Protein AF-A0A814Z0R0-F1 (afdb_monomer_lite)

Sequence (562 aa):
MEPKDGLTQDESASIYLYAMEWNETENSLYAILNRTLCLADRTQLRPWFRYLKLFLTALFKLPSIPCRVFWRGVPEDLSTLYSLRKEQIWWSFSSWTSSISVLESPFYLGKSKARTMMSIETKNGKLIRTHSFFQNHDEILLPPGICLRVIDQANPTDSLHFIHFQEISPPFPMLAEPFDLNQLKKTPPKLLSSQGNFPKVDASSNMSLSSSFKKDINMSLIKSVKGKDQLLLDGYRYRRDRLVWRCVTNNCKGRARYDDGIYTTYQDHICRAPDPDEIEKALYNYEIKKNAQQCHDPPRLIIQNARLKISLDAAINIPQYTASQRSIQRVRRDKDVQTEPKTFADIIIPSNYQVNALNEQFLLYDNNDNQRRILIFATKQHLDFLNECESWHCDGTFAVAPKLFEQMYSIHGSIRGKKLPLLYSLLPNKDKKTYEELFRIVAQHVRRKPDYITIDFEKAAENAFNVIYPECEILGCFFHFKKCIWKHICELHLKKEFLENQNNRRTMKNLAALAFVPPNNIVEEFSRIKENASDVLDGNKLYILNFYYVLSSFRFDFVFRR

Foldseek 3Di:
DAAPLPAGPLLLVLQAQLQDADPDNCPRPQNVQQVQLPDPPVVSCVVCPVSCVSPVVSQLSFAFDAFDKWKFKDQADCDVVADAFDKDFQRGKDKTAPDPVVCCDPVTHHDDAAMEMEMEGDRRWGQSLSRYNNVPGSITIHDGGWMKGFHDKDDPDPRYIYTYIYTDDDPDPPADPPPPVVPPDPDPDDPPPPDDDDPPPDPPPPDDPDDDPDDDPAWDWFAFLVRFIWIQHPLFIWGDDPQKTHTPDPPWPWIWGDDPNDIDTDDDTPDDDRDNLVVLQRQLLRQLLVCLLVDPDQLVVSNVVSLVVGDPVSNVVHDDSVVSNVSSVVSNVVDPPQPQDPWLLSDDQDQVNQADPVRFGFFLDWPSDRQKTKTKGAGLVLLVQQLVALEKEKDWDQVPARPQARTKIFIWGQDPNDTHTGMIMGTNDLALVRLLVVVVSSCVSHVHDHQEYEYAPSVSNVVSCCVNRVNHAYAYELVNVLVVLVVLCVVLVCVVVCVPDPQNVVLSVQLSCLLVPDLVCSVVSNVVSQVSHDPVSHDPSPCCVVVNVVSNVHRHDDVPPD

Radius of gyration: 30.55 Å; chains: 1; bounding box: 76×52×84 Å

Organism: NCBI:txid392033

Structure (mmCIF, N/CA/C/O backbone):
data_AF-A0A814Z0R0-F1
#
_entry.id   AF-A0A814Z0R0-F1
#
loop_
_atom_site.group_PDB
_atom_site.id
_atom_site.type_symbol
_atom_site.label_atom_id
_atom_site.label_alt_id
_atom_site.label_comp_id
_atom_site.label_asym_id
_atom_site.label_entity_id
_atom_site.label_seq_id
_atom_site.pdbx_PDB_ins_code
_atom_site.Cartn_x
_atom_site.Cartn_y
_atom_site.Cartn_z
_atom_site.occupancy
_atom_site.B_iso_or_equiv
_atom_site.auth_seq_id
_atom_site.auth_comp_id
_atom_site.auth_asym_id
_atom_site.auth_atom_id
_atom_site.pdbx_PDB_model_num
ATOM 1 N N . MET A 1 1 ? -4.783 -0.705 27.160 1.00 50.31 1 MET A N 1
ATOM 2 C CA . MET A 1 1 ? -4.701 -2.108 26.740 1.00 50.31 1 MET A CA 1
ATOM 3 C C . MET A 1 1 ? -3.315 -2.569 27.068 1.00 50.31 1 MET A C 1
ATOM 5 O O . MET A 1 1 ? -2.364 -1.937 26.615 1.00 50.31 1 MET A O 1
ATOM 9 N N . GLU A 1 2 ? -3.234 -3.579 27.917 1.00 62.84 2 GLU A N 1
ATOM 10 C CA . GLU A 1 2 ? -2.016 -4.364 28.019 1.00 62.84 2 GLU A CA 1
ATOM 11 C C . GLU A 1 2 ? -1.769 -5.012 26.654 1.00 62.84 2 GLU A C 1
ATOM 13 O O . GLU A 1 2 ? -2.735 -5.421 25.993 1.00 62.84 2 GLU A O 1
ATOM 18 N N . PRO A 1 3 ? -0.527 -5.003 26.159 1.00 77.12 3 PRO A N 1
ATOM 19 C CA . PRO A 1 3 ? -0.201 -5.715 24.939 1.00 77.12 3 PRO A CA 1
ATOM 20 C C . PRO A 1 3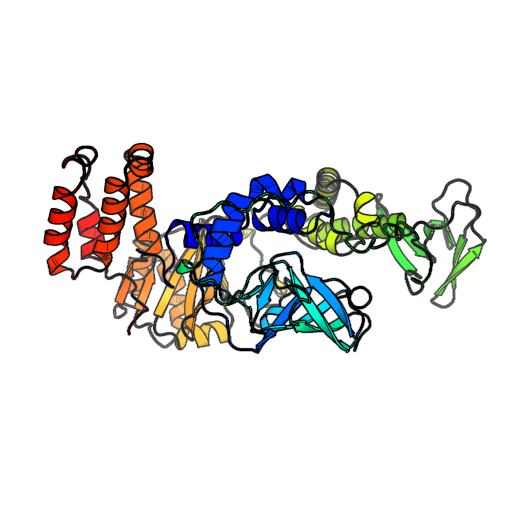 ? -0.569 -7.194 25.058 1.00 77.12 3 PRO A C 1
ATOM 22 O O . PRO A 1 3 ? -0.516 -7.780 26.138 1.00 77.12 3 PRO A O 1
ATOM 25 N N . LYS A 1 4 ? -0.958 -7.795 23.930 1.00 78.94 4 LYS A N 1
ATOM 26 C CA . LYS A 1 4 ? -1.194 -9.239 23.844 1.00 78.94 4 LYS A CA 1
ATOM 27 C C . LYS A 1 4 ? 0.102 -10.019 24.125 1.00 78.94 4 LYS A C 1
ATOM 29 O O . LYS A 1 4 ? 1.175 -9.435 24.270 1.00 78.94 4 LYS A O 1
ATOM 34 N N . ASP A 1 5 ? -0.025 -11.338 24.228 1.00 81.50 5 ASP A N 1
ATOM 35 C CA . ASP A 1 5 ? 1.114 -12.264 24.262 1.00 81.50 5 ASP A CA 1
ATOM 36 C C . ASP A 1 5 ? 2.048 -12.084 25.484 1.00 81.50 5 ASP A C 1
ATOM 38 O O . ASP A 1 5 ? 3.221 -12.447 25.455 1.00 81.50 5 ASP A O 1
ATOM 42 N N . GLY A 1 6 ? 1.524 -11.526 26.586 1.00 82.81 6 GLY A N 1
ATOM 43 C CA . GLY A 1 6 ? 2.259 -11.352 27.847 1.00 82.81 6 GLY A CA 1
ATOM 44 C C . GLY A 1 6 ? 3.383 -10.308 27.788 1.00 82.81 6 GLY A C 1
ATOM 45 O O . GLY A 1 6 ? 4.272 -10.303 28.648 1.00 82.81 6 GLY A O 1
ATOM 46 N N . LEU A 1 7 ? 3.369 -9.437 26.773 1.00 84.94 7 LEU A N 1
ATOM 47 C CA . LEU A 1 7 ? 4.368 -8.388 26.602 1.00 84.94 7 LEU A CA 1
ATOM 48 C C . LEU A 1 7 ? 4.034 -7.141 27.424 1.00 84.94 7 LEU A C 1
ATOM 50 O O . LEU A 1 7 ? 2.891 -6.694 27.502 1.00 84.94 7 LEU A O 1
ATOM 54 N N . THR A 1 8 ? 5.065 -6.510 27.978 1.00 89.50 8 THR A N 1
ATOM 55 C CA . THR A 1 8 ? 4.959 -5.147 28.508 1.00 89.50 8 THR A CA 1
ATOM 56 C C . THR A 1 8 ? 4.772 -4.142 27.370 1.00 89.50 8 THR A C 1
ATOM 58 O O . THR A 1 8 ? 5.067 -4.419 26.203 1.00 89.50 8 THR A O 1
ATOM 61 N N . GLN A 1 9 ? 4.294 -2.938 27.696 1.00 86.38 9 GLN A N 1
ATOM 62 C CA . GLN A 1 9 ? 4.086 -1.887 26.697 1.00 86.38 9 GLN A CA 1
ATOM 63 C C . GLN A 1 9 ? 5.374 -1.541 25.933 1.00 86.38 9 GLN A C 1
ATOM 65 O O . GLN A 1 9 ? 5.319 -1.367 24.717 1.00 86.38 9 GLN A O 1
ATOM 70 N N . ASP A 1 10 ? 6.516 -1.505 26.620 1.00 85.75 10 ASP A N 1
ATOM 71 C CA . ASP A 1 10 ? 7.817 -1.210 26.015 1.00 85.75 10 ASP A CA 1
ATOM 72 C C . ASP A 1 10 ? 8.303 -2.360 25.122 1.00 85.75 10 ASP A C 1
ATOM 74 O O . ASP A 1 10 ? 8.819 -2.127 24.029 1.00 85.75 10 ASP A O 1
ATOM 78 N N . GLU A 1 11 ? 8.078 -3.608 25.539 1.00 86.88 11 GLU A N 1
ATOM 79 C CA . GLU A 1 11 ? 8.384 -4.797 24.737 1.00 86.88 11 GLU A CA 1
ATOM 80 C C . GLU A 1 11 ? 7.574 -4.803 23.435 1.00 86.88 11 GLU A C 1
ATOM 82 O O . GLU A 1 11 ? 8.146 -4.902 22.349 1.00 86.88 11 GLU A O 1
ATOM 87 N N . SER A 1 12 ? 6.259 -4.593 23.514 1.00 88.31 12 SER A N 1
ATOM 88 C CA . SER A 1 12 ? 5.409 -4.484 22.325 1.00 88.31 12 SER A CA 1
ATOM 89 C C . SER A 1 12 ? 5.781 -3.289 21.445 1.00 88.31 12 SER A C 1
ATOM 91 O O . SER A 1 12 ? 5.756 -3.407 20.222 1.00 88.31 12 SER A O 1
ATOM 93 N N . ALA A 1 13 ? 6.104 -2.136 22.038 1.00 86.06 13 ALA A N 1
ATOM 94 C CA . ALA A 1 13 ? 6.502 -0.950 21.287 1.00 86.06 13 ALA A CA 1
ATOM 95 C C . ALA A 1 13 ? 7.839 -1.158 20.566 1.00 86.06 13 ALA A C 1
ATOM 97 O O . ALA A 1 13 ? 8.012 -0.653 19.462 1.00 86.06 13 ALA A O 1
ATOM 98 N N . SER A 1 14 ? 8.764 -1.931 21.144 1.00 88.69 14 SER A N 1
ATOM 99 C CA . SER A 1 14 ? 10.034 -2.254 20.489 1.00 88.69 14 SER A CA 1
ATOM 100 C C . SER A 1 14 ? 9.834 -3.063 19.201 1.00 88.69 14 SER A C 1
ATOM 102 O O . SER A 1 14 ? 10.450 -2.752 18.186 1.00 88.69 14 SER A O 1
ATOM 104 N N . ILE A 1 15 ? 8.906 -4.027 1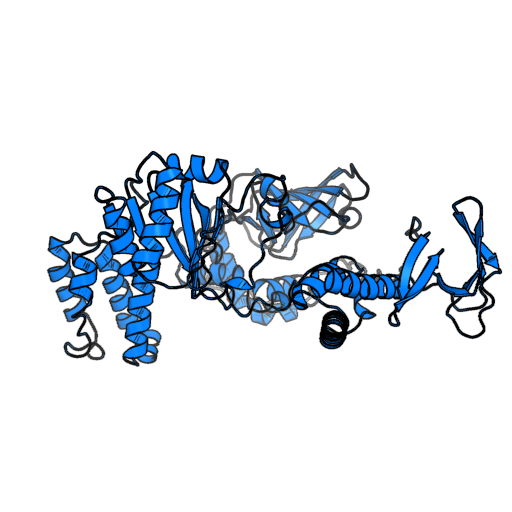9.191 1.00 87.50 15 ILE A N 1
ATOM 105 C CA . ILE A 1 15 ? 8.566 -4.791 17.980 1.00 87.50 15 ILE A CA 1
ATOM 106 C C . ILE A 1 15 ? 7.912 -3.886 16.933 1.00 87.50 15 ILE A C 1
ATOM 108 O O . ILE A 1 15 ? 8.285 -3.920 15.759 1.00 87.50 15 ILE A O 1
ATOM 112 N N . TYR A 1 16 ? 7.002 -3.017 17.372 1.00 86.62 16 TYR A N 1
ATOM 113 C CA . TYR A 1 16 ? 6.334 -2.055 16.501 1.00 86.62 16 TYR A CA 1
ATOM 114 C C . TYR A 1 16 ? 7.328 -1.087 15.847 1.00 86.62 16 TYR A C 1
ATOM 116 O O . TYR A 1 16 ? 7.265 -0.851 14.644 1.00 86.62 16 TYR A O 1
ATOM 124 N N . LEU A 1 17 ? 8.271 -0.551 16.630 1.00 85.44 17 LEU A N 1
ATOM 125 C CA . LEU A 1 17 ? 9.313 0.362 16.158 1.00 85.44 17 LEU A CA 1
ATOM 126 C C . LEU A 1 17 ? 10.288 -0.309 15.191 1.00 85.44 17 LEU A C 1
ATOM 128 O O . LEU A 1 17 ? 10.727 0.343 14.247 1.00 85.44 17 LEU A O 1
ATOM 132 N N . TYR A 1 18 ? 10.619 -1.586 15.410 1.00 84.94 18 TYR A N 1
ATOM 133 C CA . TYR A 1 18 ? 11.429 -2.355 14.471 1.00 84.94 18 TYR A CA 1
ATOM 134 C C . TYR A 1 18 ? 10.727 -2.474 13.114 1.00 84.94 18 TYR A C 1
ATOM 136 O O . TYR A 1 18 ? 11.310 -2.135 12.092 1.00 84.94 18 TYR A O 1
ATOM 144 N N . ALA A 1 19 ? 9.462 -2.894 13.099 1.00 80.06 19 ALA A N 1
ATOM 145 C CA . ALA A 1 19 ? 8.725 -3.130 11.858 1.00 80.06 19 ALA A CA 1
ATOM 146 C C . ALA A 1 19 ? 8.260 -1.848 11.136 1.00 80.06 19 ALA A C 1
ATOM 148 O O . ALA A 1 19 ? 7.743 -1.920 10.024 1.00 80.06 19 ALA A O 1
ATOM 149 N N . MET A 1 20 ? 8.405 -0.674 11.754 1.00 78.38 20 MET A N 1
ATOM 150 C CA . MET A 1 20 ? 7.964 0.596 11.183 1.00 78.38 20 MET A CA 1
ATOM 151 C C . MET A 1 20 ? 8.960 1.121 10.141 1.00 78.38 20 MET A C 1
ATOM 153 O O . MET A 1 20 ? 10.115 1.416 10.455 1.00 78.38 20 MET A O 1
ATOM 157 N N . GLU A 1 21 ? 8.485 1.319 8.912 1.00 75.75 21 GLU A N 1
ATOM 158 C CA . GLU A 1 21 ? 9.243 2.020 7.875 1.00 75.75 21 GLU A CA 1
ATOM 159 C C . GLU A 1 21 ? 9.145 3.542 8.065 1.00 75.75 21 GLU A C 1
ATOM 161 O O . GLU A 1 21 ? 8.074 4.096 8.322 1.00 75.75 21 GLU A O 1
ATOM 166 N N . TRP A 1 22 ? 10.286 4.227 7.984 1.00 75.75 22 TRP A N 1
ATOM 167 C CA . TRP A 1 22 ? 10.380 5.688 8.022 1.00 75.75 22 TRP A CA 1
ATOM 168 C C . TRP A 1 22 ? 10.327 6.254 6.597 1.00 75.75 22 TRP A C 1
ATOM 170 O O . TRP A 1 22 ? 10.413 5.517 5.622 1.00 75.75 22 TRP A O 1
ATOM 180 N N . ASN A 1 23 ? 10.231 7.580 6.450 1.00 66.69 23 ASN A N 1
ATOM 181 C CA . ASN A 1 23 ? 10.121 8.241 5.137 1.00 66.69 23 ASN A CA 1
ATOM 182 C C . ASN A 1 23 ? 11.217 7.835 4.126 1.00 66.69 23 ASN A C 1
ATOM 184 O O . ASN A 1 23 ? 10.989 7.889 2.916 1.00 66.69 23 ASN A O 1
ATOM 188 N N . GLU A 1 24 ? 12.392 7.440 4.622 1.00 72.00 24 GLU A N 1
ATOM 189 C CA . GLU A 1 24 ? 13.475 6.847 3.842 1.00 72.00 24 GLU A CA 1
ATOM 190 C C . GLU A 1 24 ? 13.832 5.474 4.428 1.00 72.00 24 GLU A C 1
ATOM 192 O O . GLU A 1 24 ? 14.242 5.366 5.587 1.00 72.00 24 GLU A O 1
ATOM 197 N N . THR A 1 25 ? 13.701 4.419 3.619 1.00 67.62 25 THR A N 1
ATOM 198 C CA . THR A 1 25 ? 13.912 3.021 4.027 1.00 67.62 25 THR A CA 1
ATOM 199 C C . THR A 1 25 ? 15.291 2.800 4.654 1.00 67.62 25 THR A C 1
ATOM 201 O O . THR A 1 25 ? 15.400 2.177 5.705 1.00 67.62 25 THR A O 1
ATOM 204 N N . GLU A 1 26 ? 16.347 3.380 4.072 1.00 73.31 26 GLU A N 1
ATOM 205 C CA . GLU A 1 26 ? 17.728 3.252 4.566 1.00 73.31 26 GLU A CA 1
ATOM 206 C C . GLU A 1 26 ? 17.944 3.862 5.955 1.00 73.31 26 GLU A C 1
ATOM 208 O O . GLU A 1 26 ? 18.847 3.441 6.679 1.00 73.31 26 GLU A O 1
ATOM 213 N N . ASN A 1 27 ? 17.095 4.821 6.327 1.00 79.25 27 ASN A N 1
ATOM 214 C CA . ASN A 1 27 ? 17.122 5.494 7.617 1.00 79.25 27 ASN A CA 1
ATOM 215 C C . ASN A 1 27 ? 16.166 4.856 8.631 1.00 79.25 27 ASN A C 1
ATOM 217 O O . ASN A 1 27 ? 16.147 5.266 9.787 1.00 79.25 27 ASN A O 1
ATOM 221 N N . SER A 1 28 ? 15.384 3.852 8.225 1.00 82.75 28 SER A N 1
ATOM 222 C CA . SER A 1 28 ? 14.482 3.139 9.129 1.00 82.75 28 SER A CA 1
ATOM 223 C C . SER A 1 28 ? 15.268 2.363 10.181 1.00 82.75 28 SER A C 1
ATOM 225 O O . SER A 1 28 ? 16.348 1.830 9.911 1.00 82.75 28 SER A O 1
ATOM 227 N N . LEU A 1 29 ? 14.699 2.244 11.384 1.00 86.25 29 LEU A N 1
ATOM 228 C CA . LEU A 1 29 ? 15.372 1.613 12.520 1.00 86.25 29 LEU A CA 1
ATOM 229 C C . LEU A 1 29 ? 15.854 0.189 12.197 1.00 86.25 29 LEU A C 1
ATOM 231 O O . LEU A 1 29 ? 17.001 -0.144 12.505 1.00 86.25 29 LEU A O 1
ATOM 235 N N . TYR A 1 30 ? 15.028 -0.633 11.536 1.00 84.62 30 TYR A N 1
ATOM 236 C CA . TYR A 1 30 ? 15.424 -1.993 11.155 1.00 84.62 30 TYR A CA 1
ATOM 237 C C . TYR A 1 30 ? 16.594 -2.021 10.168 1.00 84.62 30 TYR A C 1
ATOM 239 O O . TYR A 1 30 ? 17.457 -2.891 10.280 1.00 84.62 30 TYR A O 1
ATOM 247 N N . ALA A 1 31 ? 16.647 -1.079 9.221 1.00 81.25 31 ALA A N 1
ATOM 248 C CA . ALA A 1 31 ? 17.675 -1.031 8.189 1.00 81.25 31 ALA A CA 1
ATOM 249 C C . ALA A 1 31 ? 19.038 -0.679 8.799 1.00 81.25 31 ALA A C 1
ATOM 251 O O . ALA A 1 31 ? 20.033 -1.356 8.527 1.00 81.25 31 ALA A O 1
ATOM 252 N N . ILE A 1 32 ? 19.071 0.320 9.687 1.00 88.62 32 ILE A N 1
ATOM 253 C CA . ILE A 1 32 ? 20.293 0.726 10.392 1.00 88.62 32 ILE A CA 1
ATOM 254 C C . ILE A 1 32 ? 20.747 -0.381 11.353 1.00 88.62 32 ILE A C 1
ATOM 256 O O . ILE A 1 32 ? 21.929 -0.736 11.369 1.00 88.62 32 ILE A O 1
ATOM 260 N N . LEU A 1 33 ? 19.826 -0.976 12.119 1.00 86.94 33 LEU A N 1
ATOM 261 C CA . LEU A 1 33 ? 20.157 -2.050 13.056 1.00 86.94 33 LEU A CA 1
ATOM 262 C C . LEU A 1 33 ? 20.702 -3.287 12.328 1.00 86.94 33 LEU A C 1
ATOM 264 O O . LEU A 1 33 ? 21.760 -3.792 12.700 1.00 86.94 33 LEU A O 1
ATOM 268 N N . ASN A 1 34 ? 20.036 -3.746 11.264 1.00 86.12 34 ASN A N 1
ATOM 269 C CA . ASN A 1 34 ? 20.485 -4.902 10.485 1.00 86.12 34 ASN A CA 1
ATOM 270 C C . ASN A 1 34 ? 21.837 -4.657 9.809 1.00 86.12 34 ASN A C 1
ATOM 272 O O . ASN A 1 34 ? 22.688 -5.543 9.833 1.00 86.12 34 ASN A O 1
ATOM 276 N N . ARG A 1 35 ? 22.082 -3.448 9.284 1.00 85.19 35 ARG A N 1
ATOM 277 C CA . ARG A 1 35 ? 23.402 -3.065 8.760 1.00 85.19 35 ARG A CA 1
ATOM 278 C C . ARG A 1 35 ? 24.470 -3.141 9.851 1.00 85.19 35 ARG A C 1
ATOM 280 O O . ARG A 1 35 ? 25.535 -3.700 9.619 1.00 85.19 35 ARG A O 1
ATOM 287 N N . THR A 1 36 ? 24.164 -2.631 11.046 1.00 83.19 36 THR A N 1
ATOM 288 C CA . THR A 1 36 ? 25.085 -2.637 12.195 1.00 83.19 36 THR A CA 1
ATOM 289 C C . THR A 1 36 ? 25.402 -4.060 12.668 1.00 83.19 36 THR A C 1
ATOM 291 O O . THR A 1 36 ? 26.551 -4.364 12.978 1.00 83.19 36 THR A O 1
ATOM 294 N N . LEU A 1 37 ? 24.413 -4.961 12.676 1.00 79.75 37 LEU A N 1
ATOM 295 C CA . LEU A 1 37 ? 24.588 -6.374 13.044 1.00 79.75 37 LEU A CA 1
ATOM 296 C C . LEU A 1 37 ? 25.523 -7.136 12.088 1.00 79.75 37 LEU A C 1
ATOM 298 O O . LEU A 1 37 ? 26.226 -8.057 12.514 1.00 79.75 37 LEU A O 1
ATOM 302 N N . CYS A 1 38 ? 25.565 -6.728 10.818 1.00 77.62 38 CYS A N 1
ATOM 303 C CA . CYS A 1 38 ? 26.443 -7.298 9.797 1.00 77.62 38 CYS A CA 1
ATOM 304 C C . CYS A 1 38 ? 27.881 -6.744 9.825 1.00 77.62 38 CYS A C 1
ATOM 306 O O . CYS A 1 38 ? 28.740 -7.293 9.137 1.00 77.62 38 CYS A O 1
ATOM 308 N N . LEU A 1 39 ? 28.179 -5.693 10.604 1.00 77.81 39 LEU A N 1
ATOM 309 C CA . LEU A 1 39 ? 29.538 -5.150 10.703 1.00 77.81 39 LEU A CA 1
ATOM 310 C C . LEU A 1 39 ? 30.473 -6.096 11.471 1.00 77.81 39 LEU A C 1
ATOM 312 O O . LEU A 1 39 ? 30.110 -6.660 12.508 1.00 77.81 39 LEU A O 1
ATOM 316 N N . ALA A 1 40 ? 31.714 -6.204 10.988 1.00 77.62 40 ALA A N 1
ATOM 317 C CA . ALA A 1 40 ? 32.782 -6.929 11.675 1.00 77.62 40 ALA A CA 1
ATOM 318 C C . ALA A 1 40 ? 33.173 -6.251 13.003 1.00 77.62 40 ALA A C 1
ATOM 320 O O . ALA A 1 40 ? 33.428 -6.930 13.998 1.00 77.62 40 ALA A O 1
ATOM 321 N N . ASP A 1 41 ? 33.168 -4.912 13.040 1.00 81.50 41 ASP A N 1
ATOM 322 C CA . ASP A 1 41 ? 33.420 -4.134 14.254 1.00 81.50 41 ASP A CA 1
ATOM 323 C C . ASP A 1 41 ? 32.218 -4.196 15.209 1.00 81.50 41 ASP A C 1
ATOM 325 O O . ASP A 1 41 ? 31.232 -3.466 15.085 1.00 81.50 41 ASP A O 1
ATOM 329 N N . ARG A 1 42 ? 32.324 -5.067 16.216 1.00 78.75 42 ARG A N 1
ATOM 330 C CA . ARG A 1 42 ? 31.274 -5.272 17.222 1.00 78.75 42 ARG A CA 1
ATOM 331 C C . ARG A 1 42 ? 31.106 -4.093 18.181 1.00 78.75 42 ARG A C 1
ATOM 333 O O . ARG A 1 42 ? 30.097 -4.037 18.885 1.00 78.75 42 ARG A O 1
ATOM 340 N N . THR A 1 43 ? 32.036 -3.136 18.226 1.00 76.56 43 THR A N 1
ATOM 341 C CA . THR A 1 43 ? 31.895 -1.956 19.097 1.00 76.56 43 THR A CA 1
ATOM 342 C C . THR A 1 43 ? 30.757 -1.041 18.642 1.00 76.56 43 THR A C 1
ATOM 344 O O . THR A 1 43 ? 30.100 -0.430 19.490 1.00 76.56 43 THR A O 1
ATOM 347 N N . GLN A 1 44 ? 30.427 -1.061 17.346 1.00 79.69 44 GLN A N 1
ATOM 348 C CA . GLN A 1 44 ? 29.315 -0.307 16.758 1.00 79.69 44 GLN A CA 1
ATOM 349 C C . GLN A 1 44 ? 27.938 -0.767 17.255 1.00 79.69 44 GLN A C 1
ATOM 351 O O . GLN A 1 44 ? 26.964 -0.027 17.151 1.00 79.69 44 GLN A O 1
ATOM 356 N N . LEU A 1 45 ? 27.834 -1.963 17.848 1.00 80.31 45 LEU A N 1
ATOM 357 C CA . LEU A 1 45 ? 26.586 -2.452 18.440 1.00 80.31 45 LEU A CA 1
ATOM 358 C C . LEU A 1 45 ? 26.313 -1.891 19.841 1.00 80.31 45 LEU A C 1
ATOM 360 O O . LEU A 1 45 ? 25.184 -1.994 20.318 1.00 80.31 45 LEU A O 1
ATOM 364 N N . ARG A 1 46 ? 27.297 -1.269 20.507 1.00 78.69 46 ARG A N 1
ATOM 365 C CA . ARG A 1 46 ? 27.138 -0.759 21.883 1.00 78.69 46 ARG A CA 1
ATOM 366 C C . ARG A 1 46 ? 25.936 0.180 22.070 1.00 78.69 46 ARG A C 1
ATOM 368 O O . ARG A 1 46 ? 25.213 -0.019 23.049 1.00 78.69 46 ARG A O 1
ATOM 375 N N . PRO A 1 47 ? 25.656 1.148 21.170 1.00 87.44 47 PRO A N 1
ATOM 376 C CA . PRO A 1 47 ? 24.475 2.010 21.290 1.00 87.44 47 PRO A CA 1
ATOM 377 C C . PRO A 1 47 ? 23.155 1.227 21.260 1.00 87.44 47 PRO A C 1
ATOM 379 O O . PRO A 1 47 ? 22.167 1.641 21.864 1.00 87.44 47 PRO A O 1
ATOM 382 N N . TRP A 1 48 ? 23.149 0.063 20.608 1.00 82.06 48 TRP A N 1
ATOM 383 C CA . TRP A 1 48 ? 21.965 -0.763 20.404 1.00 82.06 48 TRP A CA 1
ATOM 384 C C . TRP A 1 48 ? 21.670 -1.715 21.560 1.00 82.06 48 TRP A C 1
ATOM 386 O O . TRP A 1 48 ? 20.574 -2.257 21.609 1.00 82.06 48 TRP A O 1
ATOM 396 N N . PHE A 1 49 ? 22.581 -1.923 22.515 1.00 81.12 49 PHE A N 1
ATOM 397 C CA . PHE A 1 49 ? 22.430 -2.969 23.539 1.00 81.12 49 PHE A CA 1
ATOM 398 C C . PHE A 1 49 ? 21.152 -2.851 24.371 1.00 81.12 49 PHE A C 1
ATOM 400 O O . PHE A 1 49 ? 20.502 -3.860 24.638 1.00 81.12 49 PHE A O 1
ATOM 407 N N . ARG A 1 50 ? 20.763 -1.633 24.769 1.00 75.06 50 ARG A N 1
ATOM 408 C CA . ARG A 1 50 ? 19.526 -1.424 25.543 1.00 75.06 50 ARG A CA 1
ATOM 409 C C . ARG A 1 50 ? 18.291 -1.776 24.719 1.00 75.06 50 ARG A C 1
ATOM 411 O O . ARG A 1 50 ? 17.404 -2.462 25.220 1.00 75.06 50 ARG A O 1
ATOM 418 N N . TYR A 1 51 ? 18.278 -1.351 23.458 1.00 87.69 51 TYR A N 1
ATOM 419 C CA . TYR A 1 51 ? 17.201 -1.656 22.525 1.00 87.69 51 TYR A CA 1
ATOM 420 C C . TYR A 1 51 ? 17.142 -3.153 22.204 1.00 87.69 51 TYR A C 1
ATOM 422 O O . TYR A 1 51 ? 16.097 -3.764 22.368 1.00 87.69 51 TYR A O 1
ATOM 430 N N . LEU A 1 52 ? 18.271 -3.765 21.832 1.00 82.19 52 LEU A N 1
ATOM 431 C CA . LEU A 1 52 ? 18.387 -5.196 21.546 1.00 82.19 52 LEU A CA 1
ATOM 432 C C . LEU A 1 52 ? 17.965 -6.049 22.738 1.00 82.19 52 LEU A C 1
ATOM 434 O O . LEU A 1 52 ? 17.269 -7.037 22.547 1.00 82.19 52 LEU A O 1
ATOM 438 N N . LYS A 1 53 ? 18.329 -5.660 23.966 1.00 81.19 53 LYS A N 1
ATOM 439 C CA . LYS A 1 53 ? 17.877 -6.358 25.172 1.00 81.19 53 LYS A CA 1
ATOM 440 C C . LYS A 1 53 ? 16.354 -6.333 25.283 1.00 81.19 53 LYS A C 1
ATOM 442 O O . LYS A 1 53 ? 15.759 -7.389 25.466 1.00 81.19 53 LYS A O 1
ATOM 447 N N . LEU A 1 54 ? 15.733 -5.159 25.161 1.00 82.75 54 LEU A N 1
ATOM 448 C CA . LEU A 1 54 ? 14.276 -5.009 25.225 1.00 82.75 54 LEU A CA 1
ATOM 449 C C . LEU A 1 54 ? 13.582 -5.792 24.101 1.00 82.75 54 LEU A C 1
ATOM 451 O O . LEU A 1 54 ? 12.667 -6.568 24.358 1.00 82.75 54 LEU A O 1
ATOM 455 N N . PHE A 1 55 ? 14.073 -5.636 22.874 1.00 87.12 55 PHE A N 1
ATOM 456 C CA . PHE A 1 55 ? 13.502 -6.232 21.674 1.00 87.12 55 PHE A CA 1
ATOM 457 C C . PHE A 1 55 ? 13.624 -7.757 21.654 1.00 87.12 55 PHE A C 1
ATOM 459 O O . PHE A 1 55 ? 12.639 -8.447 21.410 1.00 87.12 55 PHE A O 1
ATOM 466 N N . LEU A 1 56 ? 14.795 -8.310 21.983 1.00 83.38 56 LEU A N 1
ATOM 467 C CA . LEU A 1 56 ? 14.970 -9.758 22.095 1.00 83.38 56 LEU A CA 1
ATOM 468 C C . LEU A 1 56 ? 14.128 -10.328 23.240 1.00 83.38 56 LEU A C 1
ATOM 470 O O . LEU A 1 56 ? 13.489 -11.356 23.051 1.00 83.38 56 LEU A O 1
ATOM 474 N N . THR A 1 57 ? 14.059 -9.646 24.391 1.00 82.00 57 THR A N 1
ATOM 475 C CA . THR A 1 57 ? 13.187 -10.075 25.503 1.00 82.00 57 THR A CA 1
ATOM 476 C C . THR A 1 57 ? 11.729 -10.163 25.048 1.00 82.00 57 THR A C 1
ATOM 478 O O . THR A 1 57 ? 11.061 -11.155 25.332 1.00 82.00 57 THR A O 1
ATOM 481 N N . ALA A 1 58 ? 11.258 -9.173 24.284 1.00 86.19 58 ALA A N 1
ATOM 482 C CA . ALA A 1 58 ? 9.926 -9.187 23.692 1.00 86.19 58 ALA A CA 1
ATOM 483 C C . ALA A 1 58 ? 9.737 -10.372 22.727 1.00 86.19 58 ALA A C 1
ATOM 485 O O . ALA A 1 58 ? 8.781 -11.132 22.856 1.00 86.19 58 ALA A O 1
ATOM 486 N N . LEU A 1 59 ? 10.672 -10.579 21.795 1.00 84.88 59 LEU A N 1
ATOM 487 C CA . LEU A 1 59 ? 10.590 -11.658 20.807 1.00 84.88 59 LEU A CA 1
ATOM 488 C C . LEU A 1 59 ? 10.638 -13.058 21.429 1.00 84.88 59 LEU A C 1
ATOM 490 O O . LEU A 1 59 ? 9.959 -13.960 20.945 1.00 84.88 59 LEU A O 1
ATOM 494 N N . PHE A 1 60 ? 11.417 -13.263 22.493 1.00 81.81 60 PHE A N 1
ATOM 495 C CA . PHE A 1 60 ? 11.516 -14.566 23.155 1.00 81.81 60 PHE A CA 1
ATOM 496 C C . PHE A 1 60 ? 10.269 -14.931 23.964 1.00 81.81 60 PHE A C 1
ATOM 498 O O . PHE A 1 60 ? 9.995 -16.119 24.117 1.00 81.81 60 PHE A O 1
ATOM 505 N N . LYS A 1 61 ? 9.494 -13.942 24.425 1.00 84.06 61 LYS A N 1
ATOM 506 C CA . LYS A 1 61 ? 8.182 -14.173 25.047 1.00 84.06 61 LYS A CA 1
ATOM 507 C C . LYS A 1 61 ? 7.117 -14.610 24.040 1.00 84.06 61 LYS A C 1
ATOM 509 O O . LYS A 1 61 ? 6.178 -15.301 24.422 1.00 84.06 61 LYS A O 1
ATOM 514 N N . LEU A 1 62 ? 7.266 -14.243 22.764 1.00 83.25 62 LEU A N 1
ATOM 515 C CA . LEU A 1 62 ? 6.354 -14.700 21.720 1.00 83.25 62 LEU A CA 1
ATOM 516 C C . LEU A 1 62 ? 6.538 -16.202 21.453 1.00 83.25 62 LEU A C 1
ATOM 518 O O . LEU A 1 62 ? 7.680 -16.685 21.396 1.00 83.25 62 LEU A O 1
ATOM 522 N N . PRO A 1 63 ? 5.440 -16.949 21.233 1.00 80.62 63 PRO A N 1
ATOM 523 C CA . PRO A 1 63 ? 5.525 -18.363 20.909 1.00 80.62 63 PRO A CA 1
ATOM 524 C C . PRO A 1 63 ? 6.297 -18.556 19.602 1.00 80.62 63 PRO A C 1
ATOM 526 O O . PRO A 1 63 ? 6.062 -17.864 18.608 1.00 80.62 63 PRO A O 1
ATOM 529 N N . SER A 1 64 ? 7.235 -19.504 19.603 1.00 79.56 64 SER A N 1
ATOM 530 C CA . SER A 1 64 ? 7.855 -19.952 18.358 1.00 79.56 64 SER A CA 1
ATOM 531 C C . SER A 1 64 ? 6.839 -20.738 17.537 1.00 79.56 64 SER A C 1
ATOM 533 O O . SER A 1 64 ? 6.094 -21.562 18.071 1.00 79.56 64 SER A O 1
ATOM 535 N N . ILE A 1 65 ? 6.811 -20.494 16.231 1.00 71.75 65 ILE A N 1
ATOM 536 C CA . ILE A 1 65 ? 5.966 -21.262 15.320 1.00 71.75 65 ILE A CA 1
ATOM 537 C C . ILE A 1 65 ? 6.563 -22.679 15.205 1.00 71.75 65 ILE A C 1
ATOM 539 O O . ILE A 1 65 ? 7.780 -22.803 15.050 1.00 71.75 65 ILE A O 1
ATOM 543 N N . PRO A 1 66 ? 5.750 -23.751 15.283 1.00 65.00 66 PRO A N 1
ATOM 544 C CA . PRO A 1 66 ? 6.243 -25.118 15.125 1.00 65.00 66 PRO A CA 1
ATOM 545 C C . PRO A 1 66 ? 6.940 -25.295 13.772 1.00 65.00 66 PRO A C 1
ATOM 547 O O . PRO A 1 66 ? 6.522 -24.674 12.795 1.00 65.00 66 PRO A O 1
ATOM 550 N N . CYS A 1 67 ? 7.975 -26.146 13.745 1.00 59.00 67 CYS A N 1
ATOM 551 C CA . CYS A 1 67 ? 8.870 -26.377 12.605 1.00 59.00 67 CYS A CA 1
ATOM 552 C C . CYS A 1 67 ? 8.096 -26.450 11.278 1.00 59.00 67 CYS A C 1
ATOM 554 O O . CYS A 1 67 ? 7.373 -27.412 11.009 1.00 59.00 67 CYS A O 1
ATOM 556 N N . ARG A 1 68 ? 8.203 -25.383 10.486 1.00 68.25 68 ARG A N 1
ATOM 557 C CA . ARG A 1 68 ? 7.531 -25.192 9.197 1.00 68.25 68 ARG A CA 1
ATOM 558 C C . ARG A 1 68 ? 8.509 -24.534 8.236 1.00 68.25 68 ARG A C 1
ATOM 560 O O . ARG A 1 68 ? 9.424 -23.831 8.659 1.00 68.25 68 ARG A O 1
ATOM 567 N N . VAL A 1 69 ? 8.281 -24.753 6.944 1.00 80.31 69 VAL A N 1
ATOM 568 C CA . VAL A 1 69 ? 9.030 -24.081 5.882 1.00 80.31 69 VAL A CA 1
ATOM 569 C C . VAL A 1 69 ? 8.479 -22.670 5.698 1.00 80.31 69 VAL A C 1
ATOM 571 O O . VAL A 1 69 ? 7.287 -22.495 5.430 1.00 80.31 69 VAL A O 1
ATOM 574 N N . PHE A 1 70 ? 9.344 -21.667 5.822 1.00 83.81 70 PHE A N 1
ATOM 575 C CA . PHE A 1 70 ? 9.026 -20.272 5.510 1.00 83.81 70 PHE A CA 1
ATOM 576 C C . PHE A 1 70 ? 9.786 -19.807 4.282 1.00 83.81 70 PHE A C 1
ATOM 578 O O . PHE A 1 70 ? 10.829 -20.360 3.953 1.00 83.81 70 PHE A O 1
ATOM 585 N N . TRP A 1 71 ? 9.275 -18.778 3.615 1.00 79.38 71 TRP A N 1
ATOM 586 C CA . TRP A 1 71 ? 9.762 -18.338 2.316 1.00 79.38 71 TRP A CA 1
ATOM 587 C C . TRP A 1 71 ? 10.157 -16.864 2.313 1.00 79.38 71 TRP A C 1
ATOM 589 O O . TRP A 1 71 ? 9.602 -16.051 3.057 1.00 79.38 71 TRP A O 1
ATOM 599 N N . ARG A 1 72 ? 11.108 -16.514 1.446 1.00 82.12 72 ARG A N 1
ATOM 600 C CA . ARG A 1 72 ? 11.551 -15.141 1.197 1.00 82.12 72 ARG A CA 1
ATOM 601 C C . ARG A 1 72 ? 11.995 -14.996 -0.255 1.00 82.12 72 ARG A C 1
ATOM 603 O O . ARG A 1 72 ? 12.722 -15.837 -0.769 1.00 82.12 72 ARG A O 1
ATOM 610 N N . GLY A 1 73 ? 11.561 -13.922 -0.904 1.00 78.69 73 GLY A N 1
ATOM 611 C CA . GLY A 1 73 ? 12.009 -13.551 -2.244 1.00 78.69 73 GLY A CA 1
ATOM 612 C C . GLY A 1 73 ? 13.060 -12.455 -2.167 1.00 78.69 73 GLY A C 1
ATOM 613 O O . GLY A 1 73 ? 12.926 -11.530 -1.363 1.00 78.69 73 GLY A O 1
ATOM 614 N N . VAL A 1 74 ? 14.104 -12.576 -2.981 1.00 77.94 74 VAL A N 1
ATOM 615 C CA . VAL A 1 74 ? 15.107 -11.531 -3.180 1.00 77.94 74 VAL A CA 1
ATOM 616 C C . VAL A 1 74 ? 15.270 -11.304 -4.684 1.00 77.94 74 VAL A C 1
ATOM 618 O O . VAL A 1 74 ? 15.481 -12.276 -5.412 1.00 77.94 74 VAL A O 1
ATOM 621 N N . PRO A 1 75 ? 15.186 -10.059 -5.182 1.00 75.00 75 PRO A N 1
ATOM 622 C CA . PRO A 1 75 ? 15.340 -9.747 -6.603 1.00 75.00 75 PRO A CA 1
ATOM 623 C C . PRO A 1 75 ? 16.824 -9.703 -7.037 1.00 75.00 75 PRO A C 1
ATOM 625 O O . PRO A 1 75 ? 17.255 -8.746 -7.676 1.00 75.00 75 PRO A O 1
ATOM 628 N N . GLU A 1 76 ? 17.604 -10.715 -6.645 1.00 80.62 76 GLU A N 1
ATOM 629 C CA . GLU A 1 76 ? 19.026 -10.910 -6.965 1.00 80.62 76 GLU A CA 1
ATOM 630 C C . GLU A 1 76 ? 19.349 -12.417 -7.018 1.00 80.62 76 GLU A C 1
ATOM 632 O O . GLU A 1 76 ? 18.643 -13.219 -6.397 1.00 80.62 76 GLU A O 1
ATOM 637 N N . ASP A 1 77 ? 20.397 -12.821 -7.742 1.00 82.56 77 ASP A N 1
ATOM 638 C CA . ASP A 1 77 ? 20.955 -14.180 -7.686 1.00 82.56 77 ASP A CA 1
ATOM 639 C C . ASP A 1 77 ? 21.906 -14.333 -6.487 1.00 82.56 77 ASP A C 1
ATOM 641 O O . ASP A 1 77 ? 22.974 -13.729 -6.435 1.00 82.56 77 ASP A O 1
ATOM 645 N N . LEU A 1 78 ? 21.521 -15.174 -5.527 1.00 83.81 78 LEU A N 1
ATOM 646 C CA . LEU A 1 78 ? 22.307 -15.502 -4.337 1.00 83.81 78 LEU A CA 1
ATOM 647 C C . LEU A 1 78 ? 22.830 -16.946 -4.370 1.00 83.81 78 LEU A C 1
ATOM 649 O O . LEU A 1 78 ? 23.353 -17.440 -3.369 1.00 83.81 78 LEU A O 1
ATOM 653 N N . SER A 1 79 ? 22.682 -17.642 -5.500 1.00 81.25 79 SER A N 1
ATOM 654 C CA . SER A 1 79 ? 23.019 -19.058 -5.651 1.00 81.25 79 SER A CA 1
ATOM 655 C C . SER A 1 79 ? 24.499 -19.342 -5.368 1.00 81.25 79 SER A C 1
ATOM 657 O O . SER A 1 79 ? 24.842 -20.355 -4.757 1.00 81.25 79 SER A O 1
ATOM 659 N N . THR A 1 80 ? 25.383 -18.420 -5.741 1.00 81.88 80 THR A N 1
ATOM 660 C CA . THR A 1 80 ? 26.833 -18.531 -5.523 1.00 81.88 80 THR A CA 1
ATOM 661 C C . THR A 1 80 ? 27.243 -18.200 -4.087 1.00 81.88 80 THR A C 1
ATOM 663 O O . THR A 1 80 ? 28.215 -18.760 -3.578 1.00 81.88 80 THR A O 1
ATOM 666 N N . LEU A 1 81 ? 26.484 -17.335 -3.406 1.00 81.06 81 LEU A N 1
ATOM 667 C CA . LEU A 1 81 ? 26.741 -16.937 -2.020 1.00 81.06 81 LEU A CA 1
ATOM 668 C C . LEU A 1 81 ? 26.471 -18.094 -1.045 1.00 81.06 81 LEU A C 1
ATOM 670 O O . LEU A 1 81 ? 27.202 -18.280 -0.064 1.00 81.06 81 LEU A O 1
ATOM 674 N N . TYR A 1 82 ? 25.443 -18.890 -1.344 1.00 82.31 82 TYR A N 1
ATOM 675 C CA . TYR A 1 82 ? 24.939 -19.960 -0.490 1.00 82.31 82 TYR A CA 1
ATOM 676 C C . TYR A 1 82 ? 25.081 -21.330 -1.162 1.00 82.31 82 TYR A C 1
ATOM 678 O O . TYR A 1 82 ? 24.130 -21.886 -1.703 1.00 82.31 82 TYR A O 1
ATOM 686 N N . SER A 1 83 ? 26.290 -21.885 -1.102 1.00 81.62 83 SER A N 1
ATOM 687 C CA . SER A 1 83 ? 26.600 -23.203 -1.664 1.00 81.62 83 SER A CA 1
ATOM 688 C C . SER A 1 83 ? 26.056 -24.350 -0.806 1.00 81.62 83 SER A C 1
ATOM 690 O O . SER A 1 83 ? 26.051 -24.272 0.425 1.00 81.62 83 SER A O 1
ATOM 692 N N . LEU A 1 84 ? 25.670 -25.450 -1.458 1.00 84.56 84 LEU A N 1
ATOM 693 C CA . LEU A 1 84 ? 25.172 -26.666 -0.812 1.00 84.56 84 LEU A CA 1
ATOM 694 C C . LEU A 1 84 ? 26.101 -27.148 0.321 1.00 84.56 84 LEU A C 1
ATOM 696 O O . LEU A 1 84 ? 27.322 -27.183 0.171 1.00 84.56 84 LEU A O 1
ATOM 700 N N . ARG A 1 85 ? 25.509 -27.554 1.451 1.00 80.50 85 ARG A N 1
ATOM 701 C CA . ARG A 1 85 ? 26.172 -28.027 2.686 1.00 80.50 85 ARG A CA 1
ATOM 702 C C . ARG A 1 85 ? 27.027 -27.000 3.428 1.00 80.50 85 ARG A C 1
ATOM 704 O O . ARG A 1 85 ? 27.586 -27.339 4.469 1.00 80.50 85 ARG A O 1
ATOM 711 N N . LYS A 1 86 ? 27.113 -25.757 2.954 1.00 83.00 86 LYS A N 1
ATOM 712 C CA . LYS A 1 86 ? 27.825 -24.694 3.663 1.00 83.00 86 LYS A CA 1
ATOM 713 C C . LYS A 1 86 ? 27.017 -24.236 4.873 1.00 83.00 86 LYS A C 1
ATOM 715 O O . LYS A 1 86 ? 25.811 -23.996 4.776 1.00 83.00 86 LYS A O 1
ATOM 720 N N . GLU A 1 87 ? 27.701 -24.112 6.003 1.00 85.38 87 GLU A N 1
ATOM 721 C CA . GLU A 1 87 ? 27.157 -23.536 7.228 1.00 85.38 87 GLU A CA 1
ATOM 722 C C . GLU A 1 87 ? 27.514 -22.059 7.311 1.00 85.38 87 GLU A C 1
ATOM 724 O O . GLU A 1 87 ? 28.617 -21.640 6.948 1.00 85.38 87 GLU A O 1
ATOM 729 N N . GLN A 1 88 ? 26.574 -21.257 7.789 1.00 82.38 88 GLN A N 1
ATOM 730 C CA . GLN A 1 88 ? 26.760 -19.823 7.913 1.00 82.38 88 GLN A CA 1
ATOM 731 C C . GLN A 1 88 ? 25.934 -19.242 9.048 1.00 82.38 88 GLN A C 1
ATOM 733 O O . GLN A 1 88 ? 24.911 -19.795 9.450 1.00 82.38 88 GLN A O 1
ATOM 738 N N . ILE A 1 89 ? 26.372 -18.084 9.531 1.00 80.62 89 ILE A N 1
ATOM 739 C CA . ILE A 1 89 ? 25.652 -17.329 10.549 1.00 80.62 89 ILE A CA 1
ATOM 740 C C . ILE A 1 89 ? 24.854 -16.230 9.860 1.00 80.62 89 ILE A C 1
ATOM 742 O O . ILE A 1 89 ? 25.408 -15.374 9.166 1.00 80.62 89 ILE A O 1
ATOM 746 N N . TRP A 1 90 ? 23.546 -16.239 10.081 1.00 80.94 90 TRP A N 1
ATOM 747 C CA . TRP A 1 90 ? 22.649 -15.205 9.601 1.00 80.94 90 TRP A CA 1
ATOM 748 C C . TRP A 1 90 ? 22.583 -14.067 10.622 1.00 80.94 90 TRP A C 1
ATOM 750 O O . TRP A 1 90 ? 21.821 -14.112 11.582 1.00 80.94 90 TRP A O 1
ATOM 760 N N . TRP A 1 91 ? 23.427 -13.049 10.457 1.00 80.06 91 TRP A N 1
ATOM 761 C CA . TRP A 1 91 ? 23.636 -12.016 11.482 1.00 80.06 91 TRP A CA 1
ATOM 762 C C . TRP A 1 91 ? 22.488 -11.016 11.659 1.00 80.06 91 TRP A C 1
ATOM 764 O O . TRP A 1 91 ? 22.419 -10.373 12.701 1.00 80.06 91 TRP A O 1
ATOM 774 N N . SER A 1 92 ? 21.606 -10.856 10.674 1.00 81.38 92 SER A N 1
ATOM 775 C CA . SER A 1 92 ? 20.535 -9.854 10.696 1.00 81.38 92 SER A CA 1
ATOM 776 C C . SER A 1 92 ? 19.203 -10.436 11.164 1.00 81.38 92 SER A C 1
ATOM 778 O O . SER A 1 92 ? 18.925 -11.619 10.992 1.00 81.38 92 SER A O 1
ATOM 780 N N . PHE A 1 93 ? 18.327 -9.591 11.701 1.00 83.81 93 PHE A N 1
ATOM 781 C CA . PHE A 1 93 ? 16.914 -9.949 11.770 1.00 83.81 93 PHE A CA 1
ATOM 782 C C . PHE A 1 93 ? 16.358 -10.005 10.345 1.00 83.81 93 PHE A C 1
ATOM 784 O O . PHE A 1 93 ? 16.655 -9.136 9.517 1.00 83.81 93 PHE A O 1
ATOM 791 N N . SER A 1 94 ? 15.547 -11.014 10.047 1.00 82.50 94 SER A N 1
ATOM 792 C CA . SER A 1 94 ? 14.992 -11.187 8.705 1.00 82.50 94 SER A CA 1
ATOM 793 C C . SER A 1 94 ? 13.520 -11.560 8.745 1.00 82.50 94 SER A C 1
ATOM 795 O O . SER A 1 94 ? 13.118 -12.449 9.489 1.00 82.50 94 SER A O 1
ATOM 797 N N . SER A 1 95 ? 12.728 -10.867 7.930 1.00 81.19 95 SER A N 1
ATOM 798 C CA . SER A 1 95 ? 11.313 -11.160 7.719 1.00 81.19 95 SER A CA 1
ATOM 799 C C . SER A 1 95 ? 11.122 -12.240 6.652 1.00 81.19 95 SER A C 1
ATOM 801 O O . SER A 1 95 ? 11.785 -12.217 5.607 1.00 81.19 95 SER A O 1
ATOM 803 N N . TRP A 1 96 ? 10.207 -13.164 6.930 1.00 79.88 96 TRP A N 1
ATOM 804 C CA . TRP A 1 96 ? 9.812 -14.305 6.105 1.00 79.88 96 TRP A CA 1
ATOM 805 C C . TRP A 1 96 ? 8.289 -14.423 6.085 1.00 79.88 96 TRP A C 1
ATOM 807 O O . TRP A 1 96 ? 7.590 -13.835 6.912 1.00 79.88 96 TRP A O 1
ATOM 817 N N . THR A 1 97 ? 7.766 -15.200 5.142 1.00 73.25 97 THR A N 1
ATOM 818 C CA . THR A 1 97 ? 6.332 -15.466 5.026 1.00 73.25 97 THR A CA 1
ATOM 819 C C . THR A 1 97 ? 6.039 -16.962 5.015 1.00 73.25 97 THR A C 1
ATOM 821 O O . THR A 1 97 ? 6.793 -17.760 4.464 1.00 73.25 97 THR A O 1
ATOM 824 N N . SER A 1 98 ? 4.912 -17.355 5.604 1.00 71.50 98 SER A N 1
ATOM 825 C CA . SER A 1 98 ? 4.356 -18.708 5.482 1.00 71.50 98 SER A CA 1
ATOM 826 C C . SER A 1 98 ? 3.626 -18.942 4.154 1.00 71.50 98 SER A C 1
ATOM 828 O O . SER A 1 98 ? 3.305 -20.084 3.835 1.00 71.50 98 SER A O 1
ATOM 830 N N . SER A 1 99 ? 3.357 -17.886 3.376 1.00 68.38 99 SER A N 1
ATOM 831 C CA . SER A 1 99 ? 2.549 -17.953 2.157 1.00 68.38 99 SER A CA 1
ATOM 832 C C . SER A 1 99 ? 3.400 -17.710 0.917 1.00 68.38 99 SER A C 1
ATOM 834 O O . SER A 1 99 ? 3.754 -16.574 0.607 1.00 68.38 99 SER A O 1
ATOM 836 N N . ILE A 1 100 ? 3.669 -18.773 0.157 1.00 63.19 100 ILE A N 1
ATOM 837 C CA . ILE A 1 100 ? 4.441 -18.705 -1.094 1.00 63.19 100 ILE A CA 1
ATOM 838 C C . ILE A 1 100 ? 3.822 -17.746 -2.127 1.00 63.19 100 ILE A C 1
ATOM 840 O O . ILE A 1 100 ? 4.548 -17.083 -2.859 1.00 63.19 100 ILE A O 1
ATOM 844 N N . SER A 1 101 ? 2.494 -17.578 -2.123 1.00 57.59 101 SER A N 1
ATOM 845 C CA . SER A 1 101 ? 1.776 -16.658 -3.020 1.00 57.59 101 SER A CA 1
ATOM 846 C C . SER A 1 101 ? 2.156 -15.184 -2.834 1.00 57.59 101 SER A C 1
ATOM 848 O O . SER A 1 101 ? 2.039 -14.395 -3.766 1.00 57.59 101 SER A O 1
ATOM 850 N N . VAL A 1 102 ? 2.667 -14.794 -1.657 1.00 55.84 102 VAL A N 1
ATOM 851 C CA . VAL A 1 102 ? 3.152 -13.425 -1.405 1.00 55.84 102 VAL A CA 1
ATOM 852 C C . VAL A 1 102 ? 4.383 -13.120 -2.265 1.00 55.84 102 VAL A C 1
ATOM 854 O O . VAL A 1 102 ? 4.621 -11.966 -2.612 1.00 55.84 102 VAL A O 1
ATOM 857 N N . LEU A 1 103 ? 5.126 -14.147 -2.684 1.00 54.34 103 LEU A N 1
ATOM 858 C CA . LEU A 1 103 ? 6.303 -14.004 -3.536 1.00 54.34 103 LEU A CA 1
ATOM 859 C C . LEU A 1 103 ? 5.949 -13.714 -5.000 1.00 54.34 103 LEU A C 1
ATOM 861 O O . LEU A 1 103 ? 6.779 -13.164 -5.715 1.00 54.34 103 LEU A O 1
ATOM 865 N N . GLU A 1 104 ? 4.723 -14.001 -5.450 1.00 53.31 104 GLU A N 1
ATOM 866 C CA . GLU A 1 104 ? 4.273 -13.668 -6.814 1.00 53.31 104 GLU A CA 1
ATOM 867 C C . GLU A 1 104 ? 4.152 -12.154 -7.042 1.00 53.31 104 GLU A C 1
ATOM 869 O O . GLU A 1 104 ? 4.142 -11.684 -8.184 1.00 53.31 104 GLU A O 1
ATOM 874 N N . SER A 1 105 ? 4.096 -11.378 -5.957 1.00 51.47 105 SER A N 1
ATOM 875 C CA . SER A 1 105 ? 4.097 -9.924 -6.016 1.00 51.47 105 SER A CA 1
ATOM 876 C C . SER A 1 105 ? 5.445 -9.395 -6.544 1.00 51.47 105 SER A C 1
ATOM 878 O O . SER A 1 105 ? 6.511 -9.824 -6.080 1.00 51.47 105 SER A O 1
ATOM 880 N N . PRO A 1 106 ? 5.430 -8.409 -7.467 1.00 47.78 106 PRO A N 1
ATOM 881 C CA . PRO A 1 106 ? 6.633 -7.736 -7.965 1.00 47.78 106 PRO A CA 1
ATOM 882 C C . PRO A 1 106 ? 7.509 -7.108 -6.875 1.00 47.78 106 PRO A C 1
ATOM 884 O O . PRO A 1 106 ? 8.677 -6.834 -7.128 1.00 47.78 106 PRO A O 1
ATOM 887 N N . PHE A 1 107 ? 6.952 -6.879 -5.682 1.00 41.00 107 PHE A N 1
ATOM 888 C CA . PHE A 1 107 ? 7.655 -6.315 -4.531 1.00 41.00 107 PHE A CA 1
ATOM 889 C C . PHE A 1 107 ? 8.571 -7.318 -3.806 1.00 41.00 107 PHE A C 1
ATOM 891 O O . PHE A 1 107 ? 9.447 -6.879 -3.066 1.00 41.00 107 PHE A O 1
ATOM 898 N N . TYR A 1 108 ? 8.396 -8.633 -4.005 1.00 52.12 108 TYR A N 1
ATOM 899 C CA . TYR A 1 108 ? 9.170 -9.671 -3.303 1.00 52.12 108 TYR A CA 1
ATOM 900 C C . TYR A 1 108 ? 10.062 -10.491 -4.243 1.00 52.12 108 TYR A C 1
ATOM 902 O O . TYR A 1 108 ? 11.276 -10.516 -4.063 1.00 52.12 108 TYR A O 1
ATOM 910 N N . LEU A 1 109 ? 9.484 -11.159 -5.247 1.00 55.88 109 LEU A N 1
ATOM 911 C CA . LEU A 1 109 ? 10.241 -11.946 -6.233 1.00 55.88 109 LEU A CA 1
ATOM 912 C C . LEU A 1 109 ? 10.032 -11.391 -7.650 1.00 55.88 109 LEU A C 1
ATOM 914 O O . LEU A 1 109 ? 10.991 -11.216 -8.399 1.00 55.88 109 LEU A O 1
ATOM 918 N N . GLY A 1 110 ? 8.780 -11.076 -8.008 1.00 55.72 110 GLY A N 1
ATOM 919 C CA . GLY A 1 110 ? 8.411 -10.618 -9.350 1.00 55.72 110 GLY A CA 1
ATOM 920 C C . GLY A 1 110 ? 8.677 -11.642 -10.463 1.00 55.72 110 GLY A C 1
ATOM 921 O O . GLY A 1 110 ? 9.015 -12.799 -10.216 1.00 55.72 110 GLY A O 1
ATOM 922 N N . LYS A 1 111 ? 8.483 -11.225 -11.725 1.00 54.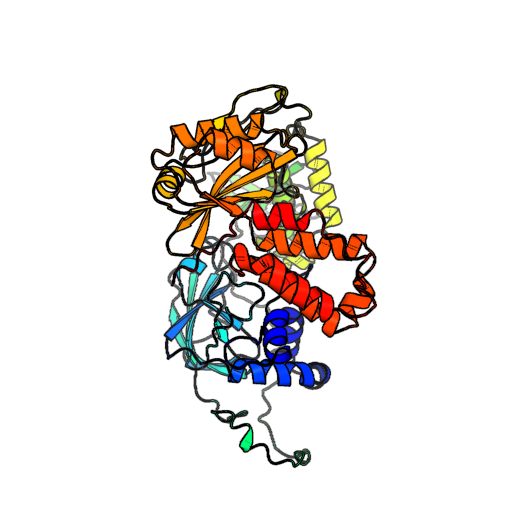75 111 LYS A N 1
ATOM 923 C CA . LYS A 1 111 ? 8.583 -12.098 -12.918 1.00 54.75 111 LYS A CA 1
ATOM 924 C C . LYS A 1 111 ? 9.752 -11.767 -13.862 1.00 54.75 111 LYS A C 1
ATOM 926 O O . LYS A 1 111 ? 9.872 -12.393 -14.908 1.00 54.75 111 LYS A O 1
ATOM 931 N N . SER A 1 112 ? 10.605 -10.794 -13.532 1.00 50.78 112 SER A N 1
ATOM 932 C CA . SER A 1 112 ? 11.683 -10.324 -14.420 1.00 50.78 112 SER A CA 1
ATOM 933 C C . SER A 1 112 ? 12.978 -10.048 -13.656 1.00 50.78 112 SER A C 1
ATOM 935 O O . SER A 1 112 ? 12.901 -9.399 -12.613 1.00 50.78 112 SER A O 1
ATOM 937 N N . LYS A 1 113 ? 14.129 -10.412 -14.252 1.00 65.50 113 LYS A N 1
ATOM 938 C CA . LYS A 1 113 ? 15.507 -10.406 -13.695 1.00 65.50 113 LYS A CA 1
ATOM 939 C C . LYS A 1 113 ? 15.831 -11.628 -12.828 1.00 65.50 113 LYS A C 1
ATOM 941 O O . LYS A 1 113 ? 14.935 -12.408 -12.501 1.00 65.50 113 LYS A O 1
ATOM 946 N N . ALA A 1 114 ? 17.123 -11.802 -12.538 1.00 71.56 114 ALA A N 1
ATOM 947 C CA . ALA A 1 114 ? 17.629 -12.844 -11.657 1.00 71.56 114 ALA A CA 1
ATOM 948 C C . ALA A 1 114 ? 17.057 -12.657 -10.250 1.00 71.56 114 ALA A C 1
ATOM 950 O O . ALA A 1 114 ? 17.110 -11.560 -9.695 1.00 71.56 114 ALA A O 1
ATOM 951 N N . ARG A 1 115 ? 16.446 -13.708 -9.710 1.00 83.06 115 ARG A N 1
ATOM 952 C CA . ARG A 1 115 ? 15.763 -13.675 -8.420 1.00 83.06 115 ARG A CA 1
ATOM 953 C C . ARG A 1 115 ? 15.989 -14.972 -7.672 1.00 83.06 115 ARG A C 1
ATOM 955 O O . ARG A 1 115 ? 15.983 -16.049 -8.266 1.00 83.06 115 ARG A O 1
ATOM 962 N N . THR A 1 116 ? 16.134 -14.859 -6.363 1.00 82.62 116 THR A N 1
ATOM 963 C CA . THR A 1 116 ? 16.332 -15.994 -5.474 1.00 82.62 116 THR A CA 1
ATOM 964 C C . THR A 1 116 ? 15.110 -16.170 -4.596 1.00 82.62 116 THR A C 1
ATOM 966 O O . THR A 1 116 ? 14.740 -15.286 -3.822 1.00 82.62 116 THR A O 1
ATOM 969 N N . MET A 1 117 ? 14.493 -17.339 -4.703 1.00 84.12 117 MET A N 1
ATOM 970 C CA . MET A 1 117 ? 13.488 -17.818 -3.778 1.00 84.12 117 MET A CA 1
ATOM 971 C C . MET A 1 117 ? 14.174 -18.642 -2.694 1.00 84.12 117 MET A C 1
ATOM 973 O O . MET A 1 117 ? 14.693 -19.732 -2.926 1.00 84.12 117 MET A O 1
ATOM 977 N N . MET A 1 118 ? 14.191 -18.095 -1.490 1.00 87.31 118 MET A N 1
ATOM 978 C CA . MET A 1 118 ? 14.770 -18.729 -0.320 1.00 87.31 118 MET A CA 1
ATOM 979 C C . MET A 1 118 ? 13.661 -19.396 0.479 1.00 87.31 118 MET A C 1
ATOM 981 O O . MET A 1 118 ? 12.567 -18.846 0.628 1.00 87.31 118 MET A O 1
ATOM 985 N N . SER A 1 119 ? 13.960 -20.563 1.025 1.00 88.75 119 SER A N 1
ATOM 986 C CA . SER A 1 119 ? 13.088 -21.277 1.946 1.00 88.75 119 SER A CA 1
ATOM 987 C C . SER A 1 119 ? 13.872 -21.754 3.150 1.00 88.75 119 SER A C 1
ATOM 989 O O . SER A 1 119 ? 15.052 -22.058 3.016 1.00 88.75 119 SER A O 1
ATOM 991 N N . ILE A 1 120 ? 13.249 -21.798 4.320 1.00 87.81 120 ILE A N 1
ATOM 992 C CA . ILE A 1 120 ? 13.929 -22.162 5.560 1.00 87.81 120 ILE A CA 1
ATOM 993 C C . ILE A 1 120 ? 13.070 -23.056 6.445 1.00 87.81 120 ILE A C 1
ATOM 995 O O . ILE A 1 120 ? 11.927 -22.718 6.744 1.00 87.81 120 ILE A O 1
ATOM 999 N N . GLU A 1 121 ? 13.653 -24.161 6.902 1.00 87.81 121 GLU A N 1
ATOM 1000 C CA . GLU A 1 121 ? 13.176 -24.951 8.036 1.00 87.81 121 GLU A CA 1
ATOM 1001 C C . GLU A 1 121 ? 13.757 -24.372 9.328 1.00 87.81 121 GLU A C 1
ATOM 1003 O O . GLU A 1 121 ? 14.970 -24.376 9.536 1.00 87.81 121 GLU A O 1
ATOM 1008 N N . THR A 1 122 ? 12.905 -23.846 10.202 1.00 82.75 122 THR A N 1
ATOM 1009 C CA . THR A 1 122 ? 13.335 -23.203 11.452 1.00 82.75 122 THR A CA 1
ATOM 1010 C C . THR A 1 122 ? 12.338 -23.462 12.566 1.00 82.75 122 THR A C 1
ATOM 1012 O O . THR A 1 122 ? 11.126 -23.531 12.343 1.00 82.75 122 THR A O 1
ATOM 1015 N N . LYS A 1 123 ? 12.865 -23.590 13.785 1.00 75.25 123 LYS A N 1
ATOM 1016 C CA . LYS A 1 123 ? 12.078 -23.706 15.021 1.00 75.25 123 LYS A CA 1
ATOM 1017 C C . LYS A 1 123 ? 11.969 -22.381 15.779 1.00 75.25 123 LYS A C 1
ATOM 1019 O O . LYS A 1 123 ? 11.292 -22.320 16.799 1.00 75.25 123 LYS A O 1
ATOM 1024 N N . ASN A 1 124 ? 12.637 -21.334 15.293 1.00 74.50 124 ASN A N 1
ATOM 1025 C CA . ASN A 1 124 ? 12.809 -20.054 15.981 1.00 74.50 124 ASN A CA 1
ATOM 1026 C C . ASN A 1 124 ? 12.067 -18.879 15.328 1.00 74.50 124 ASN A C 1
ATOM 1028 O O . ASN A 1 124 ? 12.223 -17.735 15.758 1.00 74.50 124 ASN A O 1
ATOM 1032 N N . GLY A 1 125 ? 11.221 -19.146 14.330 1.00 80.44 125 GLY A N 1
ATOM 1033 C CA . GLY A 1 125 ? 10.348 -18.139 13.726 1.00 80.44 125 GLY A CA 1
ATOM 1034 C C . GLY A 1 125 ? 9.361 -17.542 14.726 1.00 80.44 125 GLY A C 1
ATOM 1035 O O . GLY A 1 125 ? 8.588 -18.271 15.351 1.00 80.44 125 GLY A O 1
ATOM 1036 N N . LYS A 1 126 ? 9.367 -16.209 14.851 1.00 84.75 126 LYS A N 1
ATOM 1037 C CA . LYS A 1 126 ? 8.444 -15.450 15.706 1.00 84.75 126 LYS A CA 1
ATOM 1038 C C . LYS A 1 126 ? 7.396 -14.749 14.853 1.00 84.75 126 LYS A C 1
ATOM 1040 O O . LYS A 1 126 ? 7.735 -13.917 14.014 1.00 84.75 126 LYS A O 1
ATOM 1045 N N . LEU A 1 127 ? 6.119 -15.060 15.072 1.00 83.56 127 LEU A N 1
ATOM 1046 C CA . LEU A 1 127 ? 5.026 -14.325 14.439 1.00 83.56 127 LEU A CA 1
ATOM 1047 C C . LEU A 1 127 ? 4.860 -12.980 15.150 1.00 83.56 127 LEU A C 1
ATOM 1049 O O . LEU A 1 127 ? 4.432 -12.945 16.299 1.00 83.56 127 LEU A O 1
ATOM 1053 N N . ILE A 1 128 ? 5.177 -11.876 14.475 1.00 81.75 128 ILE A N 1
ATOM 1054 C CA . ILE A 1 128 ? 5.152 -10.541 15.101 1.00 81.75 128 ILE A CA 1
ATOM 1055 C C . ILE A 1 128 ? 3.899 -9.727 14.762 1.00 81.75 128 ILE A C 1
ATOM 1057 O O . ILE A 1 128 ? 3.784 -8.570 15.157 1.00 81.75 128 ILE A O 1
ATOM 1061 N N . ARG A 1 129 ? 2.931 -10.321 14.055 1.00 80.50 129 ARG A N 1
ATOM 1062 C CA . ARG A 1 129 ? 1.747 -9.637 13.509 1.00 80.50 129 ARG A CA 1
ATOM 1063 C C . ARG A 1 129 ? 0.951 -8.824 14.538 1.00 80.50 129 ARG A C 1
ATOM 1065 O O . ARG A 1 129 ? 0.513 -7.721 14.221 1.00 80.50 129 ARG A O 1
ATOM 1072 N N . THR A 1 130 ? 0.769 -9.331 15.759 1.00 79.12 130 THR A N 1
ATOM 1073 C CA . THR A 1 130 ? 0.034 -8.644 16.841 1.00 79.12 130 THR A CA 1
ATOM 1074 C C . THR A 1 130 ? 0.742 -7.396 17.370 1.00 79.12 130 THR A C 1
ATOM 1076 O O . THR A 1 130 ? 0.098 -6.558 18.002 1.00 79.12 130 THR A O 1
ATOM 1079 N N . HIS A 1 131 ? 2.038 -7.252 17.083 1.00 81.38 131 HIS A N 1
ATOM 1080 C CA . HIS A 1 131 ? 2.900 -6.192 17.603 1.00 81.38 131 HIS A CA 1
ATOM 1081 C C . HIS A 1 131 ? 3.658 -5.420 16.506 1.00 81.38 131 HIS A C 1
ATOM 1083 O O . HIS A 1 131 ? 4.400 -4.499 16.829 1.00 81.38 131 HIS A O 1
ATOM 1089 N N . SER A 1 132 ? 3.469 -5.760 15.227 1.00 75.00 132 SER A N 1
ATOM 1090 C CA . SER A 1 132 ? 4.093 -5.102 14.070 1.00 75.00 132 SER A CA 1
ATOM 1091 C C . SER A 1 132 ? 3.317 -3.846 13.645 1.00 75.00 132 SER A C 1
ATOM 1093 O O . SER A 1 132 ? 2.098 -3.756 13.825 1.00 75.00 132 SER A O 1
ATOM 1095 N N . PHE A 1 133 ? 4.022 -2.877 13.047 1.00 63.94 133 PHE A N 1
ATOM 1096 C CA . PHE A 1 133 ? 3.419 -1.722 12.365 1.00 63.94 133 PHE A CA 1
ATOM 1097 C C . PHE A 1 133 ? 2.499 -2.173 11.220 1.00 63.94 133 PHE A C 1
ATOM 1099 O O . PHE A 1 133 ? 1.435 -1.594 10.994 1.00 63.94 133 PHE A O 1
ATOM 1106 N N . PHE A 1 134 ? 2.872 -3.261 10.542 1.00 59.97 134 PHE A N 1
ATOM 1107 C CA . PHE A 1 134 ? 2.110 -3.855 9.452 1.00 59.97 134 PHE A CA 1
ATOM 1108 C C . PHE A 1 134 ? 1.282 -5.045 9.957 1.00 59.97 134 PHE A C 1
ATOM 1110 O O . PHE A 1 134 ? 1.725 -6.188 9.959 1.00 59.97 134 PHE A O 1
ATOM 1117 N N . GLN A 1 135 ? 0.030 -4.798 10.348 1.00 55.38 135 GLN A N 1
ATOM 1118 C CA . GLN A 1 135 ? -0.860 -5.840 10.897 1.00 55.38 135 GLN A CA 1
ATOM 1119 C C . GLN A 1 135 ? -1.467 -6.788 9.836 1.00 55.38 135 GLN A C 1
ATOM 1121 O O . GLN A 1 135 ? -2.158 -7.756 10.177 1.00 55.38 135 GLN A O 1
ATOM 1126 N N . ASN A 1 136 ? -1.213 -6.516 8.550 1.00 48.72 136 ASN A N 1
ATOM 1127 C CA . ASN A 1 136 ? -1.849 -7.181 7.406 1.00 48.72 136 ASN A CA 1
ATOM 1128 C C . ASN A 1 136 ? -1.066 -8.386 6.854 1.00 48.72 136 ASN A C 1
ATOM 1130 O O . ASN A 1 136 ? -1.602 -9.121 6.023 1.00 48.72 136 ASN A O 1
ATOM 1134 N N . HIS A 1 137 ? 0.166 -8.611 7.317 1.00 55.59 137 HIS A N 1
ATOM 1135 C CA . HIS A 1 137 ? 1.006 -9.726 6.887 1.00 55.59 137 HIS A CA 1
ATOM 1136 C C . HIS A 1 137 ? 1.324 -10.638 8.073 1.00 55.59 137 HIS A C 1
ATOM 1138 O O . HIS A 1 137 ? 1.614 -10.164 9.171 1.00 55.59 137 HIS A O 1
ATOM 1144 N N . ASP A 1 138 ? 1.282 -11.954 7.849 1.00 63.78 138 ASP A N 1
ATOM 1145 C CA . ASP A 1 138 ? 1.838 -12.937 8.784 1.00 63.78 138 ASP A CA 1
ATOM 1146 C C . ASP A 1 138 ? 3.367 -12.888 8.663 1.00 63.78 138 ASP A C 1
ATOM 1148 O O . ASP A 1 138 ? 4.004 -13.759 8.071 1.00 63.78 138 ASP A O 1
ATOM 1152 N N . GLU A 1 139 ? 3.932 -11.776 9.133 1.00 76.50 139 GLU A N 1
ATOM 1153 C CA . GLU A 1 139 ? 5.362 -11.522 9.138 1.00 76.50 139 GLU A CA 1
ATOM 1154 C C . GLU A 1 139 ? 6.017 -12.403 10.198 1.00 76.50 139 GLU A C 1
ATOM 1156 O O . GLU A 1 139 ? 5.737 -12.298 11.399 1.00 76.50 139 GLU A O 1
ATOM 1161 N N . ILE A 1 140 ? 6.883 -13.291 9.724 1.00 82.00 140 ILE A N 1
ATOM 1162 C CA . ILE A 1 140 ? 7.649 -14.205 10.556 1.00 82.00 140 ILE A CA 1
ATOM 1163 C C . ILE A 1 140 ? 9.050 -13.638 10.653 1.00 82.00 140 ILE A C 1
ATOM 1165 O O . ILE A 1 140 ? 9.778 -13.582 9.663 1.00 82.00 140 ILE A O 1
ATOM 1169 N N . LEU A 1 141 ? 9.417 -13.196 11.847 1.00 86.38 141 LEU A N 1
ATOM 1170 C CA . LEU A 1 141 ? 10.725 -12.634 12.108 1.00 86.38 141 LEU A CA 1
ATOM 1171 C C . LEU A 1 141 ? 11.658 -13.722 12.633 1.00 86.38 141 LEU A C 1
ATOM 1173 O O . LEU A 1 141 ? 11.350 -14.391 13.623 1.00 86.38 141 LEU A O 1
ATOM 1177 N N . LEU A 1 142 ? 12.811 -13.874 11.985 1.00 83.88 142 LEU A N 1
ATOM 1178 C CA . LEU A 1 142 ? 13.911 -14.672 12.510 1.00 83.88 142 LEU A CA 1
ATOM 1179 C C . LEU A 1 142 ? 14.860 -13.810 13.344 1.00 83.88 142 LEU A C 1
ATOM 1181 O O . LEU A 1 142 ? 15.178 -12.685 12.933 1.00 83.88 142 LEU A O 1
ATOM 1185 N N . PRO A 1 143 ? 15.330 -14.322 14.496 1.00 81.56 143 PRO A N 1
ATOM 1186 C CA . PRO A 1 143 ? 16.319 -13.631 15.305 1.00 81.56 143 PRO A CA 1
ATOM 1187 C C . PRO A 1 143 ? 17.691 -13.594 14.603 1.00 81.56 143 PRO A C 1
ATOM 1189 O O . PRO A 1 143 ? 17.976 -14.421 13.735 1.00 81.56 143 PRO A O 1
ATOM 1192 N N . PRO A 1 144 ? 18.563 -12.644 14.975 1.00 81.69 144 PRO A N 1
ATOM 1193 C CA . PRO A 1 144 ? 19.907 -12.534 14.441 1.00 81.69 144 PRO A CA 1
ATOM 1194 C C . PRO A 1 144 ? 20.806 -13.617 15.033 1.00 81.69 144 PRO A C 1
ATOM 1196 O O . PRO A 1 144 ? 20.603 -14.084 16.153 1.00 81.69 144 PRO A O 1
ATOM 1199 N N . GLY A 1 145 ? 21.867 -13.948 14.309 1.00 76.44 145 GLY A N 1
ATOM 1200 C CA . GLY A 1 145 ? 22.904 -14.865 14.766 1.00 76.44 145 GLY A CA 1
ATOM 1201 C C . GLY A 1 145 ? 22.514 -16.342 14.710 1.00 76.44 145 GLY A C 1
ATOM 1202 O O . GLY A 1 145 ? 23.205 -17.154 15.319 1.00 76.44 145 GLY A O 1
ATOM 1203 N N . ILE A 1 146 ? 21.443 -16.708 13.998 1.00 78.06 146 ILE A N 1
ATOM 1204 C CA . ILE A 1 146 ? 21.080 -18.118 13.801 1.00 78.06 146 ILE A CA 1
ATOM 1205 C C . ILE A 1 146 ? 22.062 -18.807 12.850 1.00 78.06 146 ILE A C 1
ATOM 1207 O O . ILE A 1 146 ? 22.540 -18.206 11.883 1.00 78.06 146 ILE A O 1
ATOM 1211 N N . CYS A 1 147 ? 22.360 -20.077 13.118 1.00 83.56 147 CYS A N 1
ATOM 1212 C CA . CYS A 1 147 ? 23.189 -20.898 12.245 1.00 83.56 147 CYS A CA 1
ATOM 1213 C C . CYS A 1 147 ? 22.305 -21.608 11.221 1.00 83.56 147 CYS A C 1
ATOM 1215 O O . CYS A 1 147 ? 21.369 -22.317 11.581 1.00 83.56 147 CYS A O 1
ATOM 1217 N N . LEU A 1 148 ? 22.613 -21.417 9.942 1.00 87.12 148 LEU A N 1
ATOM 1218 C CA . LEU A 1 148 ? 21.886 -22.007 8.826 1.00 87.12 148 LEU A CA 1
ATOM 1219 C C . LEU A 1 148 ? 22.816 -22.894 8.012 1.00 87.12 148 LEU A C 1
ATOM 1221 O O . LEU A 1 148 ? 23.963 -22.524 7.752 1.00 87.12 148 LEU A O 1
ATOM 1225 N N . ARG A 1 149 ? 22.293 -24.025 7.550 1.00 89.44 149 ARG A N 1
ATOM 1226 C CA . ARG A 1 149 ? 22.932 -24.887 6.558 1.00 89.44 149 ARG A CA 1
ATOM 1227 C C . ARG A 1 149 ? 22.107 -24.887 5.282 1.00 89.44 149 ARG A C 1
ATOM 1229 O O . ARG A 1 149 ? 20.891 -25.036 5.345 1.00 89.44 149 ARG A O 1
ATOM 1236 N N . VAL A 1 150 ? 22.758 -24.759 4.130 1.00 90.12 150 VAL A N 1
ATOM 1237 C CA . VAL A 1 150 ? 22.093 -24.975 2.835 1.00 90.12 150 VAL A CA 1
ATOM 1238 C C . VAL A 1 150 ? 21.911 -26.477 2.634 1.00 90.12 150 VAL A C 1
ATOM 1240 O O . VAL A 1 150 ? 22.900 -27.203 2.502 1.00 90.12 150 VAL A O 1
ATOM 1243 N N . ILE A 1 151 ? 20.668 -26.947 2.645 1.00 90.69 151 ILE A N 1
ATOM 1244 C CA . ILE A 1 151 ? 20.338 -28.371 2.494 1.00 90.69 151 ILE A CA 1
ATOM 1245 C C . ILE A 1 151 ? 19.936 -28.736 1.069 1.00 90.69 151 ILE A C 1
ATOM 1247 O O . ILE A 1 151 ? 20.152 -29.879 0.677 1.00 90.69 151 ILE A O 1
ATOM 1251 N N . ASP A 1 152 ? 19.436 -27.775 0.288 1.00 86.00 152 ASP A N 1
ATOM 1252 C CA . ASP A 1 152 ? 19.126 -27.983 -1.126 1.00 86.00 152 ASP A CA 1
ATOM 1253 C C . ASP A 1 152 ? 19.248 -26.687 -1.942 1.00 86.00 152 ASP A C 1
ATOM 1255 O O . ASP A 1 152 ? 19.168 -25.578 -1.402 1.00 86.00 152 ASP A O 1
ATOM 1259 N N . GLN A 1 153 ? 19.452 -26.832 -3.249 1.00 87.94 153 GLN A N 1
ATOM 1260 C CA . GLN A 1 153 ? 19.579 -25.731 -4.194 1.00 87.94 153 GLN A CA 1
ATOM 1261 C C . GLN A 1 153 ? 19.136 -26.161 -5.596 1.00 87.94 153 GLN A C 1
ATOM 1263 O O . GLN A 1 153 ? 19.556 -27.201 -6.095 1.00 87.94 153 GLN A O 1
ATOM 1268 N N . ALA A 1 154 ? 18.347 -25.325 -6.273 1.00 78.25 154 ALA A N 1
ATOM 1269 C CA . ALA A 1 154 ? 17.923 -25.581 -7.649 1.00 78.25 154 ALA A CA 1
ATOM 1270 C C . ALA A 1 154 ? 17.935 -24.301 -8.486 1.00 78.25 154 ALA A C 1
ATOM 1272 O O . ALA A 1 154 ? 17.516 -23.248 -8.022 1.00 78.25 154 ALA A O 1
ATOM 1273 N N . ASN A 1 155 ? 18.361 -24.393 -9.744 1.00 84.56 155 ASN A N 1
ATOM 1274 C CA . ASN A 1 155 ? 18.410 -23.263 -10.677 1.00 84.56 155 ASN A CA 1
ATOM 1275 C C . ASN A 1 155 ? 17.653 -23.627 -11.967 1.00 84.56 155 ASN A C 1
ATOM 1277 O O . ASN A 1 155 ? 18.281 -23.881 -12.991 1.00 84.56 155 ASN A O 1
ATOM 1281 N N . PRO A 1 156 ? 16.313 -23.751 -11.935 1.00 67.31 156 PRO A N 1
ATOM 1282 C CA . PRO A 1 156 ? 15.542 -24.247 -13.078 1.00 67.31 156 PRO A CA 1
ATOM 1283 C C . PRO A 1 156 ? 15.528 -23.294 -14.279 1.00 67.31 156 PRO A C 1
ATOM 1285 O O . PRO A 1 156 ? 15.171 -23.711 -15.376 1.00 67.31 156 PRO A O 1
ATOM 1288 N N . THR A 1 157 ? 15.890 -22.023 -14.088 1.00 77.06 157 THR A N 1
ATOM 1289 C CA . THR A 1 157 ? 16.128 -21.066 -15.179 1.00 77.06 157 THR A CA 1
ATOM 1290 C C . THR A 1 157 ? 17.319 -20.182 -14.823 1.00 77.06 157 THR A C 1
ATOM 1292 O O . THR A 1 157 ? 17.596 -20.001 -13.639 1.00 77.06 157 THR A O 1
ATOM 1295 N N . ASP A 1 158 ? 17.909 -19.508 -15.810 1.00 74.44 158 ASP A N 1
ATOM 1296 C CA . ASP A 1 158 ? 18.980 -18.513 -15.601 1.00 74.44 158 ASP A CA 1
ATOM 1297 C C . ASP A 1 158 ? 18.552 -17.305 -14.747 1.00 74.44 158 ASP A C 1
ATOM 1299 O O . ASP A 1 158 ? 19.375 -16.490 -14.348 1.00 74.44 158 ASP A O 1
ATOM 1303 N N . SER A 1 159 ? 17.247 -17.145 -14.507 1.00 76.81 159 SER A N 1
ATOM 1304 C CA . SER A 1 159 ? 16.679 -15.991 -13.807 1.00 76.81 159 SER A CA 1
ATOM 1305 C C . SER A 1 159 ? 16.007 -16.332 -12.481 1.00 76.81 159 SER A C 1
ATOM 1307 O O . SER A 1 159 ? 15.487 -15.426 -11.836 1.00 76.81 159 SER A O 1
ATOM 1309 N N . LEU A 1 160 ? 15.939 -17.608 -12.095 1.00 79.31 160 LEU A N 1
ATOM 1310 C CA . LEU A 1 160 ? 15.226 -18.058 -10.902 1.00 79.31 160 LEU A CA 1
ATOM 1311 C C . LEU A 1 160 ? 16.039 -19.133 -10.193 1.00 79.31 160 LEU A C 1
ATOM 1313 O O . LEU A 1 160 ? 16.203 -20.236 -10.713 1.00 79.31 160 LEU A O 1
ATOM 1317 N N . HIS A 1 161 ? 16.471 -18.800 -8.985 1.00 83.56 161 HIS A N 1
ATOM 1318 C CA . HIS A 1 161 ? 17.293 -19.638 -8.127 1.00 83.56 161 HIS A CA 1
ATOM 1319 C C . HIS A 1 161 ? 16.507 -19.999 -6.872 1.00 83.56 161 HIS A C 1
ATOM 1321 O O . HIS A 1 161 ? 15.805 -19.163 -6.306 1.00 83.56 161 HIS A O 1
ATOM 1327 N N . PHE A 1 162 ? 16.625 -21.238 -6.423 1.00 83.44 162 PHE A N 1
ATOM 1328 C CA . PHE A 1 162 ? 16.014 -21.749 -5.206 1.00 83.44 162 PHE A CA 1
ATOM 1329 C C . PHE A 1 162 ? 17.109 -22.131 -4.234 1.00 83.44 162 PHE A C 1
ATOM 1331 O O . PHE A 1 162 ? 18.058 -22.816 -4.612 1.00 83.44 162 PHE A O 1
ATOM 1338 N N . ILE A 1 163 ? 16.960 -21.708 -2.984 1.00 88.06 163 ILE A N 1
ATOM 1339 C CA . ILE A 1 163 ? 17.896 -22.052 -1.916 1.00 88.06 163 ILE A CA 1
ATOM 1340 C C . ILE A 1 163 ? 17.083 -22.491 -0.710 1.00 88.06 163 ILE A C 1
ATOM 1342 O O . ILE A 1 163 ? 16.216 -21.753 -0.233 1.00 88.06 163 ILE A O 1
ATOM 1346 N N . HIS A 1 164 ? 17.349 -23.702 -0.235 1.00 89.94 164 HIS A N 1
ATOM 1347 C CA . HIS A 1 164 ? 16.678 -24.278 0.915 1.00 89.94 164 HIS A CA 1
ATOM 1348 C C . HIS A 1 164 ? 17.640 -24.364 2.097 1.00 89.94 164 HIS A C 1
ATOM 1350 O O . HIS A 1 164 ? 18.704 -24.985 2.020 1.00 89.94 164 HIS A O 1
ATOM 1356 N N . PHE A 1 165 ? 17.267 -23.709 3.190 1.00 91.06 165 PHE A N 1
ATOM 1357 C CA . PHE A 1 165 ? 18.019 -23.650 4.429 1.00 91.06 165 PHE A CA 1
ATOM 1358 C C . PHE A 1 165 ? 17.381 -24.533 5.490 1.00 91.06 165 PHE A C 1
ATOM 1360 O O . PHE A 1 165 ? 16.161 -24.614 5.605 1.00 91.06 165 PHE A O 1
ATOM 1367 N N . GLN A 1 166 ? 18.226 -25.089 6.342 1.00 89.44 166 GLN A N 1
ATOM 1368 C CA . GLN A 1 166 ? 17.833 -25.670 7.612 1.00 89.44 166 GLN A CA 1
ATOM 1369 C C . GLN A 1 166 ? 18.554 -24.931 8.732 1.00 89.44 166 GLN A C 1
ATOM 1371 O O . GLN A 1 166 ? 19.774 -24.750 8.686 1.00 89.44 166 GLN A O 1
ATOM 1376 N N . GLU A 1 167 ? 17.803 -24.492 9.736 1.00 86.69 167 GLU A N 1
ATOM 1377 C CA . GLU A 1 167 ? 18.379 -24.003 10.979 1.00 86.69 167 GLU A CA 1
ATOM 1378 C C . GLU A 1 167 ? 19.056 -25.158 11.720 1.00 86.69 167 GLU A C 1
ATOM 1380 O O . GLU A 1 167 ? 18.452 -26.199 11.981 1.00 86.69 167 GLU A O 1
ATOM 1385 N N . ILE A 1 168 ? 20.320 -24.959 12.076 1.00 84.88 168 ILE A N 1
ATOM 1386 C CA . ILE A 1 168 ? 21.116 -25.920 12.831 1.00 84.88 168 ILE A CA 1
ATOM 1387 C C . ILE A 1 168 ? 21.478 -25.335 14.189 1.00 84.88 168 ILE A C 1
ATOM 1389 O O . ILE A 1 168 ? 21.590 -24.119 14.362 1.00 84.88 168 ILE A O 1
ATOM 1393 N N . SER A 1 169 ? 21.694 -26.210 15.166 1.00 75.88 169 SER A N 1
ATOM 1394 C CA . SER A 1 169 ? 22.196 -25.783 16.467 1.00 75.88 169 SER A CA 1
ATOM 1395 C C . SER A 1 169 ? 23.569 -25.123 16.304 1.00 75.88 169 SER A C 1
ATOM 1397 O O . SER A 1 169 ? 24.444 -25.710 15.660 1.00 75.88 169 SER A O 1
ATOM 1399 N N . PRO A 1 170 ? 23.790 -23.930 16.882 1.00 66.94 170 PRO A N 1
ATOM 1400 C CA . PRO A 1 170 ? 25.102 -23.311 16.846 1.00 66.94 170 PRO A CA 1
ATOM 1401 C C . PRO A 1 170 ? 26.107 -24.184 17.614 1.00 66.94 170 PRO A C 1
ATOM 1403 O O . PRO A 1 170 ? 25.744 -24.768 18.640 1.00 66.94 170 PRO A O 1
ATOM 1406 N N . PRO A 1 171 ? 27.383 -24.228 17.191 1.00 60.12 171 PRO A N 1
ATOM 1407 C CA . PRO A 1 171 ? 28.428 -24.943 17.928 1.00 60.12 171 PRO A CA 1
ATOM 1408 C C . PRO A 1 171 ? 28.624 -24.379 19.345 1.00 60.12 171 PRO A C 1
ATOM 1410 O O . PRO A 1 171 ? 29.073 -25.092 20.238 1.00 60.12 171 PRO A O 1
ATOM 1413 N N . PHE A 1 172 ? 28.232 -23.116 19.563 1.00 56.88 172 PHE A N 1
ATOM 1414 C CA . PHE A 1 172 ? 28.205 -22.458 20.866 1.00 56.88 172 PHE A CA 1
ATOM 1415 C C . PHE A 1 172 ? 26.853 -21.747 21.069 1.00 56.88 172 PHE A C 1
ATOM 1417 O O . PHE A 1 172 ? 26.597 -20.736 20.408 1.00 56.88 172 PHE A O 1
ATOM 1424 N N . PRO A 1 173 ? 25.968 -22.227 21.961 1.00 50.84 173 PRO A N 1
ATOM 1425 C CA . PRO A 1 173 ? 24.717 -21.536 22.262 1.00 50.84 173 PRO A CA 1
ATOM 1426 C C . PRO A 1 173 ? 25.006 -20.232 23.021 1.00 50.84 173 PRO A C 1
ATOM 1428 O O . PRO A 1 173 ? 25.393 -20.251 24.186 1.00 50.84 173 PRO A O 1
ATOM 1431 N N . MET A 1 174 ? 24.830 -19.081 22.360 1.00 46.00 174 MET A N 1
ATOM 1432 C CA . MET A 1 174 ? 25.017 -17.762 22.993 1.00 46.00 174 MET A CA 1
ATOM 1433 C C . MET A 1 174 ? 23.890 -17.399 23.970 1.00 46.00 174 MET A C 1
ATOM 1435 O O . MET A 1 174 ? 24.100 -16.597 24.876 1.00 46.00 174 MET A O 1
ATOM 1439 N N . LEU A 1 175 ? 22.701 -17.974 23.778 1.00 47.41 175 LEU A N 1
ATOM 1440 C CA . LEU A 1 175 ? 21.499 -17.782 24.585 1.00 47.41 175 LEU A CA 1
ATOM 1441 C C . LEU A 1 175 ? 20.826 -19.155 24.725 1.00 47.41 175 LEU A C 1
ATOM 1443 O O . LEU A 1 175 ? 20.504 -19.776 23.714 1.00 47.41 175 LEU A O 1
ATOM 1447 N N . ALA A 1 176 ? 20.673 -19.666 25.947 1.00 45.16 176 ALA A N 1
ATOM 1448 C CA . ALA A 1 176 ? 20.035 -20.963 26.175 1.00 45.16 176 ALA A CA 1
ATOM 1449 C C . ALA A 1 176 ? 18.505 -20.841 26.041 1.00 45.16 176 ALA A C 1
ATOM 1451 O O . ALA A 1 176 ? 17.898 -19.952 26.639 1.00 45.16 176 ALA A O 1
ATOM 1452 N N . GLU A 1 177 ? 17.880 -21.731 25.265 1.00 43.53 177 GLU A N 1
ATOM 1453 C CA . GLU A 1 177 ? 16.426 -21.932 25.313 1.00 43.53 177 GLU A CA 1
ATOM 1454 C C . GLU A 1 177 ? 16.045 -22.759 26.554 1.00 43.53 177 GLU A C 1
ATOM 1456 O O . GLU A 1 177 ? 16.760 -23.714 26.871 1.00 43.53 177 GLU A O 1
ATOM 1461 N N . PRO A 1 178 ? 14.891 -22.503 27.199 1.00 43.25 178 PRO A N 1
ATOM 1462 C CA . PRO A 1 178 ? 14.101 -21.274 27.174 1.00 43.25 178 PRO A CA 1
ATOM 1463 C C . PRO A 1 178 ? 14.760 -20.208 28.066 1.00 43.25 178 PRO A C 1
ATOM 1465 O O . PRO A 1 178 ? 15.347 -20.535 29.094 1.00 43.25 178 PRO A O 1
ATOM 1468 N N . PHE A 1 179 ? 14.642 -18.930 27.697 1.00 41.66 179 PHE A N 1
ATOM 1469 C CA . PHE A 1 179 ? 15.066 -17.812 28.547 1.00 41.66 179 PHE A CA 1
ATOM 1470 C C . PHE A 1 179 ? 14.294 -17.836 29.875 1.00 41.66 179 PHE A C 1
ATOM 1472 O O . PHE A 1 179 ? 13.223 -17.243 30.003 1.00 41.66 179 PHE A O 1
ATOM 1479 N N . ASP A 1 180 ? 14.833 -18.520 30.877 1.00 39.56 180 ASP A N 1
ATOM 1480 C CA . ASP A 1 180 ? 14.301 -18.475 32.228 1.00 39.56 180 ASP A CA 1
ATOM 1481 C C . ASP A 1 180 ? 14.789 -17.184 32.890 1.00 39.56 180 ASP A C 1
ATOM 1483 O O . ASP A 1 180 ? 15.920 -17.078 33.374 1.00 39.56 180 ASP A O 1
ATOM 1487 N N . LEU A 1 181 ? 13.928 -16.164 32.890 1.00 38.38 181 LEU A N 1
ATOM 1488 C CA . LEU A 1 181 ? 14.196 -14.880 33.541 1.00 38.38 181 LEU A CA 1
ATOM 1489 C C . LEU A 1 181 ? 14.481 -15.036 35.048 1.00 38.38 181 LEU A C 1
ATOM 1491 O O . LEU A 1 181 ? 15.102 -14.146 35.629 1.00 38.38 181 LEU A O 1
ATOM 1495 N N . ASN A 1 182 ? 14.107 -16.164 35.669 1.00 38.62 182 ASN A N 1
ATOM 1496 C CA . ASN A 1 182 ? 14.415 -16.461 37.070 1.00 38.62 182 ASN A CA 1
ATOM 1497 C C . ASN A 1 182 ? 15.866 -16.930 37.282 1.00 38.62 182 ASN A C 1
ATOM 1499 O O . ASN A 1 182 ? 16.370 -16.874 38.404 1.00 38.62 182 ASN A O 1
ATOM 1503 N N . GLN A 1 183 ? 16.566 -17.354 36.222 1.00 38.69 183 GLN A N 1
ATOM 1504 C CA . GLN A 1 183 ? 17.970 -17.786 36.281 1.00 38.69 183 GLN A CA 1
ATOM 1505 C C . GLN A 1 183 ? 18.972 -16.639 36.129 1.00 38.69 183 GLN A C 1
ATOM 1507 O O . GLN A 1 183 ? 20.171 -16.839 36.343 1.00 38.69 183 GLN A O 1
ATOM 1512 N N . LEU A 1 184 ? 18.509 -15.419 35.830 1.00 37.81 184 LEU A N 1
ATOM 1513 C CA . LEU A 1 184 ? 19.325 -14.208 35.900 1.00 37.81 184 LEU A CA 1
ATOM 1514 C C . LEU A 1 184 ? 19.623 -13.875 37.370 1.00 37.81 184 LEU A C 1
ATOM 1516 O O . LEU A 1 184 ? 19.067 -12.944 37.957 1.00 37.81 184 LEU A O 1
ATOM 1520 N N . LYS A 1 185 ? 20.535 -14.638 37.983 1.00 34.88 185 LYS A N 1
ATOM 1521 C CA . LYS A 1 185 ? 21.172 -14.246 39.240 1.00 34.88 185 LYS A CA 1
ATOM 1522 C C . LYS A 1 185 ? 21.715 -12.827 39.069 1.00 34.88 185 LYS A C 1
ATOM 1524 O O . LYS A 1 185 ? 22.390 -12.520 38.088 1.00 34.88 185 LYS A O 1
ATOM 1529 N N . LYS A 1 186 ? 21.386 -11.964 40.037 1.00 35.84 186 LYS A N 1
ATOM 1530 C CA . LYS A 1 186 ? 21.805 -10.559 40.168 1.00 35.84 186 LYS A CA 1
ATOM 1531 C C . LYS A 1 186 ? 23.318 -10.440 40.383 1.00 35.84 186 LYS A C 1
ATOM 1533 O O . LYS A 1 186 ? 23.772 -9.977 41.425 1.00 35.84 186 LYS A O 1
ATOM 1538 N N . THR A 1 187 ? 24.119 -10.879 39.427 1.00 29.62 187 THR A N 1
ATOM 1539 C CA . THR A 1 187 ? 25.565 -10.692 39.465 1.00 29.62 187 THR A CA 1
ATOM 1540 C C . THR A 1 187 ? 26.016 -10.268 38.074 1.00 29.62 187 THR A C 1
ATOM 1542 O O . THR A 1 187 ? 25.757 -10.989 37.111 1.00 29.62 187 THR A O 1
ATOM 1545 N N . PRO A 1 188 ? 26.631 -9.081 37.924 1.00 29.58 188 PRO A N 1
ATOM 1546 C CA . PRO A 1 188 ? 27.155 -8.661 36.633 1.00 29.58 188 PRO A CA 1
ATOM 1547 C C . PRO A 1 188 ? 28.192 -9.694 36.160 1.00 29.58 188 PRO A C 1
ATOM 1549 O O . PRO A 1 188 ? 28.981 -10.168 36.985 1.00 29.58 188 PRO A O 1
ATOM 1552 N N . PRO A 1 189 ? 28.220 -10.062 34.865 1.00 30.02 189 PRO A N 1
ATOM 1553 C CA . PRO A 1 189 ? 29.259 -10.944 34.358 1.00 30.02 189 PRO A CA 1
ATOM 1554 C C . PRO A 1 189 ? 30.610 -10.267 34.591 1.00 30.02 189 PRO A C 1
ATOM 1556 O O . PRO A 1 189 ? 30.807 -9.120 34.181 1.00 30.02 189 PRO A O 1
ATOM 1559 N N . LYS A 1 190 ? 31.546 -10.959 35.252 1.00 31.11 190 LYS A N 1
ATOM 1560 C CA . LYS A 1 190 ? 32.949 -10.537 35.240 1.00 31.11 190 LYS A CA 1
ATOM 1561 C C . LYS A 1 190 ? 33.387 -10.496 33.777 1.00 31.11 190 LYS A C 1
ATOM 1563 O O . LYS A 1 190 ? 33.242 -11.491 33.070 1.00 31.11 190 LYS A O 1
ATOM 1568 N N . LEU A 1 191 ? 33.890 -9.342 33.337 1.00 29.41 191 LEU A N 1
ATOM 1569 C CA . LEU A 1 191 ? 34.593 -9.198 32.065 1.00 29.41 191 LEU A CA 1
ATOM 1570 C C . LEU A 1 191 ? 35.642 -10.310 31.982 1.00 29.41 191 LEU A C 1
ATOM 1572 O O . LEU A 1 191 ? 36.603 -10.303 32.752 1.00 29.41 191 LEU A O 1
ATOM 1576 N N . LEU A 1 192 ? 35.432 -11.280 31.090 1.00 28.09 192 LEU A N 1
ATOM 1577 C CA . LEU A 1 192 ? 36.467 -12.246 30.759 1.00 28.09 192 LEU A CA 1
ATOM 1578 C C . LEU A 1 192 ? 37.634 -11.464 30.162 1.00 28.09 192 LEU A C 1
ATOM 1580 O O . LEU A 1 192 ? 37.506 -10.802 29.131 1.00 28.09 192 LEU A O 1
ATOM 1584 N N . SER A 1 193 ? 38.757 -11.521 30.872 1.00 30.73 193 SER A N 1
ATOM 1585 C CA . SER A 1 193 ? 40.051 -11.056 30.409 1.00 30.73 193 SER A CA 1
ATOM 1586 C C . SER A 1 193 ? 40.350 -11.656 29.041 1.00 30.73 193 SER A C 1
ATOM 1588 O O . SER A 1 193 ? 40.158 -12.846 28.794 1.00 30.73 193 SER A O 1
ATOM 1590 N N . SER A 1 194 ? 40.819 -10.785 28.165 1.00 34.75 194 SER A N 1
ATOM 1591 C CA . SER A 1 194 ? 41.131 -10.979 26.760 1.00 34.75 194 SER A CA 1
ATOM 1592 C C . SER A 1 194 ? 42.224 -12.020 26.506 1.00 34.75 194 SER A C 1
ATOM 1594 O O . SER A 1 194 ? 43.315 -11.626 26.124 1.00 34.75 194 SER A O 1
ATOM 1596 N N . GLN A 1 195 ? 41.972 -13.318 26.684 1.00 32.03 195 GLN A N 1
ATOM 1597 C CA . GLN A 1 195 ? 42.803 -14.389 26.114 1.00 32.03 195 GLN A CA 1
ATOM 1598 C C . GLN A 1 195 ? 41.955 -15.643 25.869 1.00 32.03 195 GLN A C 1
ATOM 1600 O O . GLN A 1 195 ? 41.822 -16.514 26.720 1.00 32.03 195 GLN A O 1
ATOM 1605 N N . GLY A 1 196 ? 41.366 -15.721 24.680 1.00 27.23 196 GLY A N 1
ATOM 1606 C CA . GLY A 1 196 ? 40.762 -16.930 24.135 1.00 27.23 196 GLY A CA 1
ATOM 1607 C C . GLY A 1 196 ? 40.902 -16.868 22.623 1.00 27.23 196 GLY A C 1
ATOM 1608 O O . GLY A 1 196 ? 40.304 -16.002 21.989 1.00 27.23 196 GLY A O 1
ATOM 1609 N N . ASN A 1 197 ? 41.767 -17.716 22.066 1.00 29.83 197 ASN A N 1
ATOM 1610 C CA . ASN A 1 197 ? 42.051 -17.791 20.636 1.00 29.83 197 ASN A CA 1
ATOM 1611 C C . ASN A 1 197 ? 40.774 -18.137 19.858 1.00 29.83 197 ASN A C 1
ATOM 1613 O O . ASN A 1 197 ? 40.383 -19.299 19.776 1.00 29.83 197 ASN A O 1
ATOM 1617 N N . PHE A 1 198 ? 40.142 -17.127 19.263 1.00 25.98 198 PHE A N 1
ATOM 1618 C CA . PHE A 1 198 ? 39.212 -17.338 18.160 1.00 25.98 198 PHE A CA 1
ATOM 1619 C C . PHE A 1 198 ? 40.011 -17.770 16.920 1.00 25.98 198 PHE A C 1
ATOM 1621 O O . PHE A 1 198 ? 41.109 -17.244 16.703 1.00 25.98 198 PHE A O 1
ATOM 1628 N N . PRO A 1 199 ? 39.499 -18.698 16.090 1.00 23.98 199 PRO A N 1
ATOM 1629 C CA . PRO A 1 199 ? 40.138 -19.031 14.826 1.00 23.98 199 PRO A CA 1
ATOM 1630 C C . PRO A 1 199 ? 40.278 -17.756 13.992 1.00 23.98 199 PRO A C 1
ATOM 1632 O O . PRO A 1 199 ? 39.299 -17.031 13.795 1.00 23.98 199 PRO A O 1
ATOM 1635 N N . LYS A 1 200 ? 41.492 -17.472 13.511 1.00 24.02 200 LYS A N 1
ATOM 1636 C CA .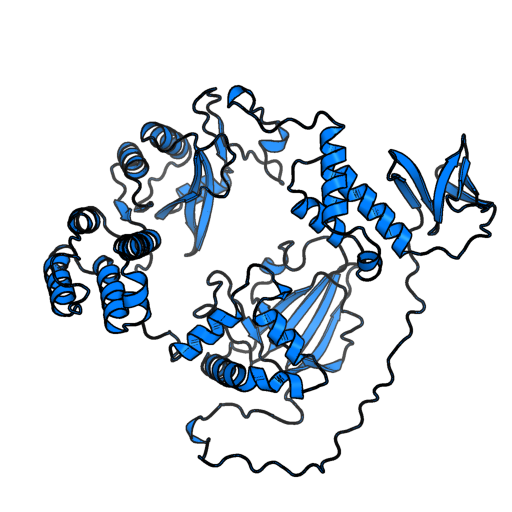 LYS A 1 200 ? 41.708 -16.473 12.464 1.00 24.02 200 LYS A CA 1
ATOM 1637 C C . LYS A 1 200 ? 40.938 -16.945 11.233 1.00 24.02 200 LYS A C 1
ATOM 1639 O O . LYS A 1 200 ? 41.368 -17.872 10.560 1.00 24.02 200 LYS A O 1
ATOM 1644 N N . VAL A 1 201 ? 39.785 -16.341 10.974 1.00 25.06 201 VAL A N 1
ATOM 1645 C CA . VAL A 1 201 ? 39.173 -16.402 9.649 1.00 25.06 201 VAL A CA 1
ATOM 1646 C C . VAL A 1 201 ? 39.893 -15.346 8.829 1.00 25.06 201 VAL A C 1
ATOM 1648 O O . VAL A 1 201 ? 39.852 -14.160 9.163 1.00 25.06 201 VAL A O 1
ATOM 1651 N N . ASP A 1 202 ? 40.630 -15.810 7.828 1.00 22.73 202 ASP A N 1
ATOM 1652 C CA . ASP A 1 202 ? 41.482 -14.993 6.981 1.00 22.73 202 ASP A CA 1
ATOM 1653 C C . ASP A 1 202 ? 40.712 -13.814 6.378 1.00 22.73 202 ASP A C 1
ATOM 1655 O O . ASP A 1 202 ? 39.801 -13.965 5.564 1.00 22.73 202 ASP A O 1
ATOM 1659 N N . ALA A 1 203 ? 41.139 -12.606 6.746 1.00 24.33 203 ALA A N 1
ATOM 1660 C CA . ALA A 1 203 ? 40.726 -11.342 6.142 1.00 24.33 203 ALA A CA 1
ATOM 1661 C C . ALA A 1 203 ? 41.409 -11.109 4.775 1.00 24.33 203 ALA A C 1
ATOM 1663 O O . ALA A 1 203 ? 41.698 -9.976 4.392 1.00 24.33 203 ALA A O 1
ATOM 1664 N N . SER A 1 204 ? 41.677 -12.188 4.036 1.00 24.75 204 SER A N 1
ATOM 1665 C CA . SER A 1 204 ? 42.228 -12.188 2.684 1.00 24.75 204 SER A CA 1
ATOM 1666 C C . SER A 1 204 ? 41.242 -12.844 1.720 1.00 24.75 204 SER A C 1
ATOM 1668 O O . SER A 1 204 ? 41.454 -13.936 1.205 1.00 24.75 204 SER A O 1
ATOM 1670 N N . SER A 1 205 ? 40.135 -12.157 1.470 1.00 25.02 205 SER A N 1
ATOM 1671 C CA . SER A 1 205 ? 39.414 -12.265 0.196 1.00 25.02 205 SER A CA 1
ATOM 1672 C C . SER A 1 205 ? 38.844 -10.899 -0.186 1.00 25.02 205 SER A C 1
ATOM 1674 O O . SER A 1 205 ? 37.698 -10.751 -0.590 1.00 25.02 205 SER A O 1
ATOM 1676 N N . ASN A 1 206 ? 39.683 -9.868 -0.054 1.00 23.39 206 ASN A N 1
ATOM 1677 C CA . ASN A 1 206 ? 39.510 -8.662 -0.847 1.00 23.39 206 ASN A CA 1
ATOM 1678 C C . ASN A 1 206 ? 40.020 -8.938 -2.265 1.00 23.39 206 ASN A C 1
ATOM 1680 O O . ASN A 1 206 ? 41.143 -9.404 -2.441 1.00 23.39 206 ASN A O 1
ATOM 1684 N N . MET A 1 207 ? 39.195 -8.547 -3.237 1.00 24.28 207 MET A N 1
ATOM 1685 C CA . MET A 1 207 ? 39.522 -8.294 -4.642 1.00 24.28 207 MET A CA 1
ATOM 1686 C C . MET A 1 207 ? 39.932 -9.488 -5.515 1.00 24.28 207 MET A C 1
ATOM 1688 O O . MET A 1 207 ? 41.086 -9.895 -5.579 1.00 24.28 207 MET A O 1
ATOM 1692 N N . SER A 1 208 ? 39.001 -9.900 -6.372 1.00 21.38 208 SER A N 1
ATOM 1693 C CA . SER A 1 208 ? 39.218 -9.860 -7.826 1.00 21.38 208 SER A CA 1
ATOM 1694 C C . SER A 1 208 ? 37.883 -10.034 -8.552 1.00 21.38 208 SER A C 1
ATOM 1696 O O . SER A 1 208 ? 37.332 -11.123 -8.668 1.00 21.38 208 SER A O 1
ATOM 1698 N N . LEU A 1 209 ? 37.359 -8.917 -9.056 1.00 29.73 209 LEU A N 1
ATOM 1699 C CA . LEU A 1 209 ? 36.475 -8.913 -10.214 1.00 29.73 209 LEU A CA 1
ATOM 1700 C C . LEU A 1 209 ? 37.280 -9.474 -11.391 1.00 29.73 209 LEU A C 1
ATOM 1702 O O . LEU A 1 209 ? 38.012 -8.733 -12.043 1.00 29.73 209 LEU A O 1
ATOM 1706 N N . SER A 1 210 ? 37.188 -10.772 -11.665 1.00 23.27 210 SER A N 1
ATOM 1707 C CA . SER A 1 210 ? 37.583 -11.277 -12.978 1.00 23.27 210 SER A CA 1
ATOM 1708 C C . SER A 1 210 ? 36.906 -12.589 -13.352 1.00 23.27 210 SER A C 1
ATOM 1710 O O . SER A 1 210 ? 37.013 -13.595 -12.659 1.00 23.27 210 SER A O 1
ATOM 1712 N N . SER A 1 211 ? 36.308 -12.520 -14.545 1.00 28.27 211 SER A N 1
ATOM 1713 C CA . SER A 1 211 ? 36.071 -13.581 -15.527 1.00 28.27 211 SER A CA 1
ATOM 1714 C C . SER A 1 211 ? 35.029 -14.655 -15.212 1.00 28.27 211 SER A C 1
ATOM 1716 O O . SER A 1 211 ? 35.370 -15.765 -14.820 1.00 28.27 211 SER A O 1
ATOM 1718 N N . SER A 1 212 ? 33.765 -14.357 -15.538 1.00 25.97 212 SER A N 1
ATOM 1719 C CA . SER A 1 212 ? 32.909 -15.273 -16.335 1.00 25.97 212 SER A CA 1
ATOM 1720 C C . SER A 1 212 ? 31.531 -14.707 -16.743 1.00 25.97 212 SER A C 1
ATOM 1722 O O . SER A 1 212 ? 30.705 -15.446 -17.266 1.00 25.97 212 SER A O 1
ATOM 1724 N N . PHE A 1 213 ? 31.293 -13.389 -16.659 1.00 24.59 213 PHE A N 1
ATOM 1725 C CA . PHE A 1 213 ? 30.206 -12.745 -17.414 1.00 24.59 213 PHE A CA 1
ATOM 1726 C C . PHE A 1 213 ? 30.579 -12.625 -18.900 1.00 24.59 213 PHE A C 1
ATOM 1728 O O . PHE A 1 213 ? 31.211 -11.659 -19.325 1.00 24.59 213 PHE A O 1
ATOM 1735 N N . LYS A 1 214 ? 30.185 -13.611 -19.707 1.00 28.34 214 LYS A N 1
ATOM 1736 C CA . LYS A 1 214 ? 30.091 -13.481 -21.169 1.00 28.34 214 LYS A CA 1
ATOM 1737 C C . LYS A 1 214 ? 28.869 -14.241 -21.687 1.00 28.34 214 LYS A C 1
ATOM 1739 O O . LYS A 1 214 ? 28.957 -15.450 -21.876 1.00 28.34 214 LYS A O 1
ATOM 1744 N N . LYS A 1 215 ? 27.779 -13.493 -21.912 1.00 29.86 215 LYS A N 1
ATOM 1745 C CA . LYS A 1 215 ? 26.693 -13.636 -22.921 1.00 29.86 215 LYS A CA 1
ATOM 1746 C C . LYS A 1 215 ? 25.477 -12.845 -22.406 1.00 29.86 215 LYS A C 1
ATOM 1748 O O . LYS A 1 215 ? 25.064 -13.086 -21.285 1.00 29.86 215 LYS A O 1
ATOM 1753 N N . ASP A 1 216 ? 24.853 -11.864 -23.055 1.00 32.41 216 ASP A N 1
ATOM 1754 C CA . ASP A 1 216 ? 24.947 -11.274 -24.390 1.00 32.41 216 ASP A CA 1
ATOM 1755 C C . ASP A 1 216 ? 24.487 -9.795 -24.295 1.00 32.41 216 ASP A C 1
ATOM 1757 O O . ASP A 1 216 ? 23.294 -9.503 -24.311 1.00 32.41 216 ASP A O 1
ATOM 1761 N N . ILE A 1 217 ? 25.420 -8.835 -24.228 1.00 43.00 217 ILE A N 1
ATOM 1762 C CA . ILE A 1 217 ? 25.171 -7.423 -24.609 1.00 43.00 217 ILE A CA 1
ATOM 1763 C C . ILE A 1 217 ? 25.700 -7.249 -26.036 1.00 43.00 217 ILE A C 1
ATOM 1765 O O . ILE A 1 217 ? 26.493 -6.355 -26.330 1.00 43.00 217 ILE A O 1
ATOM 1769 N N . ASN A 1 218 ? 25.361 -8.183 -26.925 1.00 57.47 218 ASN A N 1
ATOM 1770 C CA . ASN A 1 218 ? 25.963 -8.164 -28.249 1.00 57.47 218 ASN A CA 1
ATOM 1771 C C . ASN A 1 218 ? 25.329 -7.102 -29.140 1.00 57.47 218 ASN A C 1
ATOM 1773 O O . ASN A 1 218 ? 26.042 -6.563 -29.971 1.00 57.47 218 ASN A O 1
ATOM 1777 N N . MET A 1 219 ? 24.057 -6.710 -28.963 1.00 74.06 219 MET A N 1
ATOM 1778 C CA . MET A 1 219 ? 23.479 -5.670 -29.825 1.00 74.06 219 MET A CA 1
ATOM 1779 C C . MET A 1 219 ? 22.253 -4.942 -29.244 1.00 74.06 219 MET A C 1
ATOM 1781 O O . MET A 1 219 ? 21.337 -5.567 -28.715 1.00 74.06 219 MET A O 1
ATOM 1785 N N . SER A 1 220 ? 22.199 -3.608 -29.355 1.00 82.69 220 SER A N 1
ATOM 1786 C CA . SER A 1 220 ? 21.011 -2.787 -29.049 1.00 82.69 220 SER A CA 1
ATOM 1787 C C . SER A 1 220 ? 20.992 -1.472 -29.836 1.00 82.69 220 SER A C 1
ATOM 1789 O O . SER A 1 220 ? 21.998 -0.768 -29.912 1.00 82.69 220 SER A O 1
ATOM 1791 N N . LEU A 1 221 ? 19.830 -1.080 -30.367 1.00 84.62 221 LEU A N 1
ATOM 1792 C CA . LEU A 1 221 ? 19.618 0.235 -30.984 1.00 84.62 221 LEU A CA 1
ATOM 1793 C C . LEU A 1 221 ? 18.941 1.184 -29.995 1.00 84.62 221 LEU A C 1
ATOM 1795 O O . LEU A 1 221 ? 17.848 0.910 -29.503 1.00 84.62 221 LEU A O 1
ATOM 1799 N N . ILE A 1 222 ? 19.576 2.323 -29.731 1.00 88.38 222 ILE A N 1
ATOM 1800 C CA . ILE A 1 222 ? 19.076 3.345 -28.806 1.00 88.38 222 ILE A CA 1
ATOM 1801 C C . ILE A 1 222 ? 19.140 4.740 -29.433 1.00 88.38 222 ILE A C 1
ATOM 1803 O O . ILE A 1 222 ? 19.792 4.975 -30.451 1.00 88.38 222 ILE A O 1
ATOM 1807 N N . LYS A 1 223 ? 18.498 5.713 -28.783 1.00 84.69 223 LYS A N 1
ATOM 1808 C CA . LYS A 1 223 ? 18.678 7.137 -29.090 1.00 84.69 223 LYS A CA 1
ATOM 1809 C C . LYS A 1 223 ? 19.639 7.767 -28.081 1.00 84.69 223 LYS A C 1
ATOM 1811 O O . LYS A 1 223 ? 19.467 7.624 -26.874 1.00 84.69 223 LYS A O 1
ATOM 1816 N N . SER A 1 224 ? 20.620 8.512 -28.581 1.00 80.31 224 SER A N 1
ATOM 1817 C CA . SER A 1 224 ? 21.559 9.290 -27.766 1.00 80.31 224 SER A CA 1
ATOM 1818 C C . SER A 1 224 ? 20.863 10.358 -26.922 1.00 80.31 224 SER A C 1
ATOM 1820 O O . SER A 1 224 ? 19.714 10.738 -27.159 1.00 80.31 224 SER A O 1
ATOM 1822 N N . VAL A 1 225 ? 21.615 10.968 -25.999 1.00 69.00 225 VAL A N 1
ATOM 1823 C CA . VAL A 1 225 ? 21.145 12.122 -25.213 1.00 69.00 225 VAL A CA 1
ATOM 1824 C C . VAL A 1 225 ? 20.638 13.263 -26.112 1.00 69.00 225 VAL A C 1
ATOM 1826 O O . VAL A 1 225 ? 19.706 13.960 -25.718 1.00 69.00 225 VAL A O 1
ATOM 1829 N N . LYS A 1 226 ? 21.193 13.415 -27.323 1.00 72.31 226 LYS A N 1
ATOM 1830 C CA . LYS A 1 226 ? 20.801 14.424 -28.324 1.00 72.31 226 LYS A CA 1
ATOM 1831 C C . LYS A 1 226 ? 19.783 13.910 -29.361 1.00 72.31 226 LYS A C 1
ATOM 1833 O O . LYS A 1 226 ? 19.608 14.546 -30.391 1.00 72.31 226 LYS A O 1
ATOM 1838 N N . GLY A 1 227 ? 19.169 12.745 -29.147 1.00 74.62 227 GLY A N 1
ATOM 1839 C CA . GLY A 1 227 ? 18.124 12.197 -30.024 1.00 74.62 227 GLY A CA 1
ATOM 1840 C C . GLY A 1 227 ? 18.610 11.543 -31.325 1.00 74.62 227 GLY A C 1
ATOM 1841 O O . GLY A 1 227 ? 17.791 11.094 -32.119 1.00 74.62 227 GLY A O 1
ATOM 1842 N N . LYS A 1 228 ? 19.925 11.449 -31.556 1.00 84.62 228 LYS A N 1
ATOM 1843 C CA . LYS A 1 228 ? 20.508 10.739 -32.713 1.00 84.62 228 LYS A CA 1
ATOM 1844 C C . LYS A 1 228 ? 20.603 9.236 -32.468 1.00 84.62 228 LYS A C 1
ATOM 1846 O O . LYS A 1 228 ? 20.855 8.849 -31.328 1.00 84.62 228 LYS A O 1
ATOM 1851 N N . ASP A 1 229 ? 20.479 8.430 -33.518 1.00 87.75 229 ASP A N 1
ATOM 1852 C CA . ASP A 1 229 ? 20.626 6.973 -33.444 1.00 87.75 229 ASP A CA 1
ATOM 1853 C C . ASP A 1 229 ? 22.019 6.538 -32.989 1.00 87.75 229 ASP A C 1
ATOM 1855 O O . ASP A 1 229 ? 23.044 7.044 -33.467 1.00 87.75 229 ASP A O 1
ATOM 1859 N N . GLN A 1 230 ? 22.034 5.577 -32.070 1.00 89.44 230 GLN A N 1
ATOM 1860 C CA . GLN A 1 230 ? 23.225 4.899 -31.592 1.00 89.44 230 GLN A CA 1
ATOM 1861 C C . GLN A 1 230 ? 23.023 3.388 -31.600 1.00 89.44 230 GLN A C 1
ATOM 1863 O O . GLN A 1 230 ? 21.957 2.887 -31.252 1.00 89.44 230 GLN A O 1
ATOM 1868 N N . LEU A 1 231 ? 24.084 2.686 -31.974 1.00 88.75 231 LEU A N 1
ATOM 1869 C CA . LEU A 1 231 ? 24.186 1.237 -31.911 1.00 88.75 231 LEU A CA 1
ATOM 1870 C C . LEU A 1 231 ? 25.125 0.889 -30.756 1.00 88.75 231 LEU A C 1
ATOM 1872 O O . LEU A 1 231 ? 26.229 1.430 -30.670 1.00 88.75 231 LEU A O 1
ATOM 1876 N N . LEU A 1 232 ? 24.671 0.018 -29.869 1.00 87.06 232 LEU A N 1
ATOM 1877 C CA . LEU A 1 232 ? 25.484 -0.657 -28.868 1.00 87.06 232 LEU A CA 1
ATOM 1878 C C . LEU A 1 232 ? 25.810 -2.027 -29.455 1.00 87.06 232 LEU A C 1
ATOM 1880 O O . LEU A 1 232 ? 24.881 -2.763 -29.766 1.00 87.06 232 LEU A O 1
ATOM 1884 N N . LEU A 1 233 ? 27.084 -2.329 -29.684 1.00 83.25 233 LEU A N 1
ATOM 1885 C CA . LEU A 1 233 ? 27.528 -3.595 -30.275 1.00 83.25 233 LEU A CA 1
ATOM 1886 C C . LEU A 1 233 ? 28.874 -3.977 -29.661 1.00 83.25 233 LEU A C 1
ATOM 1888 O O . LEU A 1 233 ? 29.768 -3.130 -29.592 1.00 83.25 233 LEU A O 1
ATOM 1892 N N . ASP A 1 234 ? 28.995 -5.216 -29.188 1.00 77.75 234 ASP A N 1
ATOM 1893 C CA . ASP A 1 234 ? 30.208 -5.770 -28.565 1.00 77.75 234 ASP A CA 1
ATOM 1894 C C . ASP A 1 234 ? 30.779 -4.895 -27.423 1.00 77.75 234 ASP A C 1
ATOM 1896 O O . ASP A 1 234 ? 31.990 -4.738 -27.268 1.00 77.75 234 ASP A O 1
ATOM 1900 N N . GLY A 1 235 ? 29.905 -4.246 -26.642 1.00 75.31 235 GLY A N 1
ATOM 1901 C CA . GLY A 1 235 ? 30.303 -3.330 -25.561 1.00 75.31 235 GLY A CA 1
ATOM 1902 C C . GLY A 1 235 ? 30.775 -1.939 -26.017 1.00 75.31 235 GLY A C 1
ATOM 1903 O O . GLY A 1 235 ? 31.154 -1.113 -25.186 1.00 75.31 235 GLY A O 1
ATOM 1904 N N . TYR A 1 236 ? 30.719 -1.631 -27.315 1.00 83.25 236 TYR A N 1
ATOM 1905 C CA . TYR A 1 236 ? 31.062 -0.319 -27.864 1.00 83.25 236 TYR A CA 1
ATOM 1906 C C . TYR A 1 236 ? 29.829 0.478 -28.288 1.00 83.25 236 TYR A C 1
ATOM 1908 O O . TYR A 1 236 ? 28.802 -0.061 -28.697 1.00 83.25 236 TYR A O 1
ATOM 1916 N N . ARG A 1 237 ? 29.956 1.811 -28.240 1.00 87.94 237 ARG A N 1
ATOM 1917 C CA . ARG A 1 237 ? 28.939 2.748 -28.734 1.00 87.94 237 ARG A CA 1
ATOM 1918 C C . ARG A 1 237 ? 29.323 3.262 -30.110 1.00 87.94 237 ARG A C 1
ATOM 1920 O O . ARG A 1 237 ? 30.388 3.862 -30.279 1.00 87.94 237 ARG A O 1
ATOM 1927 N N . TYR A 1 238 ? 28.406 3.142 -31.058 1.00 88.56 238 TYR A N 1
ATOM 1928 C CA . TYR A 1 238 ? 28.546 3.680 -32.401 1.00 88.56 238 TYR A CA 1
ATOM 1929 C C . TYR A 1 238 ? 27.476 4.733 -32.684 1.00 88.56 238 TYR A C 1
ATOM 1931 O O . TYR A 1 238 ? 26.354 4.666 -32.187 1.00 88.56 238 TYR A O 1
ATOM 1939 N N . ARG A 1 239 ? 27.820 5.718 -33.511 1.00 89.69 239 ARG A N 1
ATOM 1940 C CA . ARG A 1 239 ? 26.896 6.694 -34.099 1.00 89.69 239 ARG A CA 1
ATOM 1941 C C . ARG A 1 239 ? 26.705 6.389 -35.580 1.00 89.69 239 ARG A C 1
ATOM 1943 O O . ARG A 1 239 ? 27.656 5.983 -36.249 1.00 89.69 239 ARG A O 1
ATOM 1950 N N . ARG A 1 240 ? 25.500 6.624 -36.093 1.00 88.25 240 ARG A N 1
ATOM 1951 C CA . ARG A 1 240 ? 25.198 6.479 -37.523 1.00 88.25 240 ARG A CA 1
ATOM 1952 C C . ARG A 1 240 ? 26.034 7.468 -38.349 1.00 88.25 240 ARG A C 1
ATOM 1954 O O . ARG A 1 240 ? 26.062 8.659 -38.037 1.00 88.25 240 ARG A O 1
ATOM 1961 N N . ASP A 1 241 ? 26.687 6.976 -39.396 1.00 84.31 241 ASP A N 1
ATOM 1962 C CA . ASP A 1 241 ? 27.464 7.748 -40.369 1.00 84.31 241 ASP A CA 1
ATOM 1963 C C . ASP A 1 241 ? 27.196 7.206 -41.785 1.00 84.31 241 ASP A C 1
ATOM 1965 O O . ASP A 1 241 ? 27.824 6.254 -42.248 1.00 84.31 241 ASP A O 1
ATOM 1969 N N . ARG A 1 242 ? 26.199 7.785 -42.467 1.00 84.62 242 ARG A N 1
ATOM 1970 C CA . ARG A 1 242 ? 25.645 7.277 -43.738 1.00 84.62 242 ARG A CA 1
ATOM 1971 C C . ARG A 1 242 ? 25.149 5.821 -43.602 1.00 84.62 242 ARG A C 1
ATOM 1973 O O . ARG A 1 242 ? 24.215 5.564 -42.837 1.00 84.62 242 ARG A O 1
ATOM 1980 N N . LEU A 1 243 ? 25.750 4.891 -44.347 1.00 82.44 243 LEU A N 1
ATOM 1981 C CA . LEU A 1 243 ? 25.426 3.457 -44.353 1.00 82.44 243 LEU A CA 1
ATOM 1982 C C . LEU A 1 243 ? 26.230 2.653 -43.317 1.00 82.44 243 LEU A C 1
ATOM 1984 O O . LEU A 1 243 ? 25.958 1.474 -43.124 1.00 82.44 243 LEU A O 1
ATOM 1988 N N . VAL A 1 244 ? 27.190 3.281 -42.632 1.00 88.06 244 VAL A N 1
ATOM 1989 C CA . VAL A 1 244 ? 28.056 2.626 -41.644 1.00 88.06 244 VAL A CA 1
ATOM 1990 C C . VAL A 1 244 ? 27.874 3.231 -40.253 1.00 88.06 244 VAL A C 1
ATOM 1992 O O . VAL A 1 244 ? 27.334 4.323 -40.070 1.00 88.06 244 VAL A O 1
ATOM 1995 N N . TRP A 1 245 ? 28.325 2.508 -39.238 1.00 89.88 245 TRP A N 1
ATOM 1996 C CA . TRP A 1 245 ? 28.307 2.914 -37.841 1.00 89.88 245 TRP A CA 1
ATOM 1997 C C . TRP A 1 245 ? 29.732 3.206 -37.388 1.00 89.88 245 TRP A C 1
ATOM 1999 O O . TRP A 1 245 ? 30.624 2.372 -37.516 1.00 89.88 245 TRP A O 1
ATOM 2009 N N . ARG A 1 246 ? 29.968 4.410 -36.866 1.00 90.31 246 ARG A N 1
ATOM 2010 C CA . ARG A 1 246 ? 31.288 4.889 -36.437 1.00 90.31 246 ARG A CA 1
ATOM 2011 C C . ARG A 1 246 ? 31.381 4.925 -34.919 1.00 90.31 246 ARG A C 1
ATOM 2013 O O . ARG A 1 246 ? 30.481 5.470 -34.288 1.00 90.31 246 ARG A O 1
ATOM 2020 N N . CYS A 1 247 ? 32.470 4.415 -34.340 1.00 87.75 247 CYS A N 1
ATOM 2021 C CA . CYS A 1 247 ? 32.713 4.507 -32.897 1.00 87.75 247 CYS A CA 1
ATOM 2022 C C . CYS A 1 247 ? 32.585 5.961 -32.397 1.00 87.75 247 CYS A C 1
ATOM 2024 O O . CYS A 1 247 ? 33.012 6.907 -33.065 1.00 87.75 247 CYS A O 1
ATOM 2026 N N . VAL A 1 248 ? 31.947 6.150 -31.239 1.00 86.44 248 VAL A N 1
ATOM 2027 C CA . VAL A 1 248 ? 31.686 7.481 -30.661 1.00 86.44 248 VAL A CA 1
ATOM 2028 C C . VAL A 1 248 ? 32.956 8.104 -30.065 1.00 86.44 248 VAL A C 1
ATOM 2030 O O . VAL A 1 248 ? 33.034 9.328 -29.968 1.00 86.44 248 VAL A O 1
ATOM 2033 N N . THR A 1 249 ? 33.950 7.292 -29.696 1.00 83.88 249 THR A N 1
ATOM 2034 C CA . THR A 1 249 ? 35.210 7.758 -29.105 1.00 83.88 249 THR A CA 1
ATOM 2035 C C . THR A 1 249 ? 36.045 8.548 -30.113 1.00 83.88 249 THR A C 1
ATOM 2037 O O . THR A 1 249 ? 36.258 8.112 -31.248 1.00 83.88 249 THR A O 1
ATOM 2040 N N . ASN A 1 250 ? 36.548 9.710 -29.689 1.00 79.44 250 ASN A N 1
ATOM 2041 C CA . ASN A 1 250 ? 37.403 10.557 -30.518 1.00 79.44 250 ASN A CA 1
ATOM 2042 C C . ASN A 1 250 ? 38.654 9.794 -30.973 1.00 79.44 250 ASN A C 1
ATOM 2044 O O . ASN A 1 250 ? 39.226 9.015 -30.215 1.00 79.44 250 ASN A O 1
ATOM 2048 N N . ASN A 1 251 ? 39.064 10.023 -32.221 1.00 81.62 251 ASN A N 1
ATOM 2049 C CA . ASN A 1 251 ? 40.209 9.376 -32.872 1.00 81.62 251 ASN A CA 1
ATOM 2050 C C . ASN A 1 251 ? 40.127 7.841 -32.993 1.00 81.62 251 ASN A C 1
ATOM 2052 O O . ASN A 1 251 ? 41.084 7.225 -33.451 1.00 81.62 251 ASN A O 1
ATOM 2056 N N . CYS A 1 252 ? 38.989 7.211 -32.673 1.00 84.12 252 CYS A N 1
ATOM 2057 C CA . CYS A 1 252 ? 38.814 5.776 -32.875 1.00 84.12 252 CYS A CA 1
ATOM 2058 C C . CYS A 1 252 ? 38.431 5.435 -34.326 1.00 84.12 252 CYS A C 1
ATOM 2060 O O . CYS A 1 252 ? 37.541 6.041 -34.941 1.00 84.12 252 CYS A O 1
ATOM 2062 N N . LYS A 1 253 ? 39.090 4.411 -34.875 1.00 86.81 253 LYS A N 1
ATOM 2063 C CA . LYS A 1 253 ? 38.826 3.885 -36.219 1.00 86.81 253 LYS A CA 1
ATOM 2064 C C . LYS A 1 253 ? 37.769 2.778 -36.255 1.00 86.81 253 LYS A C 1
ATOM 2066 O O . LYS A 1 253 ? 37.380 2.408 -37.350 1.00 86.81 253 LYS A O 1
ATOM 2071 N N . GLY A 1 254 ? 37.220 2.352 -35.115 1.00 87.06 254 GLY A N 1
ATOM 2072 C CA . GLY A 1 254 ? 36.219 1.284 -35.065 1.00 87.06 254 GLY A CA 1
ATOM 2073 C C . GLY A 1 254 ? 34.986 1.565 -35.932 1.00 87.06 254 GLY A C 1
ATOM 2074 O O . GLY A 1 254 ? 34.440 2.685 -35.900 1.00 87.06 254 GLY A O 1
ATOM 2075 N N . ARG A 1 255 ? 34.563 0.575 -36.727 1.00 89.12 255 ARG A N 1
ATOM 2076 C CA . ARG A 1 255 ? 33.385 0.654 -37.609 1.00 89.12 255 ARG A CA 1
ATOM 2077 C C . ARG A 1 255 ? 32.572 -0.634 -37.588 1.00 89.12 255 ARG A C 1
ATOM 2079 O O . ARG A 1 255 ? 33.134 -1.726 -37.583 1.00 89.12 255 ARG A O 1
ATOM 2086 N N . ALA A 1 256 ? 31.257 -0.474 -37.666 1.00 88.75 256 ALA A N 1
ATOM 2087 C CA . ALA A 1 256 ? 30.306 -1.561 -37.836 1.00 88.75 256 ALA A CA 1
ATOM 2088 C C . ALA A 1 256 ? 29.370 -1.289 -39.021 1.00 88.75 256 ALA A C 1
ATOM 2090 O O . ALA A 1 256 ? 29.146 -0.135 -39.399 1.00 88.75 256 ALA A O 1
ATOM 2091 N N . ARG A 1 257 ? 28.828 -2.341 -39.626 1.00 88.44 257 ARG A N 1
ATOM 2092 C CA . ARG A 1 257 ? 27.855 -2.257 -40.724 1.00 88.44 257 ARG A CA 1
ATOM 2093 C C . ARG A 1 257 ? 26.734 -3.267 -40.511 1.00 88.44 257 ARG A C 1
ATOM 2095 O O . ARG A 1 257 ? 26.805 -4.081 -39.596 1.00 88.44 257 ARG A O 1
ATOM 2102 N N . TYR A 1 258 ? 25.675 -3.128 -41.293 1.00 85.81 258 TYR A N 1
ATOM 2103 C CA . TYR A 1 258 ? 24.526 -4.021 -41.262 1.00 85.81 258 TYR A CA 1
ATOM 2104 C C . TYR A 1 258 ? 24.450 -4.743 -42.598 1.00 85.81 258 TYR A C 1
ATOM 2106 O O . TYR A 1 258 ? 24.115 -4.104 -43.595 1.00 85.81 258 TYR A O 1
ATOM 2114 N N . ASP A 1 259 ? 24.752 -6.037 -42.586 1.00 78.06 259 ASP A N 1
ATOM 2115 C CA . ASP A 1 259 ? 24.688 -6.912 -43.755 1.00 78.06 259 ASP A CA 1
ATOM 2116 C C . ASP A 1 259 ? 23.849 -8.142 -43.393 1.00 78.06 259 ASP A C 1
ATOM 2118 O O . ASP A 1 259 ? 23.961 -8.656 -42.280 1.00 78.06 259 ASP A O 1
ATOM 2122 N N . ASP A 1 260 ? 22.994 -8.598 -44.311 1.00 74.00 260 ASP A N 1
ATOM 2123 C CA . ASP A 1 260 ? 22.222 -9.847 -44.193 1.00 74.00 260 ASP A CA 1
ATOM 2124 C C . ASP A 1 260 ? 21.477 -10.042 -42.858 1.00 74.00 260 ASP A C 1
ATOM 2126 O O . ASP A 1 260 ? 21.381 -11.143 -42.321 1.00 74.00 260 ASP A O 1
ATOM 2130 N N . GLY A 1 261 ? 20.925 -8.960 -42.300 1.00 73.62 261 GLY A N 1
ATOM 2131 C CA . GLY A 1 261 ? 20.159 -9.027 -41.052 1.00 73.62 261 GLY A CA 1
ATOM 2132 C C . GLY A 1 261 ? 20.983 -8.867 -39.772 1.00 73.62 261 GLY A C 1
ATOM 2133 O O . GLY A 1 261 ? 20.404 -8.841 -38.686 1.00 73.62 261 GLY A O 1
ATOM 2134 N N . ILE A 1 262 ? 22.311 -8.738 -39.869 1.00 79.50 262 ILE A N 1
ATOM 2135 C CA . ILE A 1 262 ? 23.220 -8.796 -38.720 1.00 79.50 262 ILE A CA 1
ATOM 2136 C C . ILE A 1 262 ? 24.121 -7.557 -38.680 1.00 79.50 262 ILE A C 1
ATOM 2138 O O . ILE A 1 262 ? 24.677 -7.112 -39.685 1.00 79.50 262 ILE A O 1
ATOM 2142 N N . TYR A 1 263 ? 24.284 -6.990 -37.483 1.00 83.38 263 TYR A N 1
ATOM 2143 C CA . TYR A 1 263 ? 25.285 -5.957 -37.237 1.00 83.38 263 TYR A CA 1
ATOM 2144 C C . TYR A 1 263 ? 26.639 -6.604 -36.966 1.00 83.38 263 TYR A C 1
ATOM 2146 O O . TYR A 1 263 ? 26.769 -7.381 -36.025 1.00 83.38 263 TYR A O 1
ATOM 2154 N N . THR A 1 264 ? 27.647 -6.261 -37.763 1.00 82.06 264 THR A N 1
ATOM 2155 C CA . THR A 1 264 ? 29.007 -6.788 -37.606 1.00 82.06 264 THR A CA 1
ATOM 2156 C C . THR A 1 264 ? 30.026 -5.663 -37.523 1.00 82.06 264 THR A C 1
ATOM 2158 O O . THR A 1 264 ? 29.957 -4.662 -38.248 1.00 82.06 264 THR A O 1
ATOM 2161 N N . THR A 1 265 ? 30.985 -5.820 -36.613 1.00 83.62 265 THR A N 1
ATOM 2162 C CA . THR A 1 265 ? 32.170 -4.965 -36.529 1.00 83.62 265 THR A CA 1
ATOM 2163 C C . THR A 1 265 ? 33.144 -5.395 -37.632 1.00 83.62 265 THR A C 1
ATOM 2165 O O . THR A 1 265 ? 33.525 -6.558 -37.686 1.00 83.62 265 THR A O 1
ATOM 2168 N N . TYR A 1 266 ? 33.525 -4.480 -38.532 1.00 83.44 266 TYR A N 1
ATOM 2169 C CA . TYR A 1 266 ? 34.422 -4.782 -39.666 1.00 83.44 266 TYR A CA 1
ATOM 2170 C C . TYR A 1 266 ? 35.747 -4.010 -39.620 1.00 83.44 266 TYR A C 1
ATOM 2172 O O . TYR A 1 266 ? 36.644 -4.255 -40.423 1.00 83.44 266 TYR A O 1
ATOM 2180 N N . GLN A 1 267 ? 35.868 -3.044 -38.707 1.00 86.38 267 GLN A N 1
ATOM 2181 C CA . GLN A 1 267 ? 37.116 -2.341 -38.444 1.00 86.38 267 GLN A CA 1
ATOM 2182 C C . GLN A 1 267 ? 37.340 -2.268 -36.939 1.00 86.38 267 GLN A C 1
ATOM 2184 O O . GLN A 1 267 ? 36.457 -1.802 -36.212 1.00 86.38 267 GLN A O 1
ATOM 2189 N N . ASP A 1 268 ? 38.527 -2.685 -36.507 1.00 83.25 268 ASP A N 1
ATOM 2190 C CA . ASP A 1 268 ? 38.881 -2.801 -35.095 1.00 83.25 268 ASP A CA 1
ATOM 2191 C C . ASP A 1 268 ? 38.973 -1.451 -34.374 1.00 83.25 268 ASP A C 1
ATOM 2193 O O . ASP A 1 268 ? 39.237 -0.386 -34.953 1.00 83.25 268 ASP A O 1
ATOM 2197 N N . HIS A 1 269 ? 38.756 -1.507 -33.061 1.00 84.44 269 HIS A N 1
ATOM 2198 C CA . HIS A 1 269 ? 38.872 -0.358 -32.172 1.00 84.44 269 HIS A CA 1
ATOM 2199 C C . HIS A 1 269 ? 40.317 -0.169 -31.718 1.00 84.44 269 HIS A C 1
ATOM 2201 O O . HIS A 1 269 ? 40.984 -1.111 -31.314 1.00 84.44 269 HIS A O 1
ATOM 2207 N N . ILE A 1 270 ? 40.767 1.084 -31.711 1.00 83.75 270 ILE A N 1
ATOM 2208 C CA . ILE A 1 270 ? 42.051 1.498 -31.111 1.00 83.75 270 ILE A CA 1
ATOM 2209 C C . ILE A 1 270 ? 41.849 2.325 -29.834 1.00 83.75 270 ILE A C 1
ATOM 2211 O O . ILE A 1 270 ? 42.787 2.909 -29.301 1.00 83.75 270 ILE A O 1
ATOM 2215 N N . CYS A 1 271 ? 40.600 2.460 -29.384 1.00 80.56 271 CYS A N 1
ATOM 2216 C CA . CYS A 1 271 ? 40.275 3.159 -28.150 1.00 80.56 271 CYS A CA 1
ATOM 2217 C C . CYS A 1 271 ? 40.415 2.237 -26.937 1.00 80.56 271 CYS A C 1
ATOM 2219 O O . CYS A 1 271 ? 40.669 1.041 -27.070 1.00 80.56 271 CYS A O 1
ATOM 2221 N N . ARG A 1 272 ? 40.201 2.803 -25.744 1.00 75.69 272 ARG A N 1
ATOM 2222 C CA . ARG A 1 272 ? 40.113 2.029 -24.503 1.00 75.69 272 ARG A CA 1
ATOM 2223 C C . ARG A 1 272 ? 39.132 0.858 -24.664 1.00 75.69 272 ARG A C 1
ATOM 2225 O O . ARG A 1 272 ? 38.144 0.968 -25.399 1.00 75.69 272 ARG A O 1
ATOM 2232 N N . ALA A 1 273 ? 39.437 -0.231 -23.961 1.00 74.69 273 ALA A N 1
ATOM 2233 C CA . ALA A 1 273 ? 38.560 -1.383 -23.805 1.00 74.69 273 ALA A CA 1
ATOM 2234 C C . ALA A 1 273 ? 37.126 -0.950 -23.427 1.00 74.69 273 ALA A C 1
ATOM 2236 O O . ALA A 1 273 ? 36.964 0.080 -22.758 1.00 74.69 273 ALA A O 1
ATOM 2237 N N . PRO A 1 274 ? 36.106 -1.700 -23.875 1.00 75.69 274 PRO A N 1
ATOM 2238 C CA . PRO A 1 274 ? 34.716 -1.360 -23.625 1.00 75.69 274 PRO A CA 1
ATOM 2239 C C . PRO A 1 274 ? 34.430 -1.393 -22.122 1.00 75.69 274 PRO A C 1
ATOM 2241 O O . PRO A 1 274 ? 34.917 -2.267 -21.407 1.00 75.69 274 PRO A O 1
ATOM 2244 N N . ASP A 1 275 ? 33.654 -0.415 -21.662 1.00 74.44 275 ASP A N 1
ATOM 2245 C CA . ASP A 1 275 ? 33.242 -0.261 -20.269 1.00 74.44 275 ASP A CA 1
ATOM 2246 C C . ASP A 1 275 ? 31.740 -0.591 -20.167 1.00 74.44 275 ASP A C 1
ATOM 2248 O O . ASP A 1 275 ? 30.923 0.177 -20.700 1.00 74.44 275 ASP A O 1
ATOM 2252 N N . PRO A 1 276 ? 31.363 -1.733 -19.556 1.00 75.94 276 PRO A N 1
ATOM 2253 C CA . PRO A 1 276 ? 29.967 -2.144 -19.407 1.00 75.94 276 PRO A CA 1
ATOM 2254 C C . PRO A 1 276 ? 29.095 -1.079 -18.733 1.00 75.94 276 PRO A C 1
ATOM 2256 O O . PRO A 1 276 ? 27.958 -0.856 -19.159 1.00 75.94 276 PRO A O 1
ATOM 2259 N N . ASP A 1 277 ? 29.648 -0.334 -17.774 1.00 76.69 277 ASP A N 1
ATOM 2260 C CA . ASP A 1 277 ? 28.913 0.680 -17.019 1.00 76.69 277 ASP A CA 1
ATOM 2261 C C . ASP A 1 277 ? 28.478 1.843 -17.918 1.00 76.69 277 ASP A C 1
ATOM 2263 O O . ASP A 1 277 ? 27.382 2.394 -17.788 1.00 76.69 277 ASP A O 1
ATOM 2267 N N . GLU A 1 278 ? 29.314 2.213 -18.891 1.00 78.88 278 GLU A N 1
ATOM 2268 C CA . GLU A 1 278 ? 29.010 3.268 -19.862 1.00 78.88 278 GLU A CA 1
ATOM 2269 C C . GLU A 1 278 ? 27.937 2.847 -20.881 1.00 78.88 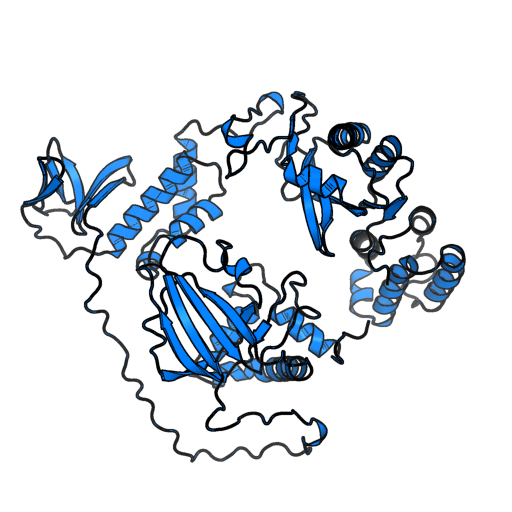278 GLU A C 1
ATOM 2271 O O . GLU A 1 278 ? 27.262 3.713 -21.465 1.00 78.88 278 GLU A O 1
ATOM 2276 N N . ILE A 1 279 ? 27.756 1.540 -21.089 1.00 82.00 279 ILE A N 1
ATOM 2277 C CA . ILE A 1 279 ? 26.676 0.967 -21.899 1.00 82.00 279 ILE A CA 1
ATOM 2278 C C . ILE A 1 279 ? 25.373 0.953 -21.100 1.00 82.00 279 ILE A C 1
ATOM 2280 O O . ILE A 1 279 ? 24.361 1.476 -21.578 1.00 82.00 279 ILE A O 1
ATOM 2284 N N . GLU A 1 280 ? 25.401 0.465 -19.862 1.00 82.69 280 GLU A N 1
ATOM 2285 C CA . GLU A 1 280 ? 24.240 0.466 -18.966 1.00 82.69 280 GLU A CA 1
ATOM 2286 C C . GLU A 1 280 ? 23.737 1.882 -18.675 1.00 82.69 280 GLU A C 1
ATOM 2288 O O . GLU A 1 280 ? 22.537 2.156 -18.735 1.00 82.69 280 GLU A O 1
ATOM 2293 N N . LYS A 1 281 ? 24.645 2.839 -18.480 1.00 86.25 281 LYS A N 1
ATOM 2294 C CA . LYS A 1 281 ? 24.315 4.263 -18.362 1.00 86.25 281 LYS A CA 1
ATOM 2295 C C . LYS A 1 281 ? 23.642 4.815 -19.616 1.00 86.25 281 LYS A C 1
ATOM 2297 O O . LYS A 1 281 ? 22.748 5.664 -19.518 1.00 86.25 281 LYS A O 1
ATOM 2302 N N . ALA A 1 282 ? 24.067 4.391 -20.806 1.00 83.88 282 ALA A N 1
ATOM 2303 C CA . ALA A 1 282 ? 23.432 4.811 -22.053 1.00 83.88 282 ALA A CA 1
ATOM 2304 C C . ALA A 1 282 ? 22.010 4.233 -22.173 1.00 83.88 282 ALA A C 1
ATOM 2306 O O . ALA A 1 282 ? 21.087 4.975 -22.519 1.00 83.88 282 ALA A O 1
ATOM 2307 N N . LEU A 1 283 ? 21.822 2.962 -21.802 1.00 85.25 283 LEU A N 1
ATOM 2308 C CA . LEU A 1 283 ? 20.514 2.301 -21.732 1.00 85.25 283 LEU A CA 1
ATOM 2309 C C . LEU A 1 283 ? 19.590 2.970 -20.709 1.00 85.25 283 LEU A C 1
ATOM 2311 O O . LEU A 1 283 ? 18.459 3.309 -21.048 1.00 85.25 283 LEU A O 1
ATOM 2315 N N . TYR A 1 284 ? 20.083 3.261 -19.505 1.00 89.81 284 TYR A N 1
ATOM 2316 C CA . TYR A 1 284 ? 19.343 3.987 -18.470 1.00 89.81 284 TYR A CA 1
ATOM 2317 C C . TYR A 1 284 ? 18.833 5.339 -18.980 1.00 89.81 284 TYR A C 1
ATOM 2319 O O . TYR A 1 284 ? 17.646 5.650 -18.872 1.00 89.81 284 TYR A O 1
ATOM 2327 N N . ASN A 1 285 ? 19.717 6.137 -19.589 1.00 88.69 285 ASN A N 1
ATOM 2328 C CA . ASN A 1 285 ? 19.354 7.450 -20.125 1.00 88.69 285 ASN A CA 1
ATOM 2329 C C . ASN A 1 285 ? 18.340 7.361 -21.271 1.00 88.69 285 ASN A C 1
ATOM 2331 O O . ASN A 1 285 ? 17.523 8.268 -21.440 1.00 88.69 285 ASN A O 1
ATOM 2335 N N . TYR A 1 286 ? 18.399 6.298 -22.070 1.00 88.81 286 TYR A N 1
ATOM 2336 C CA . TYR A 1 286 ? 17.417 6.034 -23.111 1.00 88.81 286 TYR A CA 1
ATOM 2337 C C . TYR A 1 286 ? 16.062 5.635 -22.509 1.00 88.81 286 TYR A C 1
ATOM 2339 O O . TYR A 1 286 ? 15.049 6.238 -22.859 1.00 88.81 286 TYR A O 1
ATOM 2347 N N . GLU A 1 287 ? 16.042 4.708 -21.552 1.00 87.19 287 GLU A N 1
ATOM 2348 C CA . GLU A 1 287 ? 14.835 4.202 -20.888 1.00 87.19 287 GLU A CA 1
ATOM 2349 C C . GLU A 1 287 ? 14.058 5.303 -20.164 1.00 87.19 287 GLU A C 1
ATOM 2351 O O . GLU A 1 287 ? 12.855 5.443 -20.384 1.00 87.19 287 GLU A O 1
ATOM 2356 N N . ILE A 1 288 ? 14.723 6.149 -19.363 1.00 90.25 288 ILE A N 1
ATOM 2357 C CA . ILE A 1 288 ? 14.028 7.251 -18.673 1.00 90.25 288 ILE A CA 1
ATOM 2358 C C . ILE A 1 288 ? 13.375 8.215 -19.666 1.00 90.25 288 ILE A C 1
ATOM 2360 O O . ILE A 1 288 ? 12.295 8.735 -19.400 1.00 90.25 288 ILE A O 1
ATOM 2364 N N . LYS A 1 289 ? 14.006 8.449 -20.825 1.00 87.50 289 LYS A N 1
ATOM 2365 C CA . LYS A 1 289 ? 13.467 9.334 -21.861 1.00 87.50 289 LYS A CA 1
ATOM 2366 C C . LYS A 1 289 ? 12.345 8.664 -22.637 1.00 87.50 289 LYS A C 1
ATOM 2368 O O . LYS A 1 289 ? 11.354 9.322 -22.916 1.00 87.50 289 LYS A O 1
ATOM 2373 N N . LYS A 1 290 ? 12.483 7.381 -22.968 1.00 85.81 290 LYS A N 1
ATOM 2374 C CA . LYS A 1 290 ? 11.454 6.586 -23.643 1.00 85.81 290 LYS A CA 1
ATOM 2375 C C . LYS A 1 290 ? 10.189 6.506 -22.789 1.00 85.81 290 LYS A C 1
ATOM 2377 O O . LYS A 1 290 ? 9.124 6.879 -23.266 1.00 85.81 290 LYS A O 1
ATOM 2382 N N . ASN A 1 291 ? 10.321 6.145 -21.513 1.00 80.50 291 ASN A N 1
ATOM 2383 C CA . ASN A 1 291 ? 9.195 6.077 -20.578 1.00 80.50 291 ASN A CA 1
ATOM 2384 C C . ASN A 1 291 ? 8.571 7.460 -20.363 1.00 80.50 291 ASN A C 1
ATOM 2386 O O . ASN A 1 291 ? 7.357 7.601 -20.416 1.00 80.50 291 ASN A O 1
ATOM 2390 N N . ALA A 1 292 ? 9.386 8.515 -20.250 1.00 84.00 292 ALA A N 1
ATOM 2391 C CA . ALA A 1 292 ? 8.874 9.882 -20.167 1.00 84.00 292 ALA A CA 1
ATOM 2392 C C . ALA A 1 292 ? 8.062 10.334 -21.397 1.00 84.00 292 ALA A C 1
ATOM 2394 O O . ALA A 1 292 ? 7.293 11.282 -21.263 1.00 84.00 292 ALA A O 1
ATOM 2395 N N . GLN A 1 293 ? 8.236 9.697 -22.564 1.00 78.69 293 GLN A N 1
ATOM 2396 C CA . GLN A 1 293 ? 7.426 9.936 -23.769 1.00 78.69 293 GLN A CA 1
ATOM 2397 C C . GLN A 1 293 ? 6.164 9.070 -23.836 1.00 78.69 293 GLN A C 1
ATOM 2399 O O . GLN A 1 293 ? 5.276 9.388 -24.618 1.00 78.69 293 GLN A O 1
ATOM 2404 N N . GLN A 1 294 ? 6.112 7.966 -23.089 1.00 71.88 294 GLN A N 1
ATOM 2405 C CA . GLN A 1 294 ? 5.064 6.946 -23.193 1.00 71.88 294 GLN A CA 1
ATOM 2406 C C . GLN A 1 294 ? 4.094 6.957 -22.004 1.00 71.88 294 GLN A C 1
ATOM 2408 O O . GLN A 1 294 ? 2.986 6.447 -22.137 1.00 71.88 294 GLN A O 1
ATOM 2413 N N . CYS A 1 295 ? 4.480 7.528 -20.856 1.00 65.56 295 CYS A N 1
ATOM 2414 C CA . CYS A 1 295 ? 3.629 7.617 -19.670 1.00 65.56 295 CYS A CA 1
ATOM 2415 C C . CYS A 1 295 ? 3.787 8.939 -18.893 1.00 65.56 295 CYS A C 1
ATOM 2417 O O . CYS A 1 295 ? 4.803 9.647 -18.964 1.00 65.56 295 CYS A O 1
ATOM 2419 N N . HIS A 1 296 ? 2.771 9.245 -18.081 1.00 68.62 296 HIS A N 1
ATOM 2420 C CA . HIS A 1 296 ? 2.724 10.417 -17.197 1.00 68.62 296 HIS A CA 1
ATOM 2421 C C . HIS A 1 296 ? 3.237 10.146 -15.779 1.00 68.62 296 HIS A C 1
ATOM 2423 O O . HIS A 1 296 ? 3.187 11.041 -14.936 1.00 68.62 296 HIS A O 1
ATOM 2429 N N . ASP A 1 297 ? 3.801 8.962 -15.530 1.00 72.56 297 ASP A N 1
ATOM 2430 C CA . ASP A 1 297 ? 4.299 8.559 -14.216 1.00 72.56 297 ASP A CA 1
ATOM 2431 C C . ASP A 1 297 ? 5.192 9.638 -13.579 1.00 72.56 297 ASP A C 1
ATOM 2433 O O . ASP A 1 297 ? 5.960 10.320 -14.278 1.00 72.56 297 ASP A O 1
ATOM 2437 N N . PRO A 1 298 ? 5.147 9.827 -12.252 1.00 71.75 298 PRO A N 1
ATOM 2438 C CA . PRO A 1 298 ? 6.022 10.779 -11.586 1.00 71.75 298 PRO A CA 1
ATOM 2439 C C . PRO A 1 298 ? 7.497 10.517 -11.942 1.00 71.75 298 PRO A C 1
ATOM 2441 O O . PRO A 1 298 ? 7.905 9.355 -12.008 1.00 71.75 298 PRO A O 1
ATOM 2444 N N . PRO A 1 299 ? 8.343 11.556 -12.115 1.00 75.69 299 PRO A N 1
ATOM 2445 C CA . PRO A 1 299 ? 9.762 11.364 -12.425 1.00 75.69 299 PRO A CA 1
ATOM 2446 C C . PRO A 1 299 ? 10.466 10.407 -11.460 1.00 75.69 299 PRO A C 1
ATOM 2448 O O . PRO A 1 299 ? 11.318 9.635 -11.885 1.00 75.69 299 PRO A O 1
ATOM 2451 N N . ARG A 1 300 ? 10.060 10.407 -10.182 1.00 74.06 300 ARG A N 1
ATOM 2452 C CA . ARG A 1 300 ? 10.538 9.465 -9.165 1.00 74.06 300 ARG A CA 1
ATOM 2453 C C . ARG A 1 300 ? 10.298 8.009 -9.560 1.00 74.06 300 ARG A C 1
ATOM 2455 O O . ARG A 1 300 ? 11.236 7.224 -9.495 1.00 74.06 300 ARG A O 1
ATOM 2462 N N . LEU A 1 301 ? 9.091 7.680 -10.018 1.00 68.31 301 LEU A N 1
ATOM 2463 C CA . LEU A 1 301 ? 8.720 6.326 -10.426 1.00 68.31 301 LEU A CA 1
ATOM 2464 C C . LEU A 1 301 ? 9.457 5.907 -11.706 1.00 68.31 301 LEU A C 1
ATOM 2466 O O . LEU A 1 301 ? 10.020 4.819 -11.760 1.00 68.31 301 LEU A O 1
ATOM 2470 N N . ILE A 1 302 ? 9.552 6.796 -12.701 1.00 77.06 302 ILE A N 1
ATOM 2471 C CA . ILE A 1 302 ? 10.294 6.530 -13.949 1.00 77.06 302 ILE A CA 1
ATOM 2472 C C . ILE A 1 302 ? 11.778 6.270 -13.670 1.00 77.06 302 ILE A C 1
ATOM 2474 O O . ILE A 1 302 ? 12.353 5.317 -14.198 1.00 77.06 302 ILE A O 1
ATOM 2478 N N . ILE A 1 303 ? 12.398 7.111 -12.837 1.00 82.19 303 ILE A N 1
ATOM 2479 C CA . ILE A 1 303 ? 13.805 6.976 -12.446 1.00 82.19 303 ILE A CA 1
ATOM 2480 C C . ILE A 1 303 ? 14.013 5.683 -11.667 1.00 82.19 303 ILE A C 1
ATOM 2482 O O . ILE A 1 303 ? 14.948 4.950 -11.967 1.00 82.19 303 ILE A O 1
ATOM 2486 N N . GLN A 1 304 ? 13.143 5.380 -10.702 1.00 75.31 304 GLN A N 1
ATOM 2487 C CA . GLN A 1 304 ? 13.237 4.164 -9.898 1.00 75.31 304 GLN A CA 1
ATOM 2488 C C . GLN A 1 304 ? 13.119 2.913 -10.775 1.00 75.31 304 GLN A C 1
ATOM 2490 O O . GLN A 1 304 ? 13.994 2.053 -10.727 1.00 75.31 304 GLN A O 1
ATOM 2495 N N . ASN A 1 305 ? 12.118 2.854 -11.655 1.00 73.88 305 ASN A N 1
ATOM 2496 C CA . ASN A 1 305 ? 11.909 1.723 -12.558 1.00 73.88 305 ASN A CA 1
ATOM 2497 C C . ASN A 1 305 ? 13.076 1.521 -13.534 1.00 73.88 305 ASN A C 1
ATOM 2499 O O . ASN A 1 305 ? 13.452 0.382 -13.808 1.00 73.88 305 ASN A O 1
ATOM 2503 N N . ALA A 1 306 ? 13.673 2.603 -14.044 1.00 79.19 306 ALA A N 1
ATOM 2504 C CA . ALA A 1 306 ? 14.862 2.522 -14.891 1.00 79.19 306 ALA A CA 1
ATOM 2505 C C . ALA A 1 306 ? 16.115 2.123 -14.095 1.00 79.19 306 ALA A C 1
ATOM 2507 O O . ALA A 1 306 ? 16.912 1.321 -14.573 1.00 79.19 306 ALA A O 1
ATOM 2508 N N . ARG A 1 307 ? 16.272 2.631 -12.866 1.00 80.00 307 ARG A N 1
ATOM 2509 C CA . ARG A 1 307 ? 17.406 2.327 -11.983 1.00 80.00 307 ARG A CA 1
ATOM 2510 C C . ARG A 1 307 ? 17.405 0.878 -11.509 1.00 80.00 307 ARG A C 1
ATOM 2512 O O . ARG A 1 307 ? 18.466 0.306 -11.332 1.00 80.00 307 ARG A O 1
ATOM 2519 N N . LEU A 1 308 ? 16.236 0.252 -11.382 1.00 73.88 308 LEU A N 1
ATOM 2520 C CA . LEU A 1 308 ? 16.165 -1.181 -11.108 1.00 73.88 308 LEU A CA 1
ATOM 2521 C C . LEU A 1 308 ? 16.787 -2.017 -12.242 1.00 73.88 308 LEU A C 1
ATOM 2523 O O . LEU A 1 308 ? 17.101 -3.178 -12.011 1.00 73.88 308 LEU A O 1
ATOM 2527 N N . LYS A 1 309 ? 16.875 -1.505 -13.483 1.00 75.38 309 LYS A N 1
ATOM 2528 C CA . LYS A 1 309 ? 17.339 -2.249 -14.677 1.00 75.38 309 LYS A CA 1
ATOM 2529 C C . LYS A 1 309 ? 18.855 -2.175 -14.924 1.00 75.38 309 LYS A C 1
ATOM 2531 O O . LYS A 1 309 ? 19.295 -2.725 -15.926 1.00 75.38 309 LYS A O 1
ATOM 2536 N N . ILE A 1 310 ? 19.616 -1.498 -14.068 1.00 74.62 310 ILE A N 1
ATOM 2537 C CA . ILE A 1 310 ? 21.079 -1.381 -14.172 1.00 74.62 310 ILE A CA 1
ATOM 2538 C C . ILE A 1 310 ? 21.757 -2.071 -12.986 1.00 74.62 310 ILE A C 1
ATOM 2540 O O . ILE A 1 310 ? 21.139 -2.228 -11.931 1.00 74.62 310 ILE A O 1
ATOM 2544 N N . SER A 1 311 ? 23.013 -2.469 -13.164 1.00 73.06 311 SER A N 1
ATOM 2545 C CA . SER A 1 311 ? 23.862 -3.041 -12.118 1.00 73.06 311 SER A CA 1
ATOM 2546 C C . SER A 1 311 ? 24.202 -2.020 -11.025 1.00 73.06 311 SER A C 1
ATOM 2548 O O . SER A 1 311 ? 24.092 -0.802 -11.213 1.00 73.06 311 SER A O 1
ATOM 2550 N N . LEU A 1 312 ? 24.624 -2.520 -9.858 1.00 69.50 312 LEU A N 1
ATOM 2551 C CA . LEU A 1 312 ? 25.048 -1.677 -8.738 1.00 69.50 312 LEU A CA 1
ATOM 2552 C C . LEU A 1 312 ? 26.301 -0.854 -9.088 1.00 69.50 312 LEU A C 1
ATOM 2554 O O . LEU A 1 312 ? 26.389 0.311 -8.701 1.00 69.50 312 LEU A O 1
ATOM 2558 N N . ASP A 1 313 ? 27.207 -1.430 -9.878 1.00 68.94 313 ASP A N 1
ATOM 2559 C CA . ASP A 1 313 ? 28.439 -0.780 -10.334 1.00 68.94 313 ASP A CA 1
ATOM 2560 C C . ASP A 1 313 ? 28.129 0.363 -11.314 1.00 68.94 313 ASP A C 1
ATOM 2562 O O . ASP A 1 313 ? 28.515 1.517 -11.092 1.00 68.94 313 ASP A O 1
ATOM 2566 N N . ALA A 1 314 ? 27.272 0.114 -12.312 1.00 69.75 314 ALA A N 1
ATOM 2567 C CA . ALA A 1 314 ? 26.819 1.158 -13.228 1.00 69.75 314 ALA A CA 1
ATOM 2568 C C . ALA A 1 314 ? 25.982 2.249 -12.538 1.00 69.75 314 ALA A C 1
ATOM 2570 O O . ALA A 1 314 ? 25.942 3.394 -13.008 1.00 69.75 314 ALA A O 1
ATOM 2571 N N . ALA A 1 315 ? 25.331 1.944 -11.407 1.00 71.50 315 ALA A N 1
ATOM 2572 C CA . ALA A 1 315 ? 24.539 2.910 -10.647 1.00 71.50 315 ALA A CA 1
ATOM 2573 C C . ALA A 1 315 ? 25.379 4.055 -10.046 1.00 71.50 315 ALA A C 1
ATOM 2575 O O . ALA A 1 315 ? 24.825 5.115 -9.740 1.00 71.50 315 ALA A O 1
ATOM 2576 N N . ILE A 1 316 ? 26.698 3.881 -9.917 1.00 73.75 316 ILE A N 1
ATOM 2577 C CA . ILE A 1 316 ? 27.637 4.950 -9.537 1.00 73.75 316 ILE A CA 1
ATOM 2578 C C . ILE A 1 316 ? 27.805 5.948 -10.694 1.00 73.75 316 ILE A C 1
ATOM 2580 O O . ILE A 1 316 ? 27.943 7.154 -10.482 1.00 73.75 316 ILE A O 1
ATOM 2584 N N . ASN A 1 317 ? 27.742 5.449 -11.930 1.00 74.12 317 ASN A N 1
ATOM 2585 C CA . ASN A 1 317 ? 28.055 6.190 -13.148 1.00 74.12 317 ASN A CA 1
ATOM 2586 C C . ASN A 1 317 ? 26.836 6.881 -13.791 1.00 74.12 317 ASN A C 1
ATOM 2588 O O . ASN A 1 317 ? 27.002 7.680 -14.726 1.00 74.12 317 ASN A O 1
ATOM 2592 N N . ILE A 1 318 ? 25.614 6.620 -13.309 1.00 85.00 318 ILE A N 1
ATOM 2593 C CA . ILE A 1 318 ? 24.397 7.284 -13.800 1.00 85.00 318 ILE A CA 1
ATOM 2594 C C . ILE A 1 318 ? 24.237 8.721 -13.276 1.00 85.00 318 ILE A C 1
ATOM 2596 O O . ILE A 1 318 ? 24.771 9.086 -12.229 1.00 85.00 318 ILE A O 1
ATOM 2600 N N . PRO A 1 319 ? 23.472 9.576 -13.981 1.00 83.62 319 PRO A N 1
ATOM 2601 C CA . PRO A 1 319 ? 23.200 10.927 -13.509 1.00 83.62 319 PRO A CA 1
ATOM 2602 C C . PRO A 1 319 ? 22.462 10.939 -12.166 1.00 83.62 319 PRO A C 1
ATOM 2604 O O . PRO A 1 319 ? 21.526 10.167 -11.951 1.00 83.62 319 PRO A O 1
ATOM 2607 N N . GLN A 1 320 ? 22.796 11.913 -11.316 1.00 82.31 320 GLN A N 1
ATOM 2608 C CA . GLN A 1 320 ? 22.046 12.191 -10.090 1.00 82.31 320 GLN A CA 1
ATOM 2609 C C . GLN A 1 320 ? 20.547 12.398 -10.366 1.00 82.31 320 GLN A C 1
ATOM 2611 O O . GLN A 1 320 ? 20.136 12.804 -11.461 1.00 82.31 320 GLN A O 1
ATOM 2616 N N . TYR A 1 321 ? 19.725 12.173 -9.337 1.00 86.00 321 TYR A N 1
ATOM 2617 C CA . TYR A 1 321 ? 18.265 12.266 -9.417 1.00 86.00 321 TYR A CA 1
ATOM 2618 C C . TYR A 1 321 ? 17.782 13.561 -10.087 1.00 86.00 321 TYR A C 1
ATOM 2620 O O . TYR A 1 321 ? 16.986 13.516 -11.022 1.00 86.00 321 TYR A O 1
ATOM 2628 N N . THR A 1 322 ? 18.320 14.713 -9.680 1.00 86.06 322 THR A N 1
ATOM 2629 C CA . THR A 1 322 ? 17.930 16.031 -10.208 1.00 86.06 322 THR A CA 1
ATOM 2630 C C . THR A 1 322 ? 18.246 16.188 -11.700 1.00 86.06 322 THR A C 1
ATOM 2632 O O . THR A 1 322 ? 17.461 16.780 -12.444 1.00 86.06 322 THR A O 1
ATOM 2635 N N . ALA A 1 323 ? 19.358 15.624 -12.180 1.00 81.69 323 ALA A N 1
ATOM 2636 C CA . ALA A 1 323 ? 19.722 15.628 -13.596 1.00 81.69 323 ALA A CA 1
ATOM 2637 C C . ALA A 1 323 ? 18.806 14.708 -14.426 1.00 81.69 323 ALA A C 1
ATOM 2639 O O . ALA A 1 323 ? 18.361 15.088 -15.517 1.00 81.69 323 ALA A O 1
ATOM 2640 N N . SER A 1 324 ? 18.465 13.535 -13.884 1.00 88.81 324 SER A N 1
ATOM 2641 C CA . SER A 1 324 ? 17.500 12.609 -14.489 1.00 88.81 324 SER A CA 1
ATOM 2642 C C . SER A 1 324 ? 16.093 13.227 -14.545 1.00 88.81 324 SER A C 1
ATOM 2644 O O . SER A 1 324 ? 15.457 13.236 -15.600 1.00 88.81 324 SER A O 1
ATOM 2646 N N . GLN A 1 325 ? 15.647 13.864 -13.459 1.00 85.94 325 GLN A N 1
ATOM 2647 C CA . GLN A 1 325 ? 14.368 14.572 -13.372 1.00 85.94 325 GLN A CA 1
ATOM 2648 C C . GLN A 1 325 ? 14.277 15.707 -14.399 1.00 85.94 325 GLN A C 1
ATOM 2650 O O . GLN A 1 325 ? 13.287 15.808 -15.124 1.00 85.94 325 GLN A O 1
ATOM 2655 N N . ARG A 1 326 ? 15.322 16.537 -14.521 1.00 84.56 326 ARG A N 1
ATOM 2656 C CA . ARG A 1 326 ? 15.383 17.605 -15.534 1.00 84.56 326 ARG A CA 1
ATOM 2657 C C . ARG A 1 326 ? 15.312 17.052 -16.956 1.00 84.56 326 ARG A C 1
ATOM 2659 O O . ARG A 1 326 ? 14.700 17.678 -17.819 1.00 84.56 326 ARG A O 1
ATOM 2666 N N . SER A 1 327 ? 15.915 15.890 -17.209 1.00 85.38 327 SER A N 1
ATOM 2667 C CA . SER A 1 327 ? 15.861 15.228 -18.517 1.00 85.38 327 SER A CA 1
ATOM 2668 C C . SER A 1 327 ? 14.445 14.761 -18.858 1.00 85.38 327 SER A C 1
ATOM 2670 O O . SER A 1 327 ? 13.976 15.037 -19.960 1.00 85.38 327 SER A O 1
ATOM 2672 N N . ILE A 1 328 ? 13.738 14.154 -17.899 1.00 86.62 328 ILE A N 1
ATOM 2673 C CA . ILE A 1 328 ? 12.321 13.772 -18.026 1.00 86.62 328 ILE A CA 1
ATOM 2674 C C . ILE A 1 328 ? 11.456 15.009 -18.302 1.00 86.62 328 ILE A C 1
ATOM 2676 O O . ILE A 1 328 ? 10.674 15.026 -19.248 1.00 86.62 328 ILE A O 1
ATOM 2680 N N . GLN A 1 329 ? 11.647 16.085 -17.535 1.00 84.06 329 GLN A N 1
ATOM 2681 C CA . GLN A 1 329 ? 10.904 17.338 -17.710 1.00 84.06 329 GLN A CA 1
ATOM 2682 C C . GLN A 1 329 ? 11.167 18.017 -19.060 1.00 84.06 329 GLN A C 1
ATOM 2684 O O . GLN A 1 329 ? 10.284 18.678 -19.591 1.00 84.06 329 GLN A O 1
ATOM 2689 N N . ARG A 1 330 ? 12.381 17.928 -19.616 1.00 83.88 330 ARG A N 1
ATOM 2690 C CA . ARG A 1 330 ? 12.672 18.453 -20.963 1.00 83.88 330 ARG A CA 1
ATOM 2691 C C . ARG A 1 330 ? 11.949 17.644 -22.034 1.00 83.88 330 ARG A C 1
ATOM 2693 O O . ARG A 1 330 ? 11.276 18.228 -22.865 1.00 83.88 330 ARG A O 1
ATOM 2700 N N . VAL A 1 331 ? 12.020 16.316 -21.956 1.00 82.19 331 VAL A N 1
ATOM 2701 C CA . VAL A 1 331 ? 11.328 15.426 -22.900 1.00 82.19 331 VAL A CA 1
ATOM 2702 C C . VAL A 1 331 ? 9.816 15.646 -22.887 1.00 82.19 331 VAL A C 1
ATOM 2704 O O . VAL A 1 331 ? 9.200 15.664 -23.946 1.00 82.19 331 VAL A O 1
ATOM 2707 N N . ARG A 1 332 ? 9.237 15.868 -21.703 1.00 79.44 332 ARG A N 1
ATOM 2708 C CA . ARG A 1 332 ? 7.814 16.192 -21.543 1.00 79.44 332 ARG A CA 1
ATOM 2709 C C . ARG A 1 332 ? 7.427 17.594 -22.017 1.00 79.44 332 ARG A C 1
ATOM 2711 O O . ARG A 1 332 ? 6.253 17.825 -22.246 1.00 79.44 332 ARG A O 1
ATOM 2718 N N . ARG A 1 333 ? 8.381 18.525 -22.129 1.00 73.69 333 ARG A N 1
ATOM 2719 C CA . ARG A 1 333 ? 8.149 19.876 -22.674 1.00 73.69 333 ARG A CA 1
ATOM 2720 C C . ARG A 1 333 ? 8.237 19.917 -24.199 1.00 73.69 333 ARG A C 1
ATOM 2722 O O . ARG A 1 333 ? 7.537 20.711 -24.806 1.00 73.69 333 ARG A O 1
ATOM 2729 N N . ASP A 1 334 ? 9.085 19.075 -24.792 1.00 64.88 334 ASP A N 1
ATOM 2730 C CA . ASP A 1 334 ? 9.327 19.018 -26.244 1.00 64.88 334 ASP A CA 1
ATOM 2731 C C . ASP A 1 334 ? 8.270 18.208 -27.024 1.00 64.88 334 ASP A C 1
ATOM 2733 O O . ASP A 1 334 ? 8.314 18.177 -28.253 1.00 64.88 334 ASP A O 1
ATOM 2737 N N . LYS A 1 335 ? 7.340 17.518 -26.349 1.00 56.47 335 LYS A N 1
ATOM 2738 C CA . LYS A 1 335 ? 6.260 16.751 -26.988 1.00 56.47 335 LYS A CA 1
ATOM 2739 C C . LYS A 1 335 ? 4.907 17.094 -26.378 1.00 56.47 335 LYS A C 1
ATOM 2741 O O . LYS A 1 335 ? 4.825 17.337 -25.179 1.00 56.47 335 LYS A O 1
ATOM 2746 N N . ASP A 1 336 ? 3.882 17.029 -27.225 1.00 51.78 336 ASP A N 1
ATOM 2747 C CA . ASP A 1 336 ? 2.446 17.192 -26.954 1.00 51.78 336 ASP A CA 1
ATOM 2748 C C . ASP A 1 336 ? 1.909 16.045 -26.069 1.00 51.78 336 ASP A C 1
ATOM 2750 O O . ASP A 1 336 ? 1.097 15.207 -26.449 1.00 51.78 336 ASP A O 1
ATOM 2754 N N . VAL A 1 337 ? 2.505 15.921 -24.889 1.00 52.09 337 VAL A N 1
ATOM 2755 C CA . VAL A 1 337 ? 2.114 15.025 -23.810 1.00 52.09 337 VAL A CA 1
ATOM 2756 C C . VAL A 1 337 ? 0.823 15.614 -23.251 1.00 52.09 337 VAL A C 1
ATOM 2758 O O . VAL A 1 337 ? 0.876 16.739 -22.754 1.00 52.09 337 VAL A O 1
ATOM 2761 N N . GLN A 1 338 ? -0.308 14.896 -23.375 1.00 54.03 338 GLN A N 1
ATOM 2762 C CA . GLN A 1 338 ? -1.642 15.373 -22.972 1.00 54.03 338 GLN A CA 1
ATOM 2763 C C . GLN A 1 338 ? -1.542 16.144 -21.656 1.00 54.03 338 GLN A C 1
ATOM 2765 O O . GLN A 1 338 ? -1.200 15.590 -20.609 1.00 54.03 338 GLN A O 1
ATOM 2770 N N . THR A 1 339 ? -1.751 17.455 -21.720 1.00 57.91 339 THR A N 1
ATOM 2771 C CA . THR A 1 339 ? -1.701 18.292 -20.526 1.00 57.91 339 THR A CA 1
ATOM 2772 C C . THR A 1 339 ? -2.689 17.751 -19.506 1.00 57.91 339 THR A C 1
ATOM 2774 O O . THR A 1 339 ? -3.781 17.337 -19.888 1.00 57.91 339 THR A O 1
ATOM 2777 N N . GLU A 1 340 ? -2.303 17.756 -18.225 1.00 66.00 340 GLU A N 1
ATOM 2778 C CA . GLU A 1 340 ? -3.218 17.421 -17.131 1.00 66.00 340 GLU A CA 1
ATOM 2779 C C . GLU A 1 340 ? -4.551 18.149 -17.379 1.00 66.00 340 GLU A C 1
ATOM 2781 O O . GLU A 1 340 ? -4.522 19.370 -17.592 1.00 66.00 340 GLU A O 1
ATOM 2786 N N . PRO A 1 341 ? -5.678 17.417 -17.450 1.00 78.81 341 PRO A N 1
ATOM 2787 C CA . PRO A 1 341 ? -6.950 17.999 -17.846 1.00 78.81 341 PRO A CA 1
ATOM 2788 C C . PRO A 1 341 ? -7.288 19.145 -16.896 1.00 78.81 341 PRO A C 1
ATOM 2790 O O . PRO A 1 341 ? -7.139 19.025 -15.676 1.00 78.81 341 PRO A O 1
ATOM 2793 N N . LYS A 1 342 ? -7.687 20.285 -17.462 1.00 84.38 342 LYS A N 1
ATOM 2794 C CA . LYS A 1 342 ? -7.999 21.495 -16.687 1.00 84.38 342 LYS A CA 1
ATOM 2795 C C . LYS A 1 342 ? -9.481 21.582 -16.355 1.00 84.38 342 LYS A C 1
ATOM 2797 O O . LYS A 1 342 ? -9.852 22.278 -15.415 1.00 84.38 342 LYS A O 1
ATOM 2802 N N . THR A 1 343 ? -10.307 20.882 -17.121 1.00 88.06 343 THR A N 1
ATOM 2803 C CA . THR A 1 343 ? -11.751 20.776 -16.947 1.00 88.06 343 THR A CA 1
ATOM 2804 C C . THR A 1 343 ? -12.194 19.323 -17.111 1.00 88.06 343 THR A C 1
ATOM 2806 O O . THR A 1 343 ? -11.479 18.509 -17.696 1.00 88.06 343 THR A O 1
ATOM 2809 N N . PHE A 1 344 ? -13.387 18.976 -16.622 1.00 89.44 344 PHE A N 1
ATOM 2810 C CA . PHE A 1 344 ? -13.931 17.626 -16.809 1.00 89.44 344 PHE A CA 1
ATOM 2811 C C . PHE A 1 344 ? -14.193 17.277 -18.282 1.00 89.44 344 PHE A C 1
ATOM 2813 O O . PHE A 1 344 ? -14.124 16.100 -18.638 1.00 89.44 344 PHE A O 1
ATOM 2820 N N . ALA A 1 345 ? -14.439 18.281 -19.133 1.00 87.38 345 ALA A N 1
ATOM 2821 C CA . ALA A 1 345 ? -14.605 18.108 -20.576 1.00 87.38 345 ALA A CA 1
ATOM 2822 C C . ALA A 1 345 ? -13.301 17.676 -21.272 1.00 87.38 345 ALA A C 1
ATOM 2824 O O . ALA A 1 345 ? -13.343 16.976 -22.281 1.00 87.38 345 ALA A O 1
ATOM 2825 N N . ASP A 1 346 ? -12.143 18.041 -20.708 1.00 86.94 346 ASP A N 1
ATOM 2826 C CA . ASP A 1 346 ? -10.830 17.646 -21.234 1.00 86.94 346 ASP A CA 1
ATOM 2827 C C . ASP A 1 346 ? -10.488 16.182 -20.914 1.00 86.94 346 ASP A C 1
ATOM 2829 O O . ASP A 1 346 ? -9.524 15.631 -21.449 1.00 86.94 346 ASP A O 1
ATOM 2833 N N . ILE A 1 347 ? -11.240 15.543 -20.009 1.00 88.19 347 ILE A N 1
ATOM 2834 C CA . ILE A 1 347 ? -11.004 14.152 -19.634 1.00 88.19 347 ILE A CA 1
ATOM 2835 C C . ILE A 1 347 ? -11.499 13.259 -20.774 1.00 88.19 347 ILE A C 1
ATOM 2837 O O . ILE A 1 347 ? -12.694 13.048 -20.971 1.00 88.19 347 ILE A O 1
ATOM 2841 N N . ILE A 1 348 ? -10.559 12.681 -21.508 1.00 85.06 348 ILE A N 1
ATOM 2842 C CA . ILE A 1 348 ? -10.824 11.625 -22.481 1.00 85.06 348 ILE A CA 1
ATOM 2843 C C . ILE A 1 348 ? -10.166 10.365 -21.928 1.00 85.06 348 ILE A C 1
ATOM 2845 O O . ILE A 1 348 ? -8.971 10.387 -21.640 1.00 85.06 348 ILE A O 1
ATOM 2849 N N . ILE A 1 349 ? -10.934 9.283 -21.758 1.00 85.56 349 ILE A N 1
ATOM 2850 C CA . ILE A 1 349 ? -10.421 7.994 -21.270 1.00 85.56 349 ILE A CA 1
ATOM 2851 C C . ILE A 1 349 ? -10.272 7.034 -22.462 1.00 85.56 349 ILE A C 1
ATOM 2853 O O . ILE A 1 349 ? -11.265 6.437 -22.890 1.00 85.56 349 ILE A O 1
ATOM 2857 N N . PRO A 1 350 ? -9.053 6.870 -23.014 1.00 83.62 350 PRO A N 1
ATOM 2858 C CA . PRO A 1 350 ? -8.763 5.890 -24.054 1.00 83.62 350 PRO A CA 1
ATOM 2859 C C . PRO A 1 350 ? -9.250 4.480 -23.713 1.00 83.62 350 PRO A C 1
ATOM 2861 O O . PRO A 1 350 ? -9.172 4.054 -22.561 1.00 83.62 350 PRO A O 1
ATOM 2864 N N . SER A 1 351 ? -9.676 3.715 -24.722 1.00 80.69 351 SER A N 1
ATOM 2865 C CA . SER A 1 351 ? -10.220 2.360 -24.542 1.00 80.69 351 SER A CA 1
ATOM 2866 C C . SER A 1 351 ? -9.266 1.412 -23.804 1.00 80.69 351 SER A C 1
ATOM 2868 O O . SER A 1 351 ? -9.709 0.594 -23.006 1.00 80.69 351 SER A O 1
ATOM 2870 N N . ASN A 1 352 ? -7.951 1.558 -23.988 1.00 78.19 352 ASN A N 1
ATOM 2871 C CA . ASN A 1 352 ? -6.943 0.759 -23.284 1.00 78.19 352 ASN A CA 1
ATOM 2872 C C . ASN A 1 352 ? -6.840 1.066 -21.777 1.00 78.19 352 ASN A C 1
ATOM 2874 O O . ASN A 1 352 ? -6.240 0.282 -21.052 1.00 78.19 352 ASN A O 1
ATOM 2878 N N . TYR A 1 353 ? -7.396 2.187 -21.304 1.00 80.50 353 TYR A N 1
ATOM 2879 C CA . TYR A 1 353 ? -7.503 2.518 -19.877 1.00 80.50 353 TYR A CA 1
ATOM 2880 C C . TYR A 1 353 ? -8.863 2.152 -19.275 1.00 80.50 353 TYR A C 1
ATOM 2882 O O . TYR A 1 353 ? -9.047 2.265 -18.066 1.00 80.50 353 TYR A O 1
ATOM 2890 N N . GLN A 1 354 ? -9.814 1.703 -20.097 1.00 87.62 354 GLN A N 1
ATOM 2891 C CA . GLN A 1 354 ? -11.116 1.230 -19.622 1.00 87.62 354 GLN A CA 1
ATOM 2892 C C . GLN A 1 354 ? -11.075 -0.240 -19.181 1.00 87.62 354 GLN A C 1
ATOM 2894 O O . GLN A 1 354 ? -12.026 -0.717 -18.563 1.00 87.62 354 GLN A O 1
ATOM 2899 N N . VAL A 1 355 ? -9.972 -0.943 -19.457 1.00 85.94 355 VAL A N 1
ATOM 2900 C CA . VAL A 1 355 ? -9.756 -2.356 -19.129 1.00 85.94 355 VAL A CA 1
ATOM 2901 C C . VAL A 1 355 ? -8.582 -2.546 -18.164 1.00 85.94 355 VAL A C 1
ATOM 2903 O O . VAL A 1 355 ? -7.697 -1.695 -18.068 1.00 85.94 355 VAL A O 1
ATOM 2906 N N . ASN A 1 356 ? -8.568 -3.659 -17.429 1.00 80.12 356 ASN A N 1
ATOM 2907 C CA . ASN A 1 356 ? -7.463 -4.033 -16.541 1.00 80.12 356 ASN A CA 1
ATOM 2908 C C . ASN A 1 356 ? -6.318 -4.746 -17.302 1.00 80.12 356 ASN A C 1
ATOM 2910 O O . ASN A 1 356 ? -6.365 -4.932 -18.516 1.00 80.12 356 ASN A O 1
ATOM 2914 N N . ALA A 1 357 ? -5.284 -5.196 -16.581 1.00 74.31 357 ALA A N 1
ATOM 2915 C CA . ALA A 1 357 ? -4.136 -5.911 -17.161 1.00 74.31 357 ALA A CA 1
ATOM 2916 C C . ALA A 1 357 ? -4.481 -7.274 -17.806 1.00 74.31 357 ALA A C 1
ATOM 2918 O O . ALA A 1 357 ? -3.647 -7.838 -18.512 1.00 74.31 357 ALA A O 1
ATOM 2919 N N . LEU A 1 358 ? -5.683 -7.801 -17.556 1.00 80.00 358 LEU A N 1
ATOM 2920 C CA . LEU A 1 358 ? -6.227 -9.023 -18.152 1.00 80.00 358 LEU A CA 1
ATOM 2921 C C . LEU A 1 358 ? -7.211 -8.722 -19.300 1.00 80.00 358 LEU A C 1
ATOM 2923 O O . LEU A 1 358 ? -7.874 -9.634 -19.783 1.00 80.00 358 LEU A O 1
ATOM 2927 N N . ASN A 1 359 ? -7.296 -7.463 -19.753 1.00 83.44 359 ASN A N 1
ATOM 2928 C CA . ASN A 1 359 ? -8.261 -6.967 -20.742 1.00 83.44 359 ASN A CA 1
ATOM 2929 C C . ASN A 1 359 ? -9.737 -7.117 -20.329 1.00 83.44 359 ASN A C 1
ATOM 2931 O O . ASN A 1 359 ? -10.626 -7.134 -21.179 1.00 83.44 359 ASN A O 1
ATOM 2935 N N . GLU A 1 360 ? -10.023 -7.192 -19.032 1.00 87.50 360 GLU A N 1
ATOM 2936 C CA . GLU A 1 360 ? -11.394 -7.192 -18.524 1.00 87.50 360 GLU A CA 1
ATOM 2937 C C . GLU A 1 360 ? -11.876 -5.757 -18.315 1.00 87.50 360 GLU A C 1
ATOM 2939 O O . GLU A 1 360 ? -11.100 -4.900 -17.882 1.00 87.50 360 GLU A O 1
ATOM 2944 N N . GLN A 1 361 ? -13.161 -5.498 -18.576 1.00 90.94 361 GLN A N 1
ATOM 2945 C CA . GLN A 1 361 ? -13.769 -4.192 -18.322 1.00 90.94 361 GLN A CA 1
ATOM 2946 C C . GLN A 1 361 ? -13.556 -3.782 -16.859 1.00 90.94 361 GLN A C 1
ATOM 2948 O O . GLN A 1 361 ? -13.890 -4.530 -15.937 1.00 90.94 361 GLN A O 1
ATOM 2953 N N . PHE A 1 362 ? -13.000 -2.588 -16.666 1.00 93.38 362 PHE A N 1
ATOM 2954 C CA . PHE A 1 362 ? -12.655 -2.054 -15.354 1.00 93.38 362 PHE A CA 1
ATOM 2955 C C . PHE A 1 362 ? -13.272 -0.683 -15.088 1.00 93.38 362 PHE A C 1
ATOM 2957 O O . PHE A 1 362 ? -13.720 -0.446 -13.970 1.00 93.38 362 PHE A O 1
ATOM 2964 N N . LEU A 1 363 ? -13.347 0.205 -16.088 1.00 95.38 363 LEU A N 1
ATOM 2965 C CA . LEU A 1 363 ? -14.176 1.408 -15.992 1.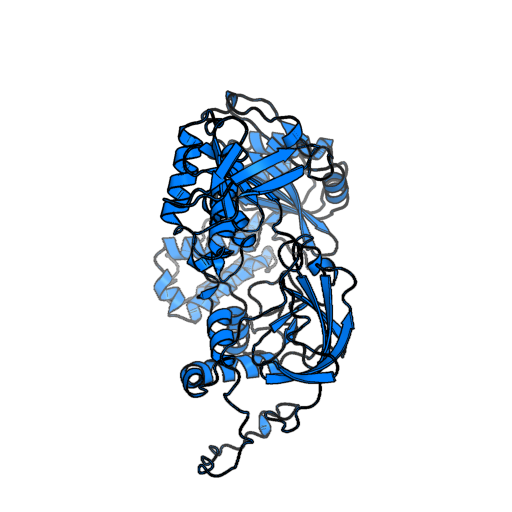00 95.38 363 LEU A CA 1
ATOM 2966 C C . LEU A 1 363 ? -15.644 0.974 -16.064 1.00 95.38 363 LEU A C 1
ATOM 2968 O O . LEU A 1 363 ? -16.151 0.648 -17.136 1.00 95.38 363 LEU A O 1
ATOM 2972 N N . LEU A 1 364 ? -16.303 0.924 -14.913 1.00 95.06 364 LEU A N 1
ATOM 2973 C CA . LEU A 1 364 ? -17.680 0.464 -14.780 1.00 95.06 364 LEU A CA 1
ATOM 2974 C C . LEU A 1 364 ? -18.676 1.540 -15.217 1.00 95.06 364 LEU A C 1
ATOM 2976 O O . LEU A 1 364 ? -19.670 1.232 -15.868 1.00 95.06 364 LEU A O 1
ATOM 2980 N N . TYR A 1 365 ? -18.427 2.793 -14.835 1.00 96.56 365 TYR A N 1
ATOM 2981 C CA . TYR A 1 365 ? -19.344 3.898 -15.097 1.00 96.56 365 TYR A CA 1
ATOM 2982 C C . TYR A 1 365 ? -18.600 5.216 -15.270 1.00 96.56 365 TYR A C 1
ATOM 2984 O O . TYR A 1 365 ? -17.642 5.507 -14.552 1.00 96.56 365 TYR A O 1
ATOM 2992 N N . ASP A 1 366 ? -19.094 6.006 -16.214 1.00 95.81 366 ASP A N 1
ATOM 2993 C CA . ASP A 1 366 ? -18.690 7.375 -16.486 1.00 95.81 366 ASP A CA 1
ATOM 2994 C C . ASP A 1 366 ? -19.941 8.153 -16.896 1.00 95.81 366 ASP A C 1
ATOM 2996 O O . ASP A 1 366 ? -20.538 7.872 -17.939 1.00 95.81 366 ASP A O 1
ATOM 3000 N N . ASN A 1 367 ? -20.363 9.112 -16.073 1.00 94.94 367 ASN A N 1
ATOM 3001 C CA . ASN A 1 367 ? -21.550 9.912 -16.381 1.00 94.94 367 ASN A CA 1
ATOM 3002 C C . ASN A 1 367 ? -21.309 10.950 -17.492 1.00 94.94 367 ASN A C 1
ATOM 3004 O O . ASN A 1 367 ? -22.264 11.577 -17.944 1.00 94.94 367 ASN A O 1
ATOM 3008 N N . ASN A 1 368 ? -20.057 11.124 -17.943 1.00 92.62 368 ASN A N 1
ATOM 3009 C CA . ASN A 1 368 ? -19.646 12.084 -18.971 1.00 92.62 368 ASN A CA 1
ATOM 3010 C C . ASN A 1 368 ? -20.111 13.531 -18.696 1.00 92.62 368 ASN A C 1
ATOM 3012 O O . ASN A 1 368 ? -20.289 14.321 -19.624 1.00 92.62 368 ASN A O 1
ATOM 3016 N N . ASP A 1 369 ? -20.310 13.898 -17.426 1.00 92.31 369 ASP A N 1
ATOM 3017 C CA . ASP A 1 369 ? -20.712 15.251 -17.043 1.00 92.31 369 ASP A CA 1
ATOM 3018 C C . ASP A 1 369 ? -19.500 16.202 -17.092 1.00 92.31 369 ASP A C 1
ATOM 3020 O O . ASP A 1 369 ? -18.442 15.937 -16.521 1.00 92.31 369 ASP A O 1
ATOM 3024 N N . ASN A 1 370 ? -19.652 17.342 -17.769 1.00 90.31 370 ASN A N 1
ATOM 3025 C CA . ASN A 1 370 ? -18.576 18.320 -17.973 1.00 90.31 370 ASN A CA 1
ATOM 3026 C C . ASN A 1 370 ? -18.317 19.238 -16.763 1.00 90.31 370 ASN A C 1
ATOM 3028 O O . ASN A 1 370 ? -17.424 20.085 -16.813 1.00 90.31 370 ASN A O 1
ATOM 3032 N N . GLN A 1 371 ? -19.088 19.100 -15.686 1.00 87.19 371 GLN A N 1
ATOM 3033 C CA . GLN A 1 371 ? -18.987 19.898 -14.461 1.00 87.19 371 GLN A CA 1
ATOM 3034 C C . GLN A 1 371 ? -18.901 19.045 -13.193 1.00 87.19 371 GLN A C 1
ATOM 3036 O O . GLN A 1 371 ? -18.298 19.477 -12.214 1.00 87.19 371 GLN A O 1
ATOM 3041 N N . ARG A 1 372 ? -19.516 17.861 -13.183 1.00 89.25 372 ARG A N 1
ATOM 3042 C CA . ARG A 1 372 ? -19.585 16.950 -12.033 1.00 89.25 372 ARG A CA 1
ATOM 3043 C C . ARG A 1 372 ? -19.384 15.509 -12.488 1.00 89.25 372 ARG A C 1
ATOM 3045 O O . ARG A 1 372 ? -20.233 14.643 -12.260 1.00 89.25 372 ARG A O 1
ATOM 3052 N N . ARG A 1 373 ? -18.258 15.260 -13.159 1.00 94.88 373 ARG A N 1
ATOM 3053 C CA . ARG A 1 373 ? -17.956 13.926 -13.674 1.00 94.88 373 ARG A CA 1
ATOM 3054 C C . ARG A 1 373 ? -17.783 12.940 -12.532 1.00 94.88 373 ARG A C 1
ATOM 3056 O O . ARG A 1 373 ? -17.056 13.232 -11.589 1.00 94.88 373 ARG A O 1
ATOM 3063 N N . ILE A 1 374 ? -18.409 11.777 -12.637 1.00 96.56 374 ILE A N 1
ATOM 3064 C CA . ILE A 1 374 ? -18.228 10.653 -11.717 1.00 96.56 374 ILE A CA 1
ATOM 3065 C C . ILE A 1 374 ? -17.668 9.491 -12.521 1.00 96.56 374 ILE A C 1
ATOM 3067 O O . ILE A 1 374 ? -18.252 9.093 -13.527 1.00 96.56 374 ILE A O 1
ATOM 3071 N N . LEU A 1 375 ? -16.548 8.944 -12.051 1.00 96.25 375 LEU A N 1
ATOM 3072 C CA . LEU A 1 375 ? -15.934 7.747 -12.618 1.00 96.25 375 LEU A CA 1
ATOM 3073 C C . LEU A 1 375 ? -15.971 6.635 -11.578 1.00 96.25 375 LEU A C 1
ATOM 3075 O O . LEU A 1 375 ? -15.576 6.862 -10.435 1.00 96.25 375 LEU A O 1
ATOM 3079 N N . ILE A 1 376 ? -16.416 5.443 -11.964 1.00 97.12 376 ILE A N 1
ATOM 3080 C CA . ILE A 1 376 ? -16.470 4.264 -11.094 1.00 97.12 376 ILE A CA 1
ATOM 3081 C C . ILE A 1 376 ? -15.693 3.134 -11.752 1.00 97.12 376 ILE A C 1
ATOM 3083 O O . ILE A 1 376 ? -15.885 2.841 -12.931 1.00 97.12 376 ILE A O 1
ATOM 3087 N N . PHE A 1 377 ? -14.846 2.479 -10.969 1.00 95.19 377 PHE A N 1
ATOM 3088 C CA . PHE A 1 377 ? -13.966 1.410 -11.403 1.00 95.19 377 PHE A CA 1
ATOM 3089 C C . PHE A 1 377 ? -14.196 0.153 -10.566 1.00 95.19 377 PHE A C 1
ATOM 3091 O O . PHE A 1 377 ? -14.002 0.161 -9.347 1.00 95.19 377 PHE A O 1
ATOM 3098 N N . ALA A 1 378 ? -14.590 -0.928 -11.229 1.00 94.38 378 ALA A N 1
ATOM 3099 C CA . ALA A 1 378 ? -14.716 -2.263 -10.661 1.00 94.38 378 ALA A CA 1
ATOM 3100 C C . ALA A 1 378 ? -14.782 -3.290 -11.798 1.00 94.38 378 ALA A C 1
ATOM 3102 O O . ALA A 1 378 ? -15.306 -3.002 -12.872 1.00 94.38 378 ALA A O 1
ATOM 3103 N N . THR A 1 379 ? -14.281 -4.500 -11.555 1.00 93.00 379 THR A N 1
ATOM 3104 C CA . THR A 1 379 ? -14.529 -5.635 -12.453 1.00 93.00 379 THR A CA 1
ATOM 3105 C C . THR A 1 379 ? -15.837 -6.323 -12.068 1.00 93.00 379 THR A C 1
ATOM 3107 O O . THR A 1 379 ? -16.320 -6.181 -10.941 1.00 93.00 379 THR A O 1
ATOM 3110 N N . LYS A 1 380 ? -16.388 -7.141 -12.972 1.00 91.56 380 LYS A N 1
ATOM 3111 C CA . LYS A 1 380 ? -17.548 -7.990 -12.660 1.00 91.56 380 LYS A CA 1
ATOM 3112 C C . LYS A 1 380 ? -17.290 -8.878 -11.436 1.00 91.56 380 LYS A C 1
ATOM 3114 O O . LYS A 1 380 ? -18.120 -8.930 -10.541 1.00 91.56 380 LYS A O 1
ATOM 3119 N N . GLN A 1 381 ? -16.104 -9.481 -11.354 1.00 90.88 381 GLN A N 1
ATOM 3120 C CA . GLN A 1 381 ? -15.719 -10.323 -10.223 1.00 90.88 381 GLN A CA 1
ATOM 3121 C C . GLN A 1 381 ? -15.720 -9.551 -8.893 1.00 90.88 381 GLN A C 1
ATOM 3123 O O . GLN A 1 381 ? -16.145 -10.081 -7.870 1.00 90.88 381 GLN A O 1
ATOM 3128 N N . HIS A 1 382 ? -15.270 -8.292 -8.883 1.00 92.44 382 HIS A N 1
ATOM 3129 C CA . HIS A 1 382 ? -15.319 -7.475 -7.670 1.00 92.44 382 HIS A CA 1
ATOM 3130 C C . HIS A 1 382 ? -16.753 -7.155 -7.233 1.00 92.44 382 HIS A C 1
ATOM 3132 O O . HIS A 1 382 ? -17.037 -7.137 -6.036 1.00 92.44 382 HIS A O 1
ATOM 3138 N N . LEU A 1 383 ? -17.649 -6.906 -8.191 1.00 92.44 383 LEU A N 1
ATOM 3139 C CA . LEU A 1 383 ? -19.069 -6.676 -7.923 1.00 92.44 383 LEU A CA 1
ATOM 3140 C C . LEU A 1 383 ? -19.754 -7.945 -7.400 1.00 92.44 383 LEU A C 1
ATOM 3142 O O . LEU A 1 383 ? -20.518 -7.863 -6.441 1.00 92.44 383 LEU A O 1
ATOM 3146 N N . ASP A 1 384 ? -19.423 -9.109 -7.966 1.00 91.56 384 ASP A N 1
ATOM 3147 C CA . ASP A 1 384 ? -19.901 -10.409 -7.486 1.00 91.56 384 ASP A CA 1
ATOM 3148 C C . ASP A 1 384 ? -19.456 -10.644 -6.030 1.00 91.56 384 ASP A C 1
ATOM 3150 O O . ASP A 1 384 ? -20.269 -11.013 -5.185 1.00 91.56 384 ASP A O 1
ATOM 3154 N N . PHE A 1 385 ? -18.205 -10.315 -5.688 1.00 90.62 385 PHE A N 1
ATOM 3155 C CA . PHE A 1 385 ? -17.741 -10.371 -4.300 1.00 90.62 385 PHE A CA 1
ATOM 3156 C C . PHE A 1 385 ? -18.462 -9.380 -3.378 1.00 90.62 385 PHE A C 1
ATOM 3158 O O . PHE A 1 385 ? -18.837 -9.754 -2.269 1.00 90.62 385 PHE A O 1
ATOM 3165 N N . LEU A 1 386 ? -18.693 -8.133 -3.813 1.00 91.06 386 LEU A N 1
ATOM 3166 C CA . LEU A 1 386 ? -19.473 -7.165 -3.027 1.00 91.06 386 LEU A CA 1
ATOM 3167 C C . LEU A 1 386 ? -20.885 -7.681 -2.736 1.00 91.06 386 LEU A C 1
ATOM 3169 O O . LEU A 1 386 ? -21.395 -7.473 -1.637 1.00 91.06 386 LEU A O 1
ATOM 3173 N N . ASN A 1 387 ? -21.486 -8.378 -3.700 1.00 90.38 387 ASN A N 1
ATOM 3174 C CA . ASN A 1 387 ? -22.807 -8.985 -3.594 1.00 90.38 387 ASN A CA 1
ATOM 3175 C C . ASN A 1 387 ? -22.860 -10.169 -2.607 1.00 90.38 387 ASN A C 1
ATOM 3177 O O . ASN A 1 387 ? -23.931 -10.508 -2.108 1.00 90.38 387 ASN A O 1
ATOM 3181 N N . GLU A 1 388 ? -21.725 -10.793 -2.298 1.00 88.56 388 GLU A N 1
ATOM 3182 C CA . GLU A 1 388 ? -21.624 -11.864 -1.299 1.00 88.56 388 GLU A CA 1
ATOM 3183 C C . GLU A 1 388 ? -21.292 -11.347 0.111 1.00 88.56 388 GLU A C 1
ATOM 3185 O O . GLU A 1 388 ? -21.550 -12.038 1.098 1.00 88.56 388 GLU A O 1
ATOM 3190 N N . CYS A 1 389 ? -20.741 -10.136 0.227 1.00 88.00 389 CYS A N 1
ATOM 3191 C CA . CYS A 1 389 ? -20.331 -9.556 1.502 1.00 88.00 389 CYS A CA 1
ATOM 3192 C C . CYS A 1 389 ? -21.517 -9.043 2.335 1.00 88.00 389 CYS A C 1
ATOM 3194 O O . CYS A 1 389 ? -22.250 -8.153 1.914 1.00 88.00 389 CYS A O 1
ATOM 3196 N N . GLU A 1 390 ? -21.616 -9.515 3.579 1.00 85.94 390 GLU A N 1
ATOM 3197 C CA . GLU A 1 390 ? -22.582 -9.020 4.578 1.00 85.94 390 GLU A CA 1
ATOM 3198 C C . GLU A 1 390 ? -22.225 -7.625 5.107 1.00 85.94 390 GLU A C 1
ATOM 3200 O O . GLU A 1 390 ? -23.107 -6.857 5.488 1.00 85.94 390 GLU A O 1
ATOM 3205 N N . SER A 1 391 ? -20.928 -7.289 5.133 1.00 86.31 391 SER A N 1
ATOM 3206 C CA . SER A 1 391 ? -20.430 -6.004 5.624 1.00 86.31 391 SER A CA 1
ATOM 3207 C C . SER A 1 391 ? -19.601 -5.257 4.589 1.00 86.31 391 SER A C 1
ATOM 3209 O O . SER A 1 391 ? -18.624 -5.776 4.031 1.00 86.31 391 SER A O 1
ATOM 3211 N N . TRP A 1 392 ? -19.993 -4.007 4.353 1.00 90.81 392 TRP A N 1
ATOM 3212 C CA . TRP A 1 392 ? -19.282 -3.068 3.494 1.00 90.81 392 TRP A CA 1
ATOM 3213 C C . TRP A 1 392 ? -18.569 -2.018 4.336 1.00 90.81 392 TRP A C 1
ATOM 3215 O O . TRP A 1 392 ? -19.040 -1.622 5.399 1.00 90.81 392 TRP A O 1
ATOM 3225 N N . HIS A 1 393 ? -17.423 -1.550 3.857 1.00 89.06 393 HIS A N 1
ATOM 3226 C CA . HIS A 1 393 ? -16.678 -0.467 4.489 1.00 89.06 393 HIS A CA 1
ATOM 3227 C C . HIS A 1 393 ? -16.330 0.558 3.428 1.00 89.06 393 HIS A C 1
ATOM 3229 O O . HIS A 1 393 ? -15.738 0.209 2.407 1.00 89.06 393 HIS A O 1
ATOM 3235 N N . CYS A 1 394 ? -16.692 1.810 3.659 1.00 89.12 394 CYS A N 1
ATOM 3236 C CA . CYS A 1 394 ? -16.473 2.868 2.692 1.00 89.12 394 CYS A CA 1
ATOM 3237 C C . CYS A 1 394 ? -15.538 3.929 3.256 1.00 89.12 394 CYS A C 1
ATOM 3239 O O . CYS A 1 394 ? -15.673 4.341 4.409 1.00 89.12 394 CYS A O 1
ATOM 3241 N N . ASP A 1 395 ? -14.586 4.358 2.431 1.00 84.31 395 ASP A N 1
ATOM 3242 C CA . ASP A 1 395 ? -13.570 5.329 2.824 1.00 84.31 395 ASP A CA 1
ATOM 3243 C C . ASP A 1 395 ? -13.222 6.276 1.674 1.00 84.31 395 ASP A C 1
ATOM 3245 O O . ASP A 1 395 ? -13.060 5.845 0.524 1.00 84.31 395 ASP A O 1
ATOM 3249 N N . GLY A 1 396 ? -13.100 7.562 2.005 1.00 81.69 396 GLY A N 1
ATOM 3250 C CA . GLY A 1 396 ? -12.725 8.637 1.092 1.00 81.69 396 GLY A CA 1
ATOM 3251 C C . GLY A 1 396 ? -11.300 9.114 1.365 1.00 81.69 396 GLY A C 1
ATOM 3252 O O . GLY A 1 396 ? -10.955 9.464 2.492 1.00 81.69 396 GLY A O 1
ATOM 3253 N N . THR A 1 397 ? -10.458 9.166 0.333 1.00 75.25 397 THR A N 1
ATOM 3254 C CA . THR A 1 397 ? -9.069 9.633 0.442 1.00 75.25 397 THR A CA 1
ATOM 3255 C C . THR A 1 397 ? -8.762 10.777 -0.524 1.00 75.25 397 THR A C 1
ATOM 3257 O O . THR A 1 397 ? -9.087 10.744 -1.712 1.00 75.25 397 THR A O 1
ATOM 3260 N N . PHE A 1 398 ? -8.106 11.808 0.016 1.00 66.25 398 PHE A N 1
ATOM 3261 C CA . PHE A 1 398 ? -7.822 13.080 -0.661 1.00 66.25 398 PHE A CA 1
ATOM 3262 C C . PHE A 1 398 ? -6.440 13.109 -1.312 1.00 66.25 398 PHE A C 1
ATOM 3264 O O . PHE A 1 398 ? -6.255 13.698 -2.369 1.00 66.25 398 PHE A O 1
ATOM 3271 N N . ALA A 1 399 ? -5.451 12.462 -0.687 1.00 58.56 399 ALA A N 1
ATOM 3272 C CA . ALA A 1 399 ? -4.043 12.580 -1.077 1.00 58.56 399 ALA A CA 1
ATOM 3273 C C . ALA A 1 399 ? -3.732 11.986 -2.462 1.00 58.56 399 ALA A C 1
ATOM 3275 O O . ALA A 1 399 ? -2.687 12.276 -3.038 1.00 58.56 399 ALA A O 1
ATOM 3276 N N . VAL A 1 400 ? -4.628 11.140 -2.969 1.00 64.31 400 VAL A N 1
ATOM 3277 C CA . VAL A 1 400 ? -4.485 10.414 -4.236 1.00 64.31 400 VAL A CA 1
ATOM 3278 C C . VAL A 1 400 ? -5.508 10.849 -5.289 1.00 64.31 400 VAL A C 1
ATOM 3280 O O . VAL A 1 400 ? -5.475 10.336 -6.405 1.00 64.31 400 VAL A O 1
ATOM 3283 N N . ALA A 1 401 ? -6.412 11.777 -4.957 1.00 77.44 401 ALA A N 1
ATOM 3284 C CA . ALA A 1 401 ? -7.409 12.271 -5.898 1.00 77.44 401 ALA A CA 1
ATOM 3285 C C . ALA A 1 401 ? -6.746 13.188 -6.948 1.00 77.44 401 ALA A C 1
ATOM 3287 O O . ALA A 1 401 ? -5.956 14.065 -6.580 1.00 77.44 401 ALA A O 1
ATOM 3288 N N . PRO A 1 402 ? -7.032 13.015 -8.254 1.00 83.19 402 PRO A N 1
ATOM 3289 C CA . PRO A 1 402 ? -6.597 13.966 -9.275 1.00 83.19 402 PRO A CA 1
ATOM 3290 C C . PRO A 1 402 ? -7.221 15.343 -9.026 1.00 83.19 402 PRO A C 1
ATOM 3292 O O . PRO A 1 402 ? -8.336 15.417 -8.528 1.00 83.19 402 PRO A O 1
ATOM 3295 N N . LYS A 1 403 ? -6.557 16.434 -9.433 1.00 84.62 403 LYS A N 1
ATOM 3296 C CA . LYS A 1 403 ? -6.954 17.818 -9.081 1.00 84.62 403 LYS A CA 1
ATOM 3297 C C . LYS A 1 403 ? -8.410 18.194 -9.370 1.00 84.62 403 LYS A C 1
ATOM 3299 O O . LYS A 1 403 ? -8.940 19.062 -8.689 1.00 84.62 403 LYS A O 1
ATOM 3304 N N . LEU A 1 404 ? -9.015 17.607 -10.402 1.00 89.06 404 LEU A N 1
ATOM 3305 C CA . LEU A 1 404 ? -10.402 17.890 -10.777 1.00 89.06 404 LEU A CA 1
ATOM 3306 C C . LEU A 1 404 ? -11.422 17.219 -9.851 1.00 89.06 404 LEU A C 1
ATOM 3308 O O . LEU A 1 404 ? -12.567 17.647 -9.815 1.00 89.06 404 LEU A O 1
ATOM 3312 N N . PHE A 1 405 ? -11.025 16.193 -9.102 1.00 91.69 405 PHE A N 1
ATOM 3313 C CA . PHE A 1 405 ? -11.893 15.458 -8.192 1.00 91.69 405 PHE A CA 1
ATOM 3314 C C . PHE A 1 405 ? -11.566 15.829 -6.748 1.00 91.69 405 PHE A C 1
ATOM 3316 O O . PHE A 1 405 ? -10.400 15.881 -6.358 1.00 91.69 405 PHE A O 1
ATOM 3323 N N . GLU A 1 406 ? -12.592 16.049 -5.929 1.00 89.94 406 GLU A N 1
ATOM 3324 C CA . GLU A 1 406 ? -12.392 16.368 -4.516 1.00 89.94 406 GLU A CA 1
ATOM 3325 C C . GLU A 1 406 ? -11.869 15.153 -3.735 1.00 89.94 406 GLU A C 1
ATOM 3327 O O . GLU A 1 406 ? -11.110 15.313 -2.779 1.00 89.94 406 GLU A O 1
ATOM 3332 N N . GLN A 1 407 ? -12.240 13.932 -4.140 1.00 90.06 407 GLN A N 1
ATOM 3333 C CA . GLN A 1 407 ? -11.792 12.708 -3.474 1.00 90.06 407 GLN A CA 1
ATOM 3334 C C . GLN A 1 407 ? -11.832 11.464 -4.366 1.00 90.06 407 GLN A C 1
ATOM 3336 O O . GLN A 1 407 ? -12.635 11.357 -5.297 1.00 90.06 407 GLN A O 1
ATOM 3341 N N . MET A 1 408 ? -11.011 10.477 -4.002 1.00 92.38 408 MET A N 1
ATOM 3342 C CA . MET A 1 408 ? -11.203 9.089 -4.408 1.00 92.38 408 MET A CA 1
ATOM 3343 C C . MET A 1 408 ? -11.960 8.360 -3.297 1.00 92.38 408 MET A C 1
ATOM 3345 O O . MET A 1 408 ? -11.477 8.277 -2.169 1.00 92.38 408 MET A O 1
ATOM 3349 N N . TYR A 1 409 ? -13.128 7.819 -3.615 1.00 92.94 409 TYR A N 1
ATOM 3350 C CA . TYR A 1 409 ? -13.970 7.084 -2.681 1.00 92.94 409 TYR A CA 1
ATOM 3351 C C . TYR A 1 409 ? -13.942 5.592 -3.003 1.00 92.94 409 TYR A C 1
ATOM 3353 O O . TYR A 1 409 ? -14.026 5.199 -4.166 1.00 92.94 409 TYR A O 1
ATOM 3361 N N . SER A 1 410 ? -13.790 4.752 -1.986 1.00 93.31 410 SER A N 1
ATOM 3362 C CA . SER A 1 410 ? -13.603 3.309 -2.144 1.00 93.31 410 SER A CA 1
ATOM 3363 C C . SER A 1 410 ? -14.610 2.517 -1.322 1.00 93.31 410 SER A C 1
ATOM 3365 O O . SER A 1 410 ? -14.922 2.896 -0.195 1.00 93.31 410 SER A O 1
ATOM 3367 N N . ILE A 1 411 ? -15.098 1.408 -1.881 1.00 92.88 411 ILE A N 1
ATOM 3368 C CA . ILE A 1 411 ? -15.974 0.448 -1.200 1.00 92.88 411 ILE A CA 1
ATOM 3369 C C . ILE A 1 411 ? -15.218 -0.870 -1.052 1.00 92.88 411 ILE A C 1
ATOM 3371 O O . ILE A 1 411 ? -14.690 -1.427 -2.019 1.00 92.88 411 ILE A O 1
ATOM 3375 N N . HIS A 1 412 ? -15.165 -1.356 0.183 1.00 91.38 412 HIS A N 1
ATOM 3376 C CA . HIS A 1 412 ? -14.444 -2.552 0.582 1.00 91.38 412 HIS A CA 1
ATOM 3377 C C . HIS A 1 412 ? -15.426 -3.603 1.084 1.00 91.38 412 HIS A C 1
ATOM 3379 O O . HIS A 1 412 ? -16.281 -3.305 1.919 1.00 91.38 412 HIS A O 1
ATOM 3385 N N . GLY A 1 413 ? -15.265 -4.839 0.625 1.00 87.62 413 GLY A N 1
ATOM 3386 C CA . GLY A 1 413 ? -16.006 -5.992 1.133 1.00 87.62 413 GLY A CA 1
ATOM 3387 C C . GLY A 1 413 ? -15.193 -6.762 2.170 1.00 87.62 413 GLY A C 1
ATOM 3388 O O . GLY A 1 413 ? -13.964 -6.847 2.072 1.00 87.62 413 GLY A O 1
ATOM 3389 N N . SER A 1 414 ? -15.868 -7.328 3.172 1.00 79.19 414 SER A N 1
ATOM 3390 C CA . SER A 1 414 ? -15.251 -8.290 4.089 1.00 79.19 414 SER A CA 1
ATOM 3391 C C . SER A 1 414 ? -15.297 -9.698 3.494 1.00 79.19 414 SER A C 1
ATOM 3393 O O . SER A 1 414 ? -16.362 -10.305 3.400 1.00 79.19 414 SER A O 1
ATOM 3395 N N . ILE A 1 415 ? -14.140 -10.234 3.104 1.00 74.44 415 ILE A N 1
ATOM 3396 C CA . ILE A 1 415 ? -14.002 -11.582 2.538 1.00 74.44 415 ILE A CA 1
ATOM 3397 C C . ILE A 1 415 ? -13.059 -12.381 3.435 1.00 74.44 415 ILE A C 1
ATOM 3399 O O . ILE A 1 415 ? -11.885 -12.037 3.585 1.00 74.44 415 ILE A O 1
ATOM 3403 N N . ARG A 1 416 ? -13.567 -13.458 4.052 1.00 73.25 416 ARG A N 1
ATOM 3404 C CA . ARG A 1 416 ? -12.800 -14.345 4.958 1.00 73.25 416 ARG A CA 1
ATOM 3405 C C . ARG A 1 416 ? -12.053 -13.578 6.066 1.00 73.25 416 ARG A C 1
ATOM 3407 O O . ARG A 1 416 ? -10.892 -13.858 6.358 1.00 73.25 416 ARG A O 1
ATOM 3414 N N . GLY A 1 417 ? -12.707 -12.569 6.646 1.00 68.19 417 GLY A N 1
ATOM 3415 C CA . GLY A 1 417 ? -12.146 -11.737 7.717 1.00 68.19 417 GLY A CA 1
ATOM 3416 C C . GLY A 1 417 ? -11.107 -10.702 7.266 1.00 68.19 417 GLY A C 1
ATOM 3417 O O . GLY A 1 417 ? -10.477 -10.072 8.115 1.00 68.19 417 GLY A O 1
ATOM 3418 N N . LYS A 1 418 ? -10.910 -10.504 5.956 1.00 71.06 418 LYS A N 1
ATOM 3419 C CA . LYS A 1 418 ? -10.076 -9.430 5.395 1.00 71.06 418 LYS A CA 1
ATOM 3420 C C . LYS A 1 418 ? -10.957 -8.386 4.715 1.00 71.06 418 LYS A C 1
ATOM 3422 O O . LYS A 1 418 ? -11.870 -8.743 3.980 1.00 71.06 418 LYS A O 1
ATOM 3427 N N . LYS A 1 419 ? -10.648 -7.105 4.922 1.00 78.44 419 LYS A N 1
ATOM 3428 C CA . LYS A 1 419 ? -11.286 -5.987 4.211 1.00 78.44 419 LYS A CA 1
ATOM 3429 C C . LYS A 1 419 ? -10.504 -5.746 2.918 1.00 78.44 419 LYS A C 1
ATOM 3431 O O . LYS A 1 419 ? -9.320 -5.420 2.986 1.00 78.44 419 LYS A O 1
ATOM 3436 N N . LEU A 1 420 ? -11.128 -5.982 1.768 1.00 82.12 420 LEU A N 1
ATOM 3437 C CA . LEU A 1 420 ? -10.502 -5.813 0.454 1.00 82.12 420 LEU A CA 1
ATOM 3438 C C . LEU A 1 420 ? -11.218 -4.707 -0.322 1.00 82.12 420 LEU A C 1
ATOM 3440 O O . LEU A 1 420 ? -12.449 -4.711 -0.332 1.00 82.12 420 LEU A O 1
ATOM 3444 N N . PRO A 1 421 ? -10.494 -3.792 -0.989 1.00 89.31 421 PRO A N 1
ATOM 3445 C CA . PRO A 1 421 ? -11.114 -2.808 -1.862 1.00 89.31 421 PRO A CA 1
ATOM 3446 C C . PRO A 1 421 ? -11.642 -3.508 -3.114 1.00 89.31 421 PRO A C 1
ATOM 3448 O O . PRO A 1 421 ? -10.900 -4.203 -3.806 1.00 89.31 421 PRO A O 1
ATOM 3451 N N . LEU A 1 422 ? -12.927 -3.325 -3.397 1.00 92.69 422 LEU A N 1
ATOM 3452 C CA . LEU A 1 422 ? -13.603 -3.976 -4.522 1.00 92.69 422 LEU A CA 1
ATOM 3453 C C . LEU A 1 422 ? -14.073 -2.952 -5.560 1.00 92.69 422 LEU A C 1
ATOM 3455 O O . LEU A 1 422 ? -14.150 -3.258 -6.749 1.00 92.69 422 LEU A O 1
ATOM 3459 N N . LEU A 1 423 ? -14.311 -1.713 -5.136 1.00 94.75 423 LEU A N 1
ATOM 3460 C CA . LEU A 1 423 ? -14.725 -0.633 -6.019 1.00 94.75 423 LEU A CA 1
ATOM 3461 C C . LEU A 1 423 ? -14.012 0.664 -5.654 1.00 94.75 423 LEU A C 1
ATOM 3463 O O . LEU A 1 423 ? -13.894 1.017 -4.479 1.00 94.75 423 LEU A O 1
ATOM 3467 N N . TYR A 1 424 ? -13.577 1.384 -6.682 1.00 94.62 424 TYR A N 1
ATOM 3468 C CA . TYR A 1 424 ? -13.013 2.724 -6.574 1.00 94.62 424 TYR A CA 1
ATOM 3469 C C . TYR A 1 424 ? -13.877 3.705 -7.350 1.00 94.62 424 TYR A C 1
ATOM 3471 O O . TYR A 1 424 ? -14.446 3.365 -8.382 1.00 94.62 424 TYR A O 1
ATOM 3479 N N . SER A 1 425 ? -13.952 4.940 -6.884 1.00 96.00 425 SER A N 1
ATOM 3480 C CA . SER A 1 425 ? -14.658 6.007 -7.576 1.00 96.00 425 SER A CA 1
ATOM 3481 C C . SER A 1 425 ? -13.926 7.329 -7.420 1.00 96.00 425 SER A C 1
ATOM 3483 O O . SER A 1 425 ? -13.315 7.591 -6.386 1.00 96.00 425 SER A O 1
ATOM 3485 N N . LEU A 1 426 ? -13.966 8.150 -8.461 1.00 95.25 426 LEU A N 1
ATOM 3486 C CA . LEU A 1 426 ? -13.498 9.528 -8.428 1.00 95.25 426 LEU A CA 1
ATOM 3487 C C . LEU A 1 426 ? -14.726 10.426 -8.376 1.00 95.25 426 LEU A C 1
ATOM 3489 O O . LEU A 1 426 ? -15.548 10.403 -9.295 1.00 95.25 426 LEU A O 1
ATOM 3493 N N . LEU A 1 427 ? -14.858 11.171 -7.278 1.00 95.06 427 LEU A N 1
ATOM 3494 C CA . LEU A 1 427 ? -16.029 11.996 -7.006 1.00 95.06 427 LEU A CA 1
ATOM 3495 C C . LEU A 1 427 ? -15.671 13.482 -7.139 1.00 95.06 427 LEU A C 1
ATOM 3497 O O . LEU A 1 427 ? -14.651 13.918 -6.596 1.00 95.06 427 LEU A O 1
ATOM 3501 N N . PRO A 1 428 ? -16.494 14.274 -7.847 1.00 94.00 428 PRO A N 1
ATOM 3502 C CA . PRO A 1 428 ? -16.215 15.683 -8.099 1.00 94.00 428 PRO A CA 1
ATOM 3503 C C . PRO A 1 428 ? -16.386 16.525 -6.833 1.00 94.00 428 PRO A C 1
ATOM 3505 O O . PRO A 1 428 ? -15.748 17.563 -6.705 1.00 94.00 428 PRO A O 1
ATOM 3508 N N . ASN A 1 429 ? -17.241 16.077 -5.909 1.00 93.00 429 ASN A N 1
ATOM 3509 C CA . ASN A 1 429 ? -17.500 16.723 -4.633 1.00 93.00 429 ASN A CA 1
ATOM 3510 C C . ASN A 1 429 ? -18.050 15.728 -3.592 1.00 93.00 429 ASN A C 1
ATOM 3512 O O . ASN A 1 429 ? -18.146 14.524 -3.848 1.00 93.00 429 ASN A O 1
ATOM 3516 N N . LYS A 1 430 ? -18.425 16.245 -2.420 1.00 91.62 430 LYS A N 1
ATOM 3517 C CA . LYS A 1 430 ? -18.993 15.493 -1.286 1.00 91.62 430 LYS A CA 1
ATOM 3518 C C . LYS A 1 430 ? -20.495 15.684 -1.097 1.00 91.62 430 LYS A C 1
ATOM 3520 O O . LYS A 1 430 ? -21.025 15.480 -0.006 1.00 91.62 430 LYS A O 1
ATOM 3525 N N . ASP A 1 431 ? -21.202 16.112 -2.135 1.00 93.75 431 ASP A N 1
ATOM 3526 C CA . ASP A 1 431 ? -22.634 16.357 -2.021 1.00 93.75 431 ASP A CA 1
ATOM 3527 C C . ASP A 1 431 ? -23.405 15.042 -1.894 1.00 93.75 431 ASP A C 1
ATOM 3529 O O . ASP A 1 431 ? -23.092 14.041 -2.541 1.00 93.75 431 ASP A O 1
ATOM 3533 N N . LYS A 1 432 ? -24.511 15.067 -1.142 1.00 94.25 432 LYS A N 1
ATOM 3534 C CA . LYS A 1 432 ? -25.418 13.915 -1.010 1.00 94.25 432 LYS A CA 1
ATOM 3535 C C . LYS A 1 432 ? -25.834 13.352 -2.378 1.00 94.25 432 LYS A C 1
ATOM 3537 O O . LYS A 1 432 ? -25.849 12.143 -2.562 1.00 94.25 432 LYS A O 1
ATOM 3542 N N . LYS A 1 433 ? -26.129 14.221 -3.355 1.00 95.62 433 LYS A N 1
ATOM 3543 C CA . LYS A 1 433 ? -26.543 13.810 -4.711 1.00 95.62 433 LYS A CA 1
ATOM 3544 C C . LYS A 1 433 ? -25.464 13.000 -5.440 1.00 95.62 433 LYS A C 1
ATOM 3546 O O . LYS A 1 433 ? -25.799 12.043 -6.127 1.00 95.62 433 LYS A O 1
ATOM 3551 N N . THR A 1 434 ? -24.195 13.361 -5.260 1.00 96.06 434 THR A N 1
ATOM 3552 C CA . THR A 1 434 ? -23.043 12.667 -5.854 1.00 96.06 434 THR A CA 1
ATOM 3553 C C . THR A 1 434 ? -22.913 11.254 -5.290 1.00 96.06 434 THR A C 1
ATOM 3555 O O . THR A 1 434 ? -22.753 10.292 -6.040 1.00 96.06 434 THR A O 1
ATOM 3558 N N . TYR A 1 435 ? -23.073 11.102 -3.974 1.00 95.75 435 TYR A N 1
ATOM 3559 C CA . TYR A 1 435 ? -23.107 9.786 -3.339 1.00 95.75 435 TYR A CA 1
ATOM 3560 C C . TYR A 1 435 ? -24.345 8.968 -3.708 1.00 95.75 435 TYR A C 1
ATOM 3562 O O . TYR A 1 435 ? -24.233 7.763 -3.914 1.00 95.75 435 TYR A O 1
ATOM 3570 N N . GLU A 1 436 ? -25.520 9.595 -3.817 1.00 96.56 436 GLU A N 1
ATOM 3571 C CA . GLU A 1 436 ? -26.737 8.909 -4.264 1.00 96.56 436 GLU A CA 1
ATOM 3572 C C . GLU A 1 436 ? -26.556 8.348 -5.678 1.00 96.56 436 GLU A C 1
ATOM 3574 O O . GLU A 1 436 ? -26.997 7.235 -5.945 1.00 96.56 436 GLU A O 1
ATOM 3579 N N . GLU A 1 437 ? -25.899 9.087 -6.578 1.00 97.12 437 GLU A N 1
ATOM 3580 C CA . GLU A 1 437 ? -25.562 8.593 -7.915 1.00 97.12 437 GLU A CA 1
ATOM 3581 C C . GLU A 1 437 ? -24.604 7.399 -7.842 1.00 97.12 437 GLU A C 1
ATOM 3583 O O . GLU A 1 437 ? -24.932 6.340 -8.378 1.00 97.12 437 GLU A O 1
ATOM 3588 N N . LEU A 1 438 ? -23.493 7.519 -7.103 1.00 96.31 438 LEU A N 1
ATOM 3589 C CA . LEU A 1 438 ? -22.548 6.418 -6.881 1.00 96.31 438 LEU A CA 1
ATOM 3590 C C . LEU A 1 438 ? -23.260 5.153 -6.379 1.00 96.31 438 LEU A C 1
ATOM 3592 O O . LEU A 1 438 ? -23.167 4.094 -7.000 1.00 96.31 438 LEU A O 1
ATOM 3596 N N . PHE A 1 439 ? -23.993 5.250 -5.269 1.00 94.69 439 PHE A N 1
ATOM 3597 C CA . PHE A 1 439 ? -24.640 4.093 -4.653 1.00 94.69 439 PHE A CA 1
ATOM 3598 C C . PHE A 1 439 ? -25.771 3.525 -5.512 1.00 94.69 439 PHE A C 1
ATOM 3600 O O . PHE A 1 439 ? -25.982 2.313 -5.491 1.00 94.69 439 PHE A O 1
ATOM 3607 N N . ARG A 1 440 ? -26.457 4.351 -6.313 1.00 95.50 440 ARG A N 1
ATOM 3608 C CA . ARG A 1 440 ? -27.471 3.883 -7.269 1.00 95.50 440 ARG A CA 1
ATOM 3609 C C . ARG A 1 440 ? -26.844 3.060 -8.396 1.00 95.50 440 ARG A C 1
ATOM 3611 O O . ARG A 1 440 ? -27.408 2.029 -8.749 1.00 95.50 440 ARG A O 1
ATOM 3618 N N . ILE A 1 441 ? -25.676 3.451 -8.914 1.00 95.75 441 ILE A N 1
ATOM 3619 C CA . ILE A 1 441 ? -24.938 2.636 -9.896 1.00 95.75 441 ILE A CA 1
ATOM 3620 C C . ILE A 1 441 ? -24.466 1.320 -9.274 1.00 95.75 441 ILE A C 1
ATOM 3622 O O . ILE A 1 441 ? -24.596 0.264 -9.893 1.00 95.75 441 ILE A O 1
ATOM 3626 N N . VAL A 1 442 ? -23.980 1.346 -8.030 1.00 93.88 442 VAL A N 1
ATOM 3627 C CA . VAL A 1 442 ? -23.603 0.116 -7.314 1.00 93.88 442 VAL A CA 1
ATOM 3628 C C . VAL A 1 442 ? -24.812 -0.807 -7.131 1.00 93.88 442 VAL A C 1
ATOM 3630 O O . VAL A 1 442 ? -24.715 -1.993 -7.433 1.00 93.88 442 VAL A O 1
ATOM 3633 N N . ALA A 1 443 ? -25.970 -0.272 -6.733 1.00 92.19 443 ALA A N 1
ATOM 3634 C CA . ALA A 1 443 ? -27.205 -1.037 -6.533 1.00 92.19 443 ALA A CA 1
ATOM 3635 C C . ALA A 1 443 ? -27.750 -1.691 -7.817 1.00 92.19 443 ALA A C 1
ATOM 3637 O O . ALA A 1 443 ? -28.465 -2.686 -7.751 1.00 92.19 443 ALA A O 1
ATOM 3638 N N . GLN A 1 444 ? -27.415 -1.163 -8.999 1.00 92.88 444 GLN A N 1
ATOM 3639 C CA . GLN A 1 444 ? -27.766 -1.805 -10.274 1.00 92.88 444 GLN A CA 1
ATOM 3640 C C . GLN A 1 444 ? -26.965 -3.090 -10.523 1.00 92.88 444 GLN A C 1
ATOM 3642 O O . GLN A 1 444 ? -27.431 -3.979 -11.235 1.00 92.88 444 GLN A O 1
ATOM 3647 N N . HIS A 1 445 ? -25.769 -3.189 -9.941 1.00 90.31 445 HIS A N 1
ATOM 3648 C CA . HIS A 1 445 ? -24.834 -4.290 -10.163 1.00 90.31 445 HIS A CA 1
ATOM 3649 C C . HIS A 1 445 ? -24.773 -5.270 -8.987 1.00 90.31 445 HIS A C 1
ATOM 3651 O O . HIS A 1 445 ? -24.435 -6.436 -9.178 1.00 90.31 445 HIS A O 1
ATOM 3657 N N . VAL A 1 446 ? -25.133 -4.817 -7.786 1.00 88.06 446 VAL A N 1
ATOM 3658 C CA . VAL A 1 446 ? -25.155 -5.613 -6.559 1.00 88.06 446 VAL A CA 1
ATOM 3659 C C . VAL A 1 446 ? -26.608 -5.811 -6.126 1.00 88.06 446 VAL A C 1
ATOM 3661 O O . VAL A 1 446 ? -27.298 -4.863 -5.767 1.00 88.06 446 VAL A O 1
ATOM 3664 N N . ARG A 1 447 ? -27.085 -7.059 -6.186 1.00 79.38 447 ARG A N 1
ATOM 3665 C CA . ARG A 1 447 ? -28.485 -7.430 -5.916 1.00 79.38 447 ARG A CA 1
ATOM 3666 C C . ARG A 1 447 ? -28.781 -7.604 -4.428 1.00 79.38 447 ARG A C 1
ATOM 3668 O O . ARG A 1 447 ? -29.892 -7.316 -3.988 1.00 79.38 447 ARG A O 1
ATOM 3675 N N . ARG A 1 448 ? -27.822 -8.124 -3.661 1.00 80.56 448 ARG A N 1
ATOM 3676 C CA . ARG A 1 448 ? -27.935 -8.317 -2.216 1.00 80.56 448 ARG A CA 1
ATOM 3677 C C . ARG A 1 448 ? -27.577 -7.011 -1.517 1.00 80.56 448 ARG A C 1
ATOM 3679 O O . ARG A 1 448 ? -26.514 -6.445 -1.752 1.00 80.56 448 ARG A O 1
ATOM 3686 N N . LYS A 1 449 ? -28.466 -6.550 -0.640 1.00 79.75 449 LYS A N 1
ATOM 3687 C CA . LYS A 1 449 ? -28.182 -5.424 0.253 1.00 79.75 449 LYS A CA 1
ATOM 3688 C C . LYS A 1 449 ? -27.195 -5.893 1.335 1.00 79.75 449 LYS A C 1
ATOM 3690 O O . LYS A 1 449 ? -27.385 -7.002 1.840 1.00 79.75 449 LYS A O 1
ATOM 3695 N N . PRO A 1 450 ? -26.172 -5.100 1.694 1.00 86.50 450 PRO A N 1
ATOM 3696 C CA . PRO A 1 450 ? -25.359 -5.410 2.862 1.00 86.50 450 PRO A CA 1
ATOM 3697 C C . PRO A 1 450 ? -26.213 -5.316 4.133 1.00 86.50 450 PRO A C 1
ATOM 3699 O O . PRO A 1 450 ? -27.134 -4.501 4.206 1.00 86.50 450 PRO A O 1
ATOM 3702 N N . ASP A 1 451 ? -25.887 -6.132 5.132 1.00 85.81 451 ASP A N 1
ATOM 3703 C CA . ASP A 1 451 ? -26.532 -6.076 6.448 1.00 85.81 451 ASP A CA 1
ATOM 3704 C C . ASP A 1 451 ? -25.984 -4.886 7.252 1.00 85.81 451 ASP A C 1
ATOM 3706 O O . ASP A 1 451 ? -26.714 -4.202 7.973 1.00 85.81 451 ASP A O 1
ATOM 3710 N N . TYR A 1 452 ? -24.684 -4.623 7.081 1.00 86.75 452 TYR A N 1
ATOM 3711 C CA . TYR A 1 452 ? -23.954 -3.563 7.764 1.00 86.75 452 TYR A CA 1
ATOM 3712 C C . TYR A 1 452 ? -23.112 -2.760 6.784 1.00 86.75 452 TYR A C 1
ATOM 3714 O O . TYR A 1 452 ? -22.385 -3.318 5.956 1.00 86.75 452 TYR A O 1
ATOM 3722 N N . ILE A 1 453 ? -23.107 -1.444 6.954 1.00 88.25 453 ILE A N 1
ATOM 3723 C CA . ILE A 1 453 ? -22.123 -0.581 6.312 1.00 88.25 453 ILE A CA 1
ATOM 3724 C C . ILE A 1 453 ? -21.352 0.200 7.361 1.00 88.25 453 ILE A C 1
ATOM 3726 O O . ILE A 1 453 ? -21.929 0.800 8.256 1.00 88.25 453 ILE A O 1
ATOM 3730 N N . THR A 1 454 ? -20.034 0.231 7.229 1.00 86.12 454 THR A N 1
ATOM 3731 C CA . THR A 1 454 ? -19.179 1.115 8.012 1.00 86.12 454 THR A CA 1
ATOM 3732 C C . THR A 1 454 ? -18.755 2.284 7.152 1.00 86.12 454 THR A C 1
ATOM 3734 O O . THR A 1 454 ? -18.044 2.098 6.165 1.00 86.12 454 THR A O 1
ATOM 3737 N N . ILE A 1 455 ? -19.146 3.488 7.542 1.00 83.31 455 ILE A N 1
ATOM 3738 C CA . ILE A 1 455 ? -18.750 4.720 6.859 1.00 83.31 455 ILE A CA 1
ATOM 3739 C C . ILE A 1 455 ? -18.022 5.652 7.825 1.00 83.31 455 ILE A C 1
ATOM 3741 O O . ILE A 1 455 ? -18.110 5.519 9.051 1.00 83.31 455 ILE A O 1
ATOM 3745 N N . ASP A 1 456 ? -17.265 6.598 7.275 1.00 76.81 456 ASP A N 1
ATOM 3746 C CA . ASP A 1 456 ? -16.830 7.756 8.053 1.00 76.81 456 ASP A CA 1
ATOM 3747 C C . ASP A 1 456 ? -18.038 8.643 8.426 1.00 76.81 456 ASP A C 1
ATOM 3749 O O . ASP A 1 456 ? -19.118 8.517 7.850 1.00 76.81 456 ASP A O 1
ATOM 3753 N N . PHE A 1 457 ? -17.867 9.569 9.370 1.00 70.81 457 PHE A N 1
ATOM 3754 C CA . PHE A 1 457 ? -18.914 10.461 9.894 1.00 70.81 457 PHE A CA 1
ATOM 3755 C C . PHE A 1 457 ? -19.346 11.562 8.907 1.00 70.81 457 PHE A C 1
ATOM 3757 O O . PHE A 1 457 ? -19.793 12.641 9.307 1.00 70.81 457 PHE A O 1
ATOM 3764 N N . GLU A 1 458 ? -19.210 11.315 7.605 1.00 81.69 458 GLU A N 1
ATOM 3765 C CA . GLU A 1 458 ? -19.635 12.233 6.563 1.00 81.69 458 GLU A CA 1
ATOM 3766 C C . GLU A 1 458 ? -21.142 12.089 6.309 1.00 81.69 458 GLU A C 1
ATOM 3768 O O . GLU A 1 458 ? -21.609 11.181 5.619 1.00 81.69 458 GLU A O 1
ATOM 3773 N N . LYS A 1 459 ? -21.917 13.036 6.853 1.00 82.12 459 LYS A N 1
ATOM 3774 C CA . LYS A 1 459 ? -23.390 13.049 6.790 1.00 82.12 459 LYS A CA 1
ATOM 3775 C C . LYS A 1 459 ? -23.952 12.948 5.371 1.00 82.12 459 LYS A C 1
ATOM 3777 O O . LYS A 1 459 ? -25.031 12.396 5.181 1.00 82.12 459 LYS A O 1
ATOM 3782 N N . ALA A 1 460 ? -23.260 13.488 4.370 1.00 87.50 460 ALA A N 1
ATOM 3783 C CA . ALA A 1 460 ? -23.706 13.412 2.982 1.00 87.50 460 ALA A CA 1
ATOM 3784 C C . ALA A 1 460 ? -23.698 11.970 2.449 1.00 87.50 460 ALA A C 1
ATOM 3786 O O . ALA A 1 460 ? -24.692 11.545 1.860 1.00 87.50 460 ALA A O 1
ATOM 3787 N N . ALA A 1 461 ? -22.624 11.217 2.710 1.00 88.69 461 ALA A N 1
ATOM 3788 C CA . ALA A 1 461 ? -22.509 9.811 2.335 1.00 88.69 461 ALA A CA 1
ATOM 3789 C C . ALA A 1 461 ? -23.518 8.944 3.102 1.00 88.69 461 ALA A C 1
ATOM 3791 O O . ALA A 1 461 ? -24.212 8.136 2.495 1.00 88.69 461 ALA A O 1
ATOM 3792 N N . GLU A 1 462 ? -23.664 9.172 4.411 1.00 86.75 462 GLU A N 1
ATOM 3793 C CA . GLU A 1 462 ? -24.654 8.493 5.260 1.00 86.75 462 GLU A CA 1
ATOM 3794 C C . GLU A 1 462 ? -26.082 8.688 4.747 1.00 86.75 462 GLU A C 1
ATOM 3796 O O . GLU A 1 462 ? -26.810 7.727 4.504 1.00 86.75 462 GLU A O 1
ATOM 3801 N N . ASN A 1 463 ? -26.481 9.944 4.541 1.00 89.56 463 ASN A N 1
ATOM 3802 C CA . ASN A 1 463 ? -27.828 10.276 4.101 1.00 89.56 463 ASN A CA 1
ATOM 3803 C C . ASN A 1 463 ? -28.106 9.754 2.688 1.00 89.56 463 ASN A C 1
ATOM 3805 O O . ASN A 1 463 ? -29.239 9.390 2.388 1.00 89.56 463 ASN A O 1
ATOM 3809 N N . ALA A 1 464 ? -27.103 9.742 1.810 1.00 93.12 464 ALA A N 1
ATOM 3810 C CA . ALA A 1 464 ? -27.224 9.150 0.485 1.00 93.12 464 ALA A CA 1
ATOM 3811 C C . ALA A 1 464 ? -27.372 7.628 0.557 1.00 93.12 464 ALA A C 1
ATOM 3813 O O . ALA A 1 464 ? -28.224 7.059 -0.121 1.00 93.12 464 ALA A O 1
ATOM 3814 N N . PHE A 1 465 ? -26.583 6.972 1.407 1.00 90.31 465 PHE A N 1
ATOM 3815 C CA . PHE A 1 465 ? -26.652 5.530 1.583 1.00 90.31 465 PHE A CA 1
ATOM 3816 C C . PHE A 1 465 ? -28.000 5.099 2.165 1.00 90.31 465 PHE A C 1
ATOM 3818 O O . PHE A 1 465 ? -28.631 4.214 1.600 1.00 90.31 465 PHE A O 1
ATOM 3825 N N . ASN A 1 466 ? -28.503 5.786 3.197 1.00 90.06 466 ASN A N 1
ATOM 3826 C CA . ASN A 1 466 ? -29.832 5.545 3.775 1.00 90.06 466 ASN A CA 1
ATOM 3827 C C . ASN A 1 466 ? -30.976 5.696 2.758 1.00 90.06 466 ASN A C 1
ATOM 3829 O O . ASN A 1 466 ? -32.003 5.038 2.887 1.00 90.06 466 ASN A O 1
ATOM 3833 N N . VAL A 1 467 ? -30.820 6.547 1.737 1.00 92.81 467 VAL A N 1
ATOM 3834 C CA . VAL A 1 467 ? -31.809 6.659 0.652 1.00 92.81 467 VAL A CA 1
ATOM 3835 C C . VAL A 1 467 ? -31.806 5.419 -0.244 1.00 92.81 467 VAL A C 1
ATOM 3837 O O . VAL A 1 467 ? -32.869 4.997 -0.692 1.00 92.81 467 VAL A O 1
ATOM 3840 N N . ILE A 1 468 ? -30.635 4.841 -0.525 1.00 92.19 468 ILE A N 1
ATOM 3841 C CA . ILE A 1 468 ? -30.501 3.694 -1.438 1.00 92.19 468 ILE A CA 1
ATOM 3842 C C . ILE A 1 468 ? -30.713 2.354 -0.711 1.00 92.19 468 ILE A C 1
ATOM 3844 O O . ILE A 1 468 ? -31.326 1.444 -1.265 1.00 92.19 468 ILE A O 1
ATOM 3848 N N . TYR A 1 469 ? -30.262 2.245 0.539 1.00 89.38 469 TYR A N 1
ATOM 3849 C CA . TYR A 1 469 ? -30.314 1.044 1.375 1.00 89.38 469 TYR A CA 1
ATOM 3850 C C . TYR A 1 469 ? -30.929 1.357 2.755 1.00 89.38 469 TYR A C 1
ATOM 3852 O O . TYR A 1 469 ? -30.235 1.272 3.767 1.00 89.38 469 TYR A O 1
ATOM 3860 N N . PRO A 1 470 ? -32.231 1.693 2.834 1.00 87.75 470 PRO A N 1
ATOM 3861 C CA . PRO A 1 470 ? -32.877 2.140 4.078 1.00 87.75 470 PRO A CA 1
ATOM 3862 C C . PRO A 1 470 ? -32.956 1.068 5.176 1.00 87.75 470 PRO A C 1
ATOM 3864 O O . PRO A 1 470 ? -33.163 1.389 6.341 1.00 87.75 470 PRO A O 1
ATOM 3867 N N . GLU A 1 471 ? -32.825 -0.206 4.804 1.00 85.81 471 GLU A N 1
ATOM 3868 C CA . GLU A 1 471 ? -32.866 -1.357 5.717 1.00 85.81 471 GLU A CA 1
ATOM 3869 C C . GLU A 1 471 ? -31.477 -1.747 6.252 1.00 85.81 471 GLU A C 1
ATOM 3871 O O . GLU A 1 471 ? -31.388 -2.582 7.148 1.00 85.81 471 GLU A O 1
ATOM 3876 N N . CYS A 1 472 ? -30.398 -1.180 5.701 1.00 87.00 472 CYS A N 1
ATOM 3877 C CA . CYS A 1 472 ? -29.035 -1.492 6.124 1.00 87.00 472 CYS A CA 1
ATOM 3878 C C . CYS A 1 472 ? -28.691 -0.741 7.412 1.00 87.00 472 CYS A C 1
ATOM 3880 O O . CYS A 1 472 ? -28.950 0.457 7.540 1.00 87.00 472 CYS A O 1
ATOM 3882 N N . GLU A 1 473 ? -28.026 -1.416 8.347 1.00 85.94 473 GLU A N 1
ATOM 3883 C CA . GLU A 1 473 ? -27.558 -0.773 9.568 1.00 85.94 473 GLU A CA 1
ATOM 3884 C C . GLU A 1 473 ? -26.263 0.005 9.285 1.00 85.94 473 GLU A C 1
ATOM 3886 O O . GLU A 1 473 ? -25.246 -0.566 8.877 1.00 85.94 473 GLU A O 1
ATOM 3891 N N . ILE A 1 474 ? -26.299 1.327 9.486 1.00 84.44 474 ILE A N 1
ATOM 3892 C CA . ILE A 1 474 ? -25.118 2.182 9.344 1.00 84.44 474 ILE A CA 1
ATOM 3893 C C . ILE A 1 474 ? -24.322 2.192 10.644 1.00 84.44 474 ILE A C 1
ATOM 3895 O O . ILE A 1 474 ? -24.818 2.568 11.709 1.00 84.44 474 ILE A O 1
ATOM 3899 N N . LEU A 1 475 ? -23.049 1.833 10.520 1.00 83.38 475 LEU A N 1
ATOM 3900 C CA . LEU A 1 475 ? -22.071 1.804 11.585 1.00 83.38 475 LEU A CA 1
ATOM 3901 C C . LEU A 1 475 ? -21.025 2.914 11.412 1.00 83.38 475 LEU A C 1
ATOM 3903 O O . LEU A 1 475 ? -20.506 3.162 10.321 1.00 83.38 475 LEU A O 1
ATOM 3907 N N . GLY A 1 476 ? -20.675 3.569 12.516 1.00 75.94 476 GLY A N 1
ATOM 3908 C CA . GLY A 1 476 ? -19.594 4.546 12.565 1.00 75.94 476 GLY A CA 1
ATOM 3909 C C . GLY A 1 476 ? -18.217 3.878 12.564 1.00 75.94 476 GLY A C 1
ATOM 3910 O O . GLY A 1 476 ? -17.970 2.902 13.282 1.00 75.94 476 GLY A O 1
ATOM 3911 N N . CYS A 1 477 ? -17.275 4.433 11.800 1.00 77.56 477 CYS A N 1
ATOM 3912 C CA . CYS A 1 477 ? -15.896 3.953 11.784 1.00 77.56 477 CYS A CA 1
ATOM 3913 C C . CYS A 1 477 ? -15.143 4.310 13.083 1.00 77.56 477 CYS A C 1
ATOM 3915 O O . CYS A 1 477 ? -14.797 5.466 13.340 1.00 77.56 477 CYS A O 1
ATOM 3917 N N . PHE A 1 478 ? -14.789 3.299 13.886 1.00 76.00 478 PHE A N 1
ATOM 3918 C CA . PHE A 1 478 ? -14.059 3.489 15.150 1.00 76.00 478 PHE A CA 1
ATOM 3919 C C . PHE A 1 478 ? -12.669 4.133 14.977 1.00 76.00 478 PHE A C 1
ATOM 3921 O O . PHE A 1 478 ? -12.188 4.862 15.851 1.00 76.00 478 PHE A O 1
ATOM 3928 N N . PHE A 1 479 ? -11.995 3.879 13.850 1.00 75.69 479 PHE A N 1
ATOM 3929 C CA . PHE A 1 479 ? -10.711 4.514 13.543 1.00 75.69 479 PHE A CA 1
ATOM 3930 C C . PHE A 1 479 ? -10.865 6.033 13.399 1.00 75.69 479 PHE A C 1
ATOM 3932 O O . PHE A 1 479 ? -10.144 6.789 14.058 1.00 75.69 479 PHE A O 1
ATOM 3939 N N . HIS A 1 480 ? -11.843 6.469 12.605 1.00 73.06 480 HIS A N 1
ATOM 3940 C CA . HIS A 1 480 ? -12.131 7.885 12.412 1.00 73.06 480 HIS A CA 1
ATOM 3941 C C . HIS A 1 480 ? -12.663 8.540 13.685 1.00 73.06 480 HIS A C 1
ATOM 3943 O O . HIS A 1 480 ? -12.252 9.650 14.009 1.00 73.06 480 HIS A O 1
ATOM 3949 N N . PHE A 1 481 ? -13.434 7.816 14.495 1.00 73.25 481 PHE A N 1
ATOM 3950 C CA . PHE A 1 481 ? -13.906 8.306 15.789 1.00 73.25 481 PHE A CA 1
ATOM 3951 C C . PHE A 1 481 ? -12.750 8.677 16.725 1.00 73.25 481 PHE A C 1
ATOM 3953 O O . PHE A 1 481 ? -12.685 9.798 17.232 1.00 73.25 481 PHE A O 1
ATOM 3960 N N . LYS A 1 482 ? -11.761 7.785 16.884 1.00 74.62 482 LYS A N 1
ATOM 3961 C CA . LYS A 1 482 ? -10.542 8.084 17.656 1.00 74.62 482 LYS A CA 1
ATOM 3962 C C . LYS A 1 482 ? -9.774 9.281 17.092 1.00 74.62 482 LYS A C 1
ATOM 3964 O O . LYS A 1 482 ? -9.229 10.079 17.855 1.00 74.62 482 LYS A O 1
ATOM 3969 N N . LYS A 1 483 ? -9.726 9.414 15.764 1.00 75.38 483 LYS A N 1
ATOM 3970 C CA . LYS A 1 483 ? -9.075 10.545 15.091 1.00 75.38 483 LYS A CA 1
ATOM 3971 C C . LYS A 1 483 ? -9.803 11.861 15.377 1.00 75.38 483 LYS A C 1
ATOM 3973 O O . LYS A 1 483 ? -9.132 12.852 15.651 1.00 75.38 483 LYS A O 1
ATOM 3978 N N . CYS A 1 484 ? -11.136 11.868 15.385 1.00 73.38 484 CYS A N 1
ATOM 3979 C CA . CYS A 1 484 ? -11.948 13.027 15.762 1.00 73.38 484 CYS A CA 1
ATOM 3980 C C . CYS A 1 484 ? -11.693 13.452 17.214 1.00 73.38 484 CYS A C 1
ATOM 3982 O O . CYS A 1 484 ? -11.454 14.633 17.456 1.00 73.38 484 CYS A O 1
ATOM 3984 N N . ILE A 1 485 ? -11.640 12.498 18.154 1.00 73.62 485 ILE A N 1
ATOM 3985 C CA . ILE A 1 485 ? -11.276 12.769 19.558 1.00 73.62 485 ILE A CA 1
ATOM 3986 C C . ILE A 1 485 ? -9.915 13.466 19.635 1.00 73.62 485 ILE A C 1
ATOM 3988 O O . ILE A 1 485 ? -9.772 14.510 20.270 1.00 73.62 485 ILE A O 1
ATOM 3992 N N . TRP A 1 486 ? -8.907 12.907 18.962 1.00 75.00 486 TRP A N 1
ATOM 3993 C CA . TRP A 1 486 ? -7.553 13.455 18.981 1.00 75.00 486 TRP A CA 1
ATOM 3994 C C . TRP A 1 486 ? -7.452 14.834 18.320 1.00 75.00 486 TRP A C 1
ATOM 3996 O O . TRP A 1 486 ? -6.766 15.719 18.836 1.00 75.00 486 TRP A O 1
ATOM 4006 N N . LYS A 1 487 ? -8.144 15.033 17.192 1.00 75.88 487 LYS A N 1
ATOM 4007 C CA . LYS A 1 487 ? -8.197 16.323 16.497 1.00 75.88 487 LYS A CA 1
ATOM 4008 C C . LYS A 1 487 ? -8.761 17.402 17.420 1.00 75.88 487 LYS A C 1
ATOM 4010 O O . LYS A 1 487 ? -8.139 18.449 17.560 1.00 75.88 487 LYS A O 1
ATOM 4015 N N . HIS A 1 488 ? -9.858 17.107 18.111 1.00 72.25 488 HIS A N 1
ATOM 4016 C CA . HIS A 1 488 ? -10.482 18.055 19.027 1.00 72.25 488 HIS A CA 1
ATOM 4017 C C . HIS A 1 488 ? -9.586 18.395 20.228 1.00 72.25 488 HIS A C 1
ATOM 4019 O O . HIS A 1 488 ? -9.434 19.557 20.586 1.00 72.25 488 HIS A O 1
ATOM 4025 N N . ILE A 1 489 ? -8.891 17.405 20.797 1.00 72.81 489 ILE A N 1
ATOM 4026 C CA . ILE A 1 489 ? -7.872 17.637 21.836 1.00 72.81 489 ILE A CA 1
ATOM 4027 C C . ILE A 1 489 ? -6.790 18.618 21.358 1.00 72.81 489 ILE A C 1
ATOM 4029 O O . ILE A 1 489 ? -6.345 19.482 22.116 1.00 72.81 489 ILE A O 1
ATOM 4033 N N . CYS A 1 490 ? -6.360 18.486 20.102 1.00 75.88 490 CYS A N 1
ATOM 4034 C CA . CYS A 1 490 ? -5.377 19.389 19.514 1.00 75.88 490 CYS A CA 1
ATOM 4035 C C . CYS A 1 490 ? -5.945 20.801 19.296 1.00 75.88 490 CYS A C 1
ATOM 4037 O O . CYS A 1 490 ? -5.233 21.766 19.556 1.00 75.88 490 CYS A O 1
ATOM 4039 N N . GLU A 1 491 ? -7.207 20.932 18.873 1.00 76.06 491 GLU A N 1
ATOM 4040 C CA . GLU A 1 491 ? -7.913 22.221 18.723 1.00 76.06 491 GLU A CA 1
ATOM 4041 C C . GLU A 1 491 ? -8.081 22.950 20.065 1.00 76.06 491 GLU A C 1
ATOM 4043 O O . GLU A 1 491 ? -7.992 24.175 20.132 1.00 76.06 491 GLU A O 1
ATOM 4048 N N . LEU A 1 492 ? -8.242 22.198 21.155 1.00 70.75 492 LEU A N 1
ATOM 4049 C CA . LEU A 1 492 ? -8.261 22.728 22.520 1.00 70.75 492 LEU A CA 1
ATOM 4050 C C . LEU A 1 492 ? -6.862 23.091 23.052 1.00 70.75 492 LEU A C 1
ATOM 4052 O O . LEU A 1 492 ? -6.743 23.524 24.195 1.00 70.75 492 LEU A O 1
ATOM 4056 N N . HIS A 1 493 ? -5.810 22.932 22.241 1.00 77.56 493 HIS A N 1
ATOM 4057 C CA . HIS A 1 493 ? -4.407 23.170 22.596 1.00 77.56 493 HIS A CA 1
ATOM 4058 C C . HIS A 1 493 ? -3.883 22.296 23.748 1.00 77.56 493 HIS A C 1
ATOM 4060 O O . HIS A 1 493 ? -2.824 22.581 24.294 1.00 77.56 493 HIS A O 1
ATOM 4066 N N . LEU A 1 494 ? -4.555 21.182 24.062 1.00 71.94 494 LEU A N 1
ATOM 4067 C CA . LEU A 1 494 ? -4.218 20.318 25.204 1.00 71.94 494 LEU A CA 1
ATOM 4068 C C . LEU A 1 494 ? -3.160 19.247 24.877 1.00 71.94 494 LEU A C 1
ATOM 4070 O O . LEU A 1 494 ? -2.891 18.344 25.669 1.00 71.94 494 LEU A O 1
ATOM 4074 N N . LYS A 1 495 ? -2.570 19.277 23.674 1.00 79.38 495 LYS A N 1
ATOM 4075 C CA . LYS A 1 495 ? -1.673 18.218 23.178 1.00 79.38 495 LYS A CA 1
ATOM 4076 C C . LYS A 1 495 ? -0.513 17.939 24.139 1.00 79.38 495 LYS A C 1
ATOM 4078 O O . LYS A 1 495 ? -0.156 16.778 24.328 1.00 79.38 495 LYS A O 1
ATOM 4083 N N . LYS A 1 496 ? 0.090 18.982 24.714 1.00 77.12 496 LYS A N 1
ATOM 4084 C CA . LYS A 1 496 ? 1.255 18.853 25.595 1.00 77.12 496 LYS A CA 1
ATOM 4085 C C . LYS A 1 496 ? 0.858 18.193 26.916 1.00 77.12 496 LYS A C 1
ATOM 4087 O O . LYS A 1 496 ? 1.439 17.178 27.292 1.00 77.12 496 LYS A O 1
ATOM 4092 N N . GLU A 1 497 ? -0.208 18.686 27.536 1.00 70.12 497 GLU A N 1
ATOM 4093 C CA . GLU A 1 497 ? -0.765 18.157 28.779 1.00 70.12 497 GLU A CA 1
ATOM 4094 C C . GLU A 1 497 ? -1.251 16.711 28.616 1.00 70.12 497 GLU A C 1
ATOM 4096 O O . GLU A 1 497 ? -1.155 15.911 29.548 1.00 70.12 497 GLU A O 1
ATOM 4101 N N . PHE A 1 498 ? -1.746 16.339 27.431 1.00 69.81 498 PHE A N 1
ATOM 4102 C CA . PHE A 1 498 ? -2.104 14.955 27.114 1.00 69.81 498 PHE A CA 1
ATOM 4103 C C . PHE A 1 498 ? -0.890 14.043 26.914 1.00 69.81 498 PHE A C 1
ATOM 4105 O O . PHE A 1 498 ? -0.976 12.864 27.243 1.00 69.81 498 PHE A O 1
ATOM 4112 N N . LEU A 1 499 ? 0.227 14.527 26.366 1.00 71.19 499 LEU A N 1
ATOM 4113 C CA . LEU A 1 499 ? 1.424 13.700 26.159 1.00 71.19 499 LEU A CA 1
ATOM 4114 C C . LEU A 1 499 ? 2.212 13.487 27.457 1.00 71.19 499 LEU A C 1
ATOM 4116 O O . LEU A 1 499 ? 2.755 12.401 27.667 1.00 71.19 499 LEU A O 1
ATOM 4120 N N . GLU A 1 500 ? 2.230 14.490 28.332 1.00 76.50 500 GLU A N 1
ATOM 4121 C CA . GLU A 1 500 ? 3.001 14.488 29.578 1.00 76.50 500 GLU A CA 1
ATOM 4122 C C . GLU A 1 500 ? 2.249 13.808 30.740 1.00 76.50 500 GLU A C 1
ATOM 4124 O O . GLU A 1 500 ? 2.878 13.195 31.601 1.00 76.50 500 GLU A O 1
ATOM 4129 N N . ASN A 1 501 ? 0.908 13.823 30.748 1.00 75.25 501 ASN A N 1
ATOM 4130 C CA . ASN A 1 501 ? 0.104 13.263 31.840 1.00 75.25 501 ASN A CA 1
ATOM 4131 C C . ASN A 1 501 ? -0.505 11.887 31.494 1.00 75.25 501 ASN A C 1
ATOM 4133 O O . ASN A 1 501 ? -1.315 11.728 30.576 1.00 75.25 501 ASN A O 1
ATOM 4137 N N . GLN A 1 502 ? -0.150 10.858 32.270 1.00 77.38 502 GLN A N 1
ATOM 4138 C CA . GLN A 1 502 ? -0.668 9.496 32.099 1.00 77.38 502 GLN A CA 1
ATOM 4139 C C . GLN A 1 502 ? -2.183 9.375 32.345 1.00 77.38 502 GLN A C 1
ATOM 4141 O O . GLN A 1 502 ? -2.840 8.623 31.619 1.00 77.38 502 GLN A O 1
ATOM 4146 N N . ASN A 1 503 ? -2.748 10.126 33.299 1.00 74.25 503 ASN A N 1
ATOM 4147 C CA . ASN A 1 503 ? -4.188 10.121 33.573 1.00 74.25 503 ASN A CA 1
ATOM 4148 C C . ASN A 1 503 ? -4.967 10.677 32.380 1.00 74.25 503 ASN A C 1
ATOM 4150 O O . ASN A 1 503 ? -5.909 10.037 31.929 1.00 74.25 503 ASN A O 1
ATOM 4154 N N . ASN A 1 504 ? -4.495 11.761 31.760 1.00 70.75 504 ASN A N 1
ATOM 4155 C CA . ASN A 1 504 ? -5.132 12.325 30.565 1.00 70.75 504 ASN A CA 1
ATOM 4156 C C . ASN A 1 504 ? -5.120 11.332 29.386 1.00 70.75 504 ASN A C 1
ATOM 4158 O O . ASN A 1 504 ? -6.133 11.146 28.706 1.00 70.75 504 ASN A O 1
ATOM 4162 N N . ARG A 1 505 ? -4.018 10.590 29.181 1.00 75.56 505 ARG A N 1
ATOM 4163 C CA . ARG A 1 505 ? -3.968 9.506 28.174 1.00 75.56 505 ARG A CA 1
ATOM 4164 C C . ARG A 1 505 ? -4.970 8.390 28.464 1.00 75.56 505 ARG A C 1
ATOM 4166 O O . ARG A 1 505 ? -5.517 7.807 27.526 1.00 75.56 505 ARG A O 1
ATOM 4173 N N . ARG A 1 506 ? -5.195 8.064 29.740 1.00 78.31 506 ARG A N 1
ATOM 4174 C CA . ARG A 1 506 ? -6.193 7.073 30.162 1.00 78.31 506 ARG A CA 1
ATOM 4175 C C . ARG A 1 506 ? -7.611 7.588 29.923 1.00 78.31 506 ARG A C 1
ATOM 4177 O O . ARG A 1 506 ? -8.394 6.865 29.318 1.00 78.31 506 ARG A O 1
ATOM 4184 N N . THR A 1 507 ? -7.906 8.835 30.284 1.00 74.38 507 THR A N 1
ATOM 4185 C CA . THR A 1 507 ? -9.201 9.482 30.030 1.00 74.38 507 THR A CA 1
ATOM 4186 C C . THR A 1 507 ? -9.546 9.470 28.541 1.00 74.38 507 THR A C 1
ATOM 4188 O O . THR A 1 507 ? -10.648 9.072 28.187 1.00 74.38 507 THR A O 1
ATOM 4191 N N . MET A 1 508 ? -8.598 9.769 27.643 1.00 74.25 508 MET A N 1
ATOM 4192 C CA . MET A 1 508 ? -8.832 9.682 26.190 1.00 74.25 508 MET A CA 1
ATOM 4193 C C . MET A 1 508 ? -9.170 8.257 25.730 1.00 74.25 508 MET A C 1
ATOM 4195 O O . MET A 1 508 ? -10.115 8.052 24.969 1.00 74.25 508 MET A O 1
ATOM 4199 N N . LYS A 1 509 ? -8.426 7.253 26.216 1.00 78.81 509 LYS A N 1
ATOM 4200 C CA . LYS A 1 509 ? -8.715 5.843 25.910 1.00 78.81 509 LYS A CA 1
ATOM 4201 C C . LYS A 1 509 ? -10.100 5.436 26.414 1.00 78.81 509 LYS A C 1
ATOM 4203 O O . LYS A 1 509 ? -10.787 4.710 25.706 1.00 78.81 509 LYS A O 1
ATOM 4208 N N . ASN A 1 510 ? -10.507 5.920 27.585 1.00 78.31 510 ASN A N 1
ATOM 4209 C CA . ASN A 1 510 ? -11.831 5.659 28.142 1.00 78.31 510 ASN A CA 1
ATOM 4210 C C . ASN A 1 510 ? -12.936 6.373 27.345 1.00 78.31 510 ASN A C 1
ATOM 4212 O O . ASN A 1 510 ? -13.964 5.768 27.078 1.00 78.31 510 ASN A O 1
ATOM 4216 N N . LEU A 1 511 ? -12.706 7.609 26.884 1.00 75.31 511 LEU A N 1
ATOM 4217 C CA . LEU A 1 511 ? -13.634 8.323 25.996 1.00 75.31 511 LEU A CA 1
ATOM 4218 C C . LEU A 1 511 ? -13.836 7.578 24.674 1.00 75.31 511 LEU A C 1
ATOM 4220 O O . LEU A 1 511 ? -14.964 7.427 24.219 1.00 75.31 511 LEU A O 1
ATOM 4224 N N . ALA A 1 512 ? -12.759 7.059 24.079 1.00 76.56 512 ALA A N 1
ATOM 4225 C CA . ALA A 1 512 ? -12.876 6.184 22.918 1.00 76.56 512 ALA A CA 1
ATOM 4226 C C . ALA A 1 512 ? -13.609 4.875 23.270 1.00 76.56 512 ALA A C 1
ATOM 4228 O O . ALA A 1 512 ? -14.365 4.355 22.454 1.00 76.56 512 ALA A O 1
ATOM 4229 N N . ALA A 1 513 ? -13.414 4.350 24.484 1.00 81.81 513 ALA A N 1
ATOM 4230 C CA . ALA A 1 513 ? -14.052 3.120 24.937 1.00 81.81 513 ALA A CA 1
ATOM 4231 C C . ALA A 1 513 ? -15.579 3.240 25.123 1.00 81.81 513 ALA A C 1
ATOM 4233 O O . ALA A 1 513 ? -16.262 2.220 25.130 1.00 81.81 513 ALA A O 1
ATOM 4234 N N . LEU A 1 514 ? -16.131 4.457 25.193 1.00 74.94 514 LEU A N 1
ATOM 4235 C CA . LEU A 1 514 ? -17.584 4.668 25.231 1.00 74.94 514 LEU A CA 1
ATOM 4236 C C . LEU A 1 514 ? -18.300 4.122 23.995 1.00 74.94 514 LEU A C 1
ATOM 4238 O O . LEU A 1 514 ? -19.458 3.738 24.101 1.00 74.94 514 LEU A O 1
ATOM 4242 N N . ALA A 1 515 ? -17.608 4.002 22.857 1.00 73.56 515 ALA A N 1
ATOM 4243 C CA . ALA A 1 515 ? -18.153 3.346 21.669 1.00 73.56 515 ALA A CA 1
ATOM 4244 C C . ALA A 1 515 ? -18.577 1.884 21.929 1.00 73.56 515 ALA A C 1
ATOM 4246 O O . ALA A 1 515 ? -19.422 1.363 21.210 1.00 73.56 515 ALA A O 1
ATOM 4247 N N . PHE A 1 516 ? -18.001 1.227 22.946 1.00 76.50 516 PHE A N 1
ATOM 4248 C CA . PHE A 1 516 ? -18.297 -0.161 23.324 1.00 76.50 516 PHE A CA 1
ATOM 4249 C C . PHE A 1 516 ? -19.302 -0.275 24.481 1.00 76.50 516 PHE A C 1
ATOM 4251 O O . PHE A 1 516 ? -19.640 -1.387 24.889 1.00 76.50 516 PHE A O 1
ATOM 4258 N N . VAL A 1 517 ? -19.748 0.848 25.047 1.00 76.00 517 VAL A N 1
ATOM 4259 C CA . VAL A 1 517 ? -20.711 0.860 26.151 1.00 76.00 517 VAL A CA 1
ATOM 4260 C C . VAL A 1 517 ? -22.126 0.793 25.564 1.00 76.00 517 VAL A C 1
ATOM 4262 O O . VAL A 1 517 ? -22.408 1.501 24.595 1.00 76.00 517 VAL A O 1
ATOM 4265 N N . PRO A 1 518 ? -23.039 -0.031 26.118 1.00 76.31 518 PRO A N 1
ATOM 4266 C CA . PRO A 1 518 ? -24.434 -0.039 25.690 1.00 76.31 518 PRO A CA 1
ATOM 4267 C C . PRO A 1 518 ? -25.034 1.377 25.719 1.00 76.31 518 PRO A C 1
ATOM 4269 O O . PRO A 1 518 ? -24.796 2.088 26.697 1.00 76.31 518 PRO A O 1
ATOM 4272 N N . PRO A 1 519 ? -25.843 1.790 24.722 1.00 72.25 519 PRO A N 1
ATOM 4273 C CA . PRO A 1 519 ? -26.332 3.168 24.601 1.00 72.25 519 PRO A CA 1
ATOM 4274 C C . PRO A 1 519 ? -26.951 3.744 25.881 1.00 72.25 519 PRO A C 1
ATOM 4276 O O . PRO A 1 519 ? -26.688 4.890 26.238 1.00 72.25 519 PRO A O 1
ATOM 4279 N N . ASN A 1 520 ? -27.697 2.918 26.618 1.00 77.50 520 ASN A N 1
ATOM 4280 C CA . ASN A 1 520 ? -28.371 3.308 27.860 1.00 77.50 520 ASN A CA 1
ATOM 4281 C C . ASN A 1 520 ? -27.400 3.635 29.009 1.00 77.50 520 ASN A C 1
ATOM 4283 O O . ASN A 1 520 ? -27.766 4.354 29.933 1.00 77.50 520 ASN A O 1
ATOM 4287 N N . ASN A 1 521 ? -26.165 3.135 28.948 1.00 76.62 521 ASN A N 1
ATOM 4288 C CA . ASN A 1 521 ? -25.148 3.277 29.990 1.00 76.62 521 ASN A CA 1
ATOM 4289 C C . ASN A 1 521 ? -24.088 4.330 29.630 1.00 76.62 521 ASN A C 1
ATOM 4291 O O . ASN A 1 521 ? -23.278 4.695 30.481 1.00 76.62 521 ASN A O 1
ATOM 4295 N N . ILE A 1 522 ? -24.084 4.846 28.392 1.00 72.81 522 ILE A N 1
ATOM 4296 C CA . ILE A 1 522 ? -23.085 5.821 27.918 1.00 72.81 522 ILE A CA 1
ATOM 4297 C C . ILE A 1 522 ? -23.056 7.064 28.817 1.00 72.81 522 ILE A C 1
ATOM 4299 O O . ILE A 1 522 ? -21.983 7.580 29.111 1.00 72.81 522 ILE A O 1
ATOM 4303 N N . VAL A 1 523 ? -24.219 7.528 29.280 1.00 72.69 523 VAL A N 1
ATOM 4304 C CA . VAL A 1 523 ? -24.367 8.730 30.121 1.00 72.69 523 VAL A CA 1
ATOM 4305 C C . VAL A 1 523 ? -23.672 8.580 31.471 1.00 72.69 523 VAL A C 1
ATOM 4307 O O . VAL A 1 523 ? -22.954 9.475 31.927 1.00 72.69 523 VAL A O 1
ATOM 4310 N N . GLU A 1 524 ? -23.902 7.434 32.102 1.00 79.00 524 GLU A N 1
ATOM 4311 C CA . GLU A 1 524 ? -23.362 7.096 33.412 1.00 79.00 524 GLU A CA 1
ATOM 4312 C C . GLU A 1 524 ? -21.846 6.904 33.318 1.00 79.00 524 GLU A C 1
ATOM 4314 O O . GLU A 1 524 ? -21.091 7.532 34.059 1.00 79.00 524 GLU A O 1
ATOM 4319 N N . GLU A 1 525 ? -21.385 6.120 32.341 1.00 78.69 525 GLU A N 1
ATOM 4320 C CA . GLU A 1 525 ? -19.957 5.875 32.124 1.00 78.69 525 GLU A CA 1
ATOM 4321 C C . GLU A 1 525 ? -19.207 7.146 31.710 1.00 78.69 525 GLU A C 1
ATOM 4323 O O . GLU A 1 525 ? -18.086 7.385 32.158 1.00 78.69 525 GLU A O 1
ATOM 4328 N N . PHE A 1 526 ? -19.827 8.021 30.916 1.00 76.00 526 PHE A N 1
ATOM 4329 C CA . PHE A 1 526 ? -19.246 9.321 30.589 1.00 76.00 526 PHE A CA 1
ATOM 4330 C C . PHE A 1 526 ? -19.098 10.209 31.831 1.00 76.00 526 PHE A C 1
ATOM 4332 O O . PHE A 1 526 ? -18.047 10.827 32.015 1.00 76.00 526 PHE A O 1
ATOM 4339 N N . SER A 1 527 ? -20.104 10.236 32.710 1.00 75.12 527 SER A N 1
ATOM 4340 C CA . SER A 1 527 ? -20.038 10.975 33.979 1.00 75.12 527 SER A CA 1
ATOM 4341 C C . SER A 1 527 ? -18.897 10.464 34.866 1.00 75.12 527 SER A C 1
ATOM 4343 O O . SER A 1 527 ? -18.088 11.262 35.336 1.00 75.12 527 SER A O 1
ATOM 4345 N N . ARG A 1 528 ? -18.725 9.138 34.971 1.00 78.75 528 ARG A N 1
ATOM 4346 C CA . ARG A 1 528 ? -17.589 8.518 35.682 1.00 78.75 528 ARG A CA 1
ATOM 4347 C C . ARG A 1 528 ? -16.238 8.904 35.085 1.00 78.75 528 ARG A C 1
ATOM 4349 O O . ARG A 1 528 ? -15.271 9.126 35.812 1.00 78.75 528 ARG A O 1
ATOM 4356 N N . ILE A 1 529 ? -16.136 8.978 33.757 1.00 76.56 529 ILE A N 1
ATOM 4357 C CA . ILE A 1 529 ? -14.904 9.409 33.082 1.00 76.56 529 ILE A CA 1
ATOM 4358 C C . ILE A 1 529 ? -14.605 10.881 33.385 1.00 76.56 529 ILE A C 1
ATOM 4360 O O . ILE A 1 529 ? -13.436 11.223 33.566 1.00 76.56 529 ILE A O 1
ATOM 4364 N N . LYS A 1 530 ? -15.638 11.731 33.459 1.00 72.25 530 LYS A N 1
ATOM 4365 C CA . LYS A 1 530 ? -15.516 13.155 33.792 1.00 72.25 530 LYS A CA 1
ATOM 4366 C C . LYS A 1 530 ? -15.034 13.366 35.229 1.00 72.25 530 LYS A C 1
ATOM 4368 O O . LYS A 1 530 ? -14.104 14.133 35.429 1.00 72.25 530 LYS A O 1
ATOM 4373 N N . GLU A 1 531 ? -15.608 12.657 36.198 1.00 72.62 531 GLU A N 1
ATOM 4374 C CA . GLU A 1 531 ? -15.215 12.736 37.618 1.00 72.62 531 GLU A CA 1
ATOM 4375 C C . GLU A 1 531 ? -13.764 12.299 37.864 1.00 72.62 531 GLU A C 1
ATOM 4377 O O . GLU A 1 531 ? -13.089 12.827 38.741 1.00 72.62 531 GLU A O 1
ATOM 4382 N N . ASN A 1 532 ? -13.267 11.349 37.067 1.00 68.38 532 ASN A N 1
ATOM 4383 C CA . ASN A 1 532 ? -11.897 10.841 37.159 1.00 68.38 532 ASN A CA 1
ATOM 4384 C C . ASN A 1 532 ? -10.901 11.586 36.248 1.00 68.38 532 ASN A C 1
ATOM 4386 O O . ASN A 1 532 ? -9.734 11.188 36.147 1.00 68.38 532 ASN A O 1
ATOM 4390 N N . ALA A 1 533 ? -11.344 12.619 35.527 1.00 64.94 533 ALA A N 1
ATOM 4391 C CA . ALA A 1 533 ? -10.478 13.446 34.699 1.00 64.94 533 ALA A CA 1
ATOM 4392 C C . ALA A 1 533 ? -9.725 14.469 35.572 1.00 64.94 533 ALA A C 1
ATOM 4394 O O . ALA A 1 533 ? -10.245 14.932 36.579 1.00 64.94 533 ALA A O 1
ATOM 4395 N N . SER A 1 534 ? -8.482 14.810 35.212 1.00 62.75 534 SER A N 1
ATOM 4396 C CA . SER A 1 534 ? -7.711 15.824 35.957 1.00 62.75 534 SER A CA 1
ATOM 4397 C C . SER A 1 534 ? -8.307 17.232 35.801 1.00 62.75 534 SER A C 1
ATOM 4399 O O . SER A 1 534 ? -8.987 17.486 34.811 1.00 62.75 534 SER A O 1
ATOM 4401 N N . ASP A 1 535 ? -7.964 18.173 36.691 1.00 57.06 535 ASP A N 1
ATOM 4402 C CA . ASP A 1 535 ? -8.403 19.588 36.645 1.00 57.06 535 ASP A CA 1
ATOM 4403 C C . ASP A 1 535 ? -8.116 20.295 35.299 1.00 57.06 535 ASP A C 1
ATOM 4405 O O . ASP A 1 535 ? -8.760 21.271 34.921 1.00 57.06 535 ASP A O 1
ATOM 4409 N N . VAL A 1 536 ? -7.164 19.788 34.507 1.00 53.41 536 VAL A N 1
ATOM 4410 C CA . VAL A 1 536 ? -6.879 20.277 33.141 1.00 53.41 536 VAL A CA 1
ATOM 4411 C C . VAL A 1 536 ? -8.076 20.071 32.196 1.00 53.41 536 VAL A C 1
ATOM 4413 O O . VAL A 1 536 ? -8.251 20.806 31.221 1.00 53.41 536 VAL A O 1
ATOM 4416 N N . LEU A 1 537 ? -8.898 19.070 32.500 1.00 56.03 537 LEU A N 1
ATOM 4417 C CA . LEU A 1 537 ? -10.097 18.649 31.785 1.00 56.03 537 LEU A CA 1
ATOM 4418 C C . LEU A 1 537 ? -11.390 19.094 32.494 1.00 56.03 537 LEU A C 1
ATOM 4420 O O . LEU A 1 537 ? -12.470 18.644 32.105 1.00 56.03 537 LEU A O 1
ATOM 4424 N N . ASP A 1 538 ? -11.285 19.976 33.497 1.00 51.00 538 ASP A N 1
ATOM 4425 C CA . ASP A 1 538 ? -12.403 20.420 34.327 1.00 51.00 538 ASP A CA 1
ATOM 4426 C C . ASP A 1 538 ? -13.568 20.983 33.489 1.00 51.00 538 ASP A C 1
ATOM 4428 O O . ASP A 1 538 ? -13.402 21.526 32.386 1.00 51.00 538 ASP A O 1
ATOM 4432 N N . GLY A 1 539 ? -14.773 20.773 34.017 1.00 48.81 539 GLY A N 1
ATOM 4433 C CA . GLY A 1 539 ? -16.030 20.487 33.324 1.00 48.81 539 GLY A CA 1
ATOM 4434 C C . GLY A 1 539 ? -16.609 21.532 32.369 1.00 48.81 539 GLY A C 1
ATOM 4435 O O . GLY A 1 539 ? -17.716 21.312 31.885 1.00 48.81 539 GLY A O 1
ATOM 4436 N N . ASN A 1 540 ? -15.871 22.597 32.056 1.00 46.09 540 ASN A N 1
ATOM 4437 C CA . ASN A 1 540 ? -16.197 23.600 31.041 1.00 46.09 540 ASN A CA 1
ATOM 4438 C C . ASN A 1 540 ? -15.336 23.492 29.766 1.00 46.09 540 ASN A C 1
ATOM 4440 O O . ASN A 1 540 ? -15.713 24.048 28.742 1.00 46.09 540 ASN A O 1
ATOM 4444 N N . LYS A 1 541 ? -14.196 22.781 29.770 1.00 50.59 541 LYS A N 1
ATOM 4445 C CA . LYS A 1 541 ? -13.404 22.531 28.538 1.00 50.59 541 LYS A CA 1
ATOM 4446 C C . LYS A 1 541 ? -13.786 21.230 27.837 1.00 50.59 541 LYS A C 1
ATOM 4448 O O . LYS A 1 541 ? -13.545 21.070 26.645 1.00 50.59 541 LYS A O 1
ATOM 4453 N N . LEU A 1 542 ? -14.443 20.331 28.566 1.00 52.25 542 LEU A N 1
ATOM 4454 C CA . LEU A 1 542 ? -15.043 19.103 28.057 1.00 52.25 542 LEU A CA 1
ATOM 4455 C C . LEU A 1 542 ? -16.488 19.333 27.576 1.00 52.25 542 LEU A C 1
ATOM 4457 O O . LEU A 1 542 ? -17.349 18.483 27.802 1.00 52.25 542 LEU A O 1
ATOM 4461 N N . TYR A 1 543 ? -16.779 20.463 26.911 1.00 47.03 543 TYR A N 1
ATOM 4462 C CA . TYR A 1 543 ? -18.043 20.651 26.181 1.00 47.03 543 TYR A CA 1
ATOM 4463 C C . TYR A 1 543 ? -18.059 19.759 24.931 1.00 47.03 543 TYR A C 1
ATOM 4465 O O . TYR A 1 543 ? -18.054 20.178 23.780 1.00 47.03 543 TYR A O 1
ATOM 4473 N N . ILE A 1 544 ? -18.142 18.467 25.212 1.00 47.34 544 ILE A N 1
ATOM 4474 C CA . ILE A 1 544 ? -18.414 17.317 24.362 1.00 47.34 544 ILE A CA 1
ATOM 4475 C C . ILE A 1 544 ? -19.921 17.338 23.990 1.00 47.34 544 ILE A C 1
ATOM 4477 O O . ILE A 1 544 ? -20.587 16.320 23.852 1.00 47.34 544 ILE A O 1
ATOM 4481 N N . LEU A 1 545 ? -20.496 18.532 23.780 1.00 35.81 545 LEU A N 1
ATOM 4482 C CA . LEU A 1 545 ? -21.913 18.727 23.441 1.00 35.81 545 LEU A CA 1
ATOM 4483 C C . LEU A 1 545 ? -22.268 18.274 22.013 1.00 35.81 545 LEU A C 1
ATOM 4485 O O . LEU A 1 545 ? -23.443 18.127 21.708 1.00 35.81 545 LEU A O 1
ATOM 4489 N N . ASN A 1 546 ? -21.283 17.938 21.172 1.00 40.97 546 ASN A N 1
ATOM 4490 C CA . ASN A 1 546 ? -21.519 17.238 19.897 1.00 40.97 546 ASN A CA 1
ATOM 4491 C C . ASN A 1 546 ? -21.296 15.719 19.965 1.00 40.97 546 ASN A C 1
ATOM 4493 O O . ASN A 1 546 ? -21.598 14.995 19.022 1.00 40.97 546 ASN A O 1
ATOM 4497 N N . PHE A 1 547 ? -20.783 15.206 21.076 1.00 44.56 547 PHE A N 1
ATOM 4498 C CA . PHE A 1 547 ? -20.401 13.799 21.206 1.00 44.56 547 PHE A CA 1
ATOM 4499 C C . PHE A 1 547 ? -21.585 12.916 21.593 1.00 44.56 547 PHE A C 1
ATOM 4501 O O . PHE A 1 547 ? -21.641 11.755 21.205 1.00 44.56 547 PHE A O 1
ATOM 4508 N N . TYR A 1 548 ? -22.565 13.487 22.296 1.00 38.31 548 TYR A N 1
ATOM 4509 C CA . TYR A 1 548 ? -23.832 12.824 22.589 1.00 38.31 548 TYR A CA 1
ATOM 4510 C C . TYR A 1 548 ? -24.618 12.527 21.311 1.00 38.31 548 TYR A C 1
ATOM 4512 O O . TYR A 1 548 ? -25.165 11.440 21.166 1.00 38.31 548 TYR A O 1
ATOM 4520 N N . TYR A 1 549 ? -24.622 13.459 20.352 1.00 37.56 549 TYR A N 1
ATOM 4521 C CA . TYR A 1 549 ? -25.312 13.281 19.074 1.00 37.56 549 TYR A CA 1
ATOM 4522 C C . TYR A 1 549 ? -24.624 12.215 18.206 1.00 37.56 549 TYR A C 1
ATOM 4524 O O . TYR A 1 549 ? -25.297 11.400 17.587 1.00 37.56 549 TYR A O 1
ATOM 4532 N N . VAL A 1 550 ? -23.286 12.156 18.217 1.00 42.28 550 VAL A N 1
ATOM 4533 C CA . VAL A 1 550 ? -22.510 11.148 17.470 1.00 42.28 550 VAL A CA 1
ATOM 4534 C C . VAL A 1 550 ? -22.596 9.757 18.113 1.00 42.28 550 VAL A C 1
ATOM 4536 O O . VAL A 1 550 ? -22.756 8.778 17.397 1.00 42.28 550 VAL A O 1
ATOM 4539 N N . LEU A 1 551 ? -22.538 9.646 19.444 1.00 43.28 551 LEU A N 1
ATOM 4540 C CA . LEU A 1 551 ? -22.610 8.352 20.138 1.00 43.28 551 LEU A CA 1
ATOM 4541 C C . LEU A 1 551 ? -24.031 7.770 20.211 1.00 43.28 551 LEU A C 1
ATOM 4543 O O . LEU A 1 551 ? -24.179 6.554 20.199 1.00 43.28 551 LEU A O 1
ATOM 4547 N N . SER A 1 552 ? -25.071 8.609 20.294 1.00 39.38 552 SER A N 1
ATOM 4548 C CA . SER A 1 552 ? -26.468 8.138 20.318 1.00 39.38 552 SER A CA 1
ATOM 4549 C C . SER A 1 552 ? -27.024 7.824 18.928 1.00 39.38 552 SER A C 1
ATOM 4551 O O . SER A 1 552 ? -27.907 6.977 18.815 1.00 39.38 552 SER A O 1
ATOM 4553 N N . SER A 1 553 ? -26.504 8.468 17.874 1.00 40.91 553 SER A N 1
ATOM 4554 C CA . SER A 1 553 ? -26.996 8.279 16.500 1.00 40.91 553 SER A CA 1
ATOM 4555 C C . SER A 1 553 ? -26.281 7.171 15.728 1.00 40.91 553 SER A C 1
ATOM 4557 O O . SER A 1 553 ? -26.789 6.750 14.695 1.00 40.91 553 SER A O 1
ATOM 4559 N N . PHE A 1 554 ? -25.120 6.695 16.191 1.00 48.06 554 PHE A N 1
ATOM 4560 C CA . PHE A 1 554 ? -24.360 5.655 15.498 1.00 48.06 554 PHE A CA 1
ATOM 4561 C C . PHE A 1 554 ? -24.070 4.467 16.406 1.00 48.06 554 PHE A C 1
ATOM 4563 O O . PHE A 1 554 ? -23.490 4.605 17.481 1.00 48.06 554 PHE A O 1
ATOM 4570 N N . ARG A 1 555 ? -24.389 3.267 15.917 1.00 55.19 555 ARG A N 1
ATOM 4571 C CA . ARG A 1 555 ? -23.736 2.043 16.388 1.00 55.19 555 ARG A CA 1
ATOM 4572 C C . ARG A 1 555 ? -22.354 1.973 15.735 1.00 55.19 555 ARG A C 1
ATOM 4574 O O . ARG A 1 555 ? -22.168 2.490 14.642 1.00 55.19 555 ARG A O 1
ATOM 4581 N N . PHE A 1 556 ? -21.352 1.418 16.403 1.00 52.34 556 PHE A N 1
ATOM 4582 C CA . PHE A 1 556 ? -19.993 1.340 15.852 1.00 52.34 556 PHE A CA 1
ATOM 4583 C C . PHE A 1 556 ? -19.733 -0.029 15.233 1.00 52.34 556 PHE A C 1
ATOM 4585 O O . PHE A 1 556 ? -20.312 -1.027 15.663 1.00 52.34 556 PHE A O 1
ATOM 4592 N N . ASP A 1 557 ? -18.862 -0.070 14.222 1.00 41.06 557 ASP A N 1
ATOM 4593 C CA . ASP A 1 557 ? -18.495 -1.322 13.564 1.00 41.06 557 ASP A CA 1
ATOM 4594 C C . ASP A 1 557 ? -17.769 -2.260 14.530 1.00 41.06 557 ASP A C 1
ATOM 4596 O O . ASP A 1 557 ? -16.629 -2.013 14.938 1.00 41.06 557 ASP A O 1
ATOM 4600 N N . PHE A 1 558 ? -18.448 -3.356 14.865 1.00 51.16 558 PHE A N 1
ATOM 4601 C CA . PHE A 1 558 ? -17.903 -4.478 15.608 1.00 51.16 558 PHE A CA 1
ATOM 4602 C C . PHE A 1 558 ? -17.996 -5.751 14.764 1.00 51.16 558 PHE A C 1
ATOM 4604 O O . PHE A 1 558 ? -18.623 -6.732 15.169 1.00 51.16 558 PHE A O 1
ATOM 4611 N N . VAL A 1 559 ? -17.305 -5.785 13.614 1.00 32.88 559 VAL A N 1
ATOM 4612 C CA . VAL A 1 559 ? -16.873 -7.046 12.974 1.00 32.88 559 VAL A CA 1
ATOM 4613 C C . VAL A 1 559 ? -15.819 -7.752 13.851 1.00 32.88 559 VAL A C 1
ATOM 4615 O O . VAL A 1 559 ? -14.655 -7.899 13.501 1.00 32.88 559 VAL A O 1
ATOM 4618 N N . PHE A 1 560 ? -16.248 -8.154 15.041 1.00 28.78 560 PHE A N 1
ATOM 4619 C CA . PHE A 1 560 ? -15.752 -9.264 15.846 1.00 28.78 560 PHE A CA 1
ATOM 4620 C C . PHE A 1 560 ? -16.981 -9.813 16.582 1.00 28.78 560 PHE A C 1
ATOM 4622 O O . PHE A 1 560 ? -17.059 -9.807 17.811 1.00 28.78 560 PHE A O 1
ATOM 4629 N N . ARG A 1 561 ? -17.999 -10.242 15.819 1.00 24.70 561 ARG A N 1
ATOM 4630 C CA . ARG A 1 561 ? -18.946 -11.220 16.360 1.00 24.70 561 ARG A CA 1
ATOM 4631 C C . ARG A 1 561 ? -18.121 -12.465 16.687 1.00 24.70 561 ARG A C 1
ATOM 4633 O O . ARG A 1 561 ? -17.311 -12.884 15.863 1.00 24.70 561 ARG A O 1
ATOM 4640 N N . ARG A 1 562 ? -18.249 -12.894 17.942 1.00 25.50 562 ARG A N 1
ATOM 4641 C CA . ARG A 1 562 ? -17.518 -13.996 18.576 1.00 25.50 562 ARG A CA 1
ATOM 4642 C C . ARG A 1 562 ? -17.416 -15.237 17.707 1.00 25.50 562 ARG A C 1
ATOM 4644 O O . ARG A 1 562 ? -18.417 -15.538 17.022 1.00 25.50 562 ARG A O 1
#

pLDDT: mean 74.89, std 17.69, range [21.38, 97.12]

Secondary structure (DSSP, 8-state):
-PPSTT--HHHHHHHHHHHPPPSSGGGSHHHHHHHHHT-S-GGGGGGGHHHHHHHHHHHHHSPBPPSEEEEEEESS--TTTS-TT-EEEE-S-EEEES-GGGGGSTTTT-SSS-EEEEEEEES--EE-TTTSS-TTS-EEEEPTTEEEEEEEEEEEETTEEEEEEEEE--SS-SSPSS--GGG--S-PPP---S----------------S---S---EEEEE-TTS-EEEEETTEEEEEETTEEEESSTT---EEEEETTEEEEEE---SSPP-HHHHHHHHHHHHHHHHHHH----HHHHHHHHHTTS-TTHHHHSPPHHHHHHHHHHHHHSS------SSGGG----GGGSB-TTS-B-EEEE---SSS--EEE--HHHHHHHHH-SEEEEEEESTTS-TTSSEEEEEEEEETTEEEEEEEEEES---HHHHHHHHHHHHHH--SPPSEEEE-S-HHHHHHHHHH-TTSEEEE-HHHHHHHHHHHHHHTT-HHHHHH-HHHHHHHHHHHHGGGS-GGGHHHHHHHHHHTS-GGG-TTT---TTHHHHHHH-EE------

InterPro domains:
  IPR000768 NAD:arginine ADP-ribosyltransferase, ART [PF01129] (5-158)
  IPR018289 MULE transposase domain [PF10551] (392-483)